Protein AF-0000000070114089 (afdb_homodimer)

pLDDT: mean 89.14, std 12.37, range [40.5, 98.94]

Foldseek 3Di:
DFDDPDDPLDPDDDHDPLQDDDQDPPFDPQLRVCLRPLLLVLVVLCVVQVDDAAFEEEEEPLQEANNLQNQLVCVVRHYHAYEYEDAPLCQVVSVVSPHPYYFHLVDPCRLVVVCVVPVQFGQEYEDADDAPSVQSNLLRHHQLHEYEYEHHNNVHDDDHDPVSCVSNYYYHYDDPVVVCVVPSPVSNVSSVVSSVCSVVVSGDFDEQEEEESVVVVVQVVVVVVVNTGHHYYYDD/DFDDPDDPLDPDDDHDPLQDDDQDPPFDPQLRVCLRPLLLVLVVQCVVQVDDAAFEEEEEPLQEQNNLQNQLVCVVRHYHAYEYEDAPLCQVVSVVSPHPYYFHLVDPCRLVVVCVVPVQFGQEYEDADDAPSVQSNLLRHHQLHEYEYEHHNNVHDDDHDPVSCVSNYYYHYDDPVVVCVVPSPVSNVSSVVSSVCSVVVSGDFDEQEEEESVVVVVQVVVVVVVNTGHDYYYDD

Secondary structure (DSSP, 8-state):
-B--SS---SS-----GGGB----TT--HHHHTTTTTHHHHHHHHHHHTT--TT--EEETTTTSTTHHHHHHHHHHTT-S-EEEEE-GGGHHHHHHTT-SEEEETTSTTHHHHHHHH-TT-EEEEEESS-HHHHHHHHHTEEEEEEEEE---TT---PPBPGGGGTTT-EEEE--HHHHHHH-HHHHHHHHHHHHHHHHTTSS-PPEEEEEEGGGHHHHHHHHHHT---SEEEEE-/-B--SS---SS-----GGGB-PPPTT--HHHHTTTTTHHHHHHHHHHHTT--TT--EEETTTTSTTHHHHHHHHHHTT-S-EEEEE-GGGHHHHHHTT-SEEEETTSTTHHHHHHHH-TT-EEEEEESS-HHHHHHHHHTEEEEEEEEE---TT---PPBPGGGGTTT-EEEE--HHHHHHH-HHHHHHHHHHHHHHHHTTSS-PPEEEEEEGGGHHHHHHHHHHT---SEEEEE-

Sequence (472 aa):
MAALALDAYAECAVADAAWLAPVPAGLGAADAVMLPMAGVVALRVLRSAGLRGGESVLVHAAAGGIGHVIVQLARVLGAGPVIGAASAGKLGFVRSVGADLAVDYDSADWPERVRAAVPGGVDVVLDAVGGAVLRRGVELLAPSGRAVVYGAASGGTEDVPPALLFPLRSITGFNLTAWRRAAPEQARSEMAEVAELFATGRLRTTVHAEFPLEEAASAHRLIEERTHVGRVLLRPMAALALDAYAECAVADAAWLAPVPAGLGAADAVMLPMAGVVALRVLRSAGLRGGESVLVHAAAGGIGHVIVQLARVLGAGPVIGAASAGKLGFVRSVGADLAVDYDSADWPERVRAAVPGGVDVVLDAVGGAVLRRGVELLAPSGRAVVYGAASGGTEDVPPALLFPLRSITGFNLTAWRRAAPEQARSEMAEVAELFATGRLRTTVHAEFPLEEAASAHRLIEERTHVGRVLLRP

Organism: Actinoplanes teichomyceticus (NCBI:txid1867)

Solvent-accessible surface area (backbone atoms only — not comparable to full-atom values): 24533 Å² total; per-residue (Å²): 83,60,50,64,93,59,90,65,89,51,93,71,78,89,52,60,72,90,43,48,46,85,72,62,87,88,54,48,70,71,51,46,67,26,38,56,42,43,46,36,46,32,52,45,49,46,56,73,52,58,71,49,70,58,38,31,36,37,31,38,48,13,34,30,64,37,24,39,45,30,45,32,47,40,53,75,64,38,35,40,58,32,35,22,25,26,55,72,94,39,34,67,57,28,36,72,48,57,25,77,39,55,40,31,68,82,44,89,57,31,64,59,55,50,39,70,76,34,76,75,33,33,40,31,33,39,30,35,35,31,17,70,62,40,45,53,48,55,70,42,36,14,77,58,9,28,32,29,38,62,46,51,71,66,62,42,74,52,43,46,52,61,76,70,16,28,51,38,16,33,44,30,17,43,32,67,69,52,46,37,71,74,37,49,68,59,46,52,53,45,31,51,50,47,45,48,32,44,68,72,62,72,39,73,71,53,72,59,45,75,36,52,50,92,39,48,65,58,55,51,52,47,59,72,64,66,69,68,44,33,32,77,44,70,38,123,86,60,51,62,94,58,89,64,90,51,93,70,78,89,50,60,71,89,42,48,48,85,70,62,88,88,55,49,69,73,51,46,67,25,38,56,42,43,45,36,47,30,53,45,49,45,55,73,51,58,72,48,70,57,37,31,36,38,31,39,49,13,33,30,66,37,25,39,45,30,45,33,48,41,54,75,62,37,36,41,58,34,34,23,24,25,54,71,94,39,35,67,58,28,37,74,48,59,25,76,40,54,39,30,68,80,44,89,57,32,64,59,56,50,39,70,76,35,75,75,33,31,40,31,33,40,31,35,35,33,17,69,61,40,47,53,47,53,72,41,36,14,74,59,9,28,32,29,38,61,47,51,71,66,63,42,75,53,44,46,52,62,77,71,18,28,51,38,15,35,41,31,16,43,34,66,70,53,45,36,72,74,36,52,69,59,46,52,55,45,30,52,52,49,46,49,33,43,69,71,62,73,40,74,72,53,71,59,46,76,34,51,51,90,40,49,65,59,54,51,52,47,59,72,63,66,71,68,44,34,32,75,45,69,39,124

InterPro domains:
  IPR002364 Quinone oxidoreductase/zeta-crystallin, conserved site [PS01162] (54-75)
  IPR020843 Enoylreductase domain [SM00829] (1-234)
  IPR036291 NAD(P)-binding domain superfamily [SSF51735] (28-202)
  IPR051397 Zinc-containing alcohol dehydrogenase-like protein [PTHR43677] (4-234)

Structure (mmCIF, N/CA/C/O backbone):
data_AF-0000000070114089-model_v1
#
loop_
_entity.id
_entity.type
_entity.pdbx_description
1 polymer 'NADPH:quinone reductase-like Zn-dependent oxidoreductase'
#
loop_
_atom_site.group_PDB
_atom_site.id
_atom_site.type_symbol
_atom_site.label_atom_id
_atom_site.label_alt_id
_atom_site.label_comp_id
_atom_site.label_asym_id
_atom_site.label_entity_id
_atom_site.label_seq_id
_atom_site.pdbx_PDB_ins_code
_atom_site.Cartn_x
_atom_site.Cartn_y
_atom_site.Cartn_z
_atom_site.occupancy
_atom_site.B_iso_or_equiv
_atom_site.auth_seq_id
_atom_site.auth_comp_id
_atom_site.auth_asym_id
_atom_site.auth_atom_id
_atom_site.pdbx_PDB_model_num
ATOM 1 N N . MET A 1 1 ? 11.625 -30.828 3.598 1 46.72 1 MET A N 1
ATOM 2 C CA . MET A 1 1 ? 11.766 -29.859 2.514 1 46.72 1 MET A CA 1
ATOM 3 C C . MET A 1 1 ? 12.188 -28.5 3.053 1 46.72 1 MET A C 1
ATOM 5 O O . MET A 1 1 ? 11.867 -28.156 4.195 1 46.72 1 MET A O 1
ATOM 9 N N . ALA A 1 2 ? 13.242 -28.078 2.422 1 42.16 2 ALA A N 1
ATOM 10 C CA . ALA A 1 2 ? 13.82 -26.844 2.951 1 42.16 2 ALA A CA 1
ATOM 11 C C . ALA A 1 2 ? 13.727 -25.719 1.938 1 42.16 2 ALA A C 1
ATOM 13 O O . ALA A 1 2 ? 13.82 -25.938 0.729 1 42.16 2 ALA A O 1
ATOM 14 N N . ALA A 1 3 ? 13.195 -24.578 2.32 1 44.56 3 ALA A N 1
ATOM 15 C CA . ALA A 1 3 ? 13.367 -23.375 1.521 1 44.56 3 ALA A CA 1
ATOM 16 C C . ALA A 1 3 ? 14.805 -22.859 1.608 1 44.56 3 ALA A C 1
ATOM 18 O O . ALA A 1 3 ? 15.344 -22.703 2.703 1 44.56 3 ALA A O 1
ATOM 19 N N . LEU A 1 4 ? 15.609 -23 0.45 1 46.88 4 LEU A N 1
ATOM 20 C CA . LEU A 1 4 ? 16.984 -22.516 0.474 1 46.88 4 LEU A CA 1
ATOM 21 C C . LEU A 1 4 ? 17.109 -21.203 -0.282 1 46.88 4 LEU A C 1
ATOM 23 O O . LEU A 1 4 ? 16.453 -21 -1.3 1 46.88 4 LEU A O 1
ATOM 27 N N . ALA A 1 5 ? 17.578 -20.141 0.334 1 48.09 5 ALA A N 1
ATOM 28 C CA . ALA A 1 5 ? 17.844 -18.859 -0.319 1 48.09 5 ALA A CA 1
ATOM 29 C C . ALA A 1 5 ? 19.031 -18.984 -1.282 1 48.09 5 ALA A C 1
ATOM 31 O O . ALA A 1 5 ? 19.203 -18.141 -2.17 1 48.09 5 ALA A O 1
ATOM 32 N N . LEU A 1 6 ? 19.859 -19.844 -1.064 1 48.56 6 LEU A N 1
ATOM 33 C CA . LEU A 1 6 ? 21.078 -20 -1.847 1 48.56 6 LEU A CA 1
ATOM 34 C C . LEU A 1 6 ? 20.969 -21.156 -2.826 1 48.56 6 LEU A C 1
ATOM 36 O O . LEU A 1 6 ? 19.984 -21.922 -2.783 1 48.56 6 LEU A O 1
ATOM 40 N N . ASP A 1 7 ? 21.969 -21.312 -3.729 1 50.91 7 ASP A N 1
ATOM 41 C CA . ASP A 1 7 ? 22.094 -22.266 -4.828 1 50.91 7 ASP A CA 1
ATOM 42 C C . ASP A 1 7 ? 21.875 -23.688 -4.348 1 50.91 7 ASP A C 1
ATOM 44 O O . ASP A 1 7 ? 22.484 -24.125 -3.369 1 50.91 7 ASP A O 1
ATOM 48 N N . ALA A 1 8 ? 20.688 -24.172 -4.586 1 57.34 8 ALA A N 1
ATOM 49 C CA . ALA A 1 8 ? 20.297 -25.516 -4.176 1 57.34 8 ALA A CA 1
ATOM 50 C C . ALA A 1 8 ? 20.688 -26.547 -5.23 1 57.34 8 ALA A C 1
ATOM 52 O O . ALA A 1 8 ? 20.078 -27.625 -5.312 1 57.34 8 ALA A O 1
ATOM 53 N N . TYR A 1 9 ? 21.609 -26.062 -6.051 1 55.78 9 TYR A N 1
ATOM 54 C CA . TYR A 1 9 ? 22.016 -27.047 -7.043 1 55.78 9 TYR A CA 1
ATOM 55 C C . TYR A 1 9 ? 22.969 -28.062 -6.43 1 55.78 9 TYR A C 1
ATOM 57 O O . TYR A 1 9 ? 24.125 -28.188 -6.848 1 55.78 9 TYR A O 1
ATOM 65 N N . ALA A 1 10 ? 22.531 -28.609 -5.344 1 58.97 10 ALA A N 1
ATOM 66 C CA . ALA A 1 10 ? 23.359 -29.578 -4.625 1 58.97 10 ALA A CA 1
ATOM 67 C C . ALA A 1 10 ? 22.531 -30.781 -4.168 1 58.97 10 ALA A C 1
ATOM 69 O O . ALA A 1 10 ? 21.312 -30.703 -4.113 1 58.97 10 ALA A O 1
ATOM 70 N N . GLU A 1 11 ? 23.188 -31.922 -3.928 1 63.56 11 GLU A N 1
ATOM 71 C CA . GLU A 1 11 ? 22.547 -33.125 -3.428 1 63.56 11 GLU A CA 1
ATOM 72 C C . GLU A 1 11 ? 22.016 -32.938 -2.012 1 63.56 11 GLU A C 1
ATOM 74 O O . GLU A 1 11 ? 21.031 -33.562 -1.608 1 63.56 11 GLU A O 1
ATOM 79 N N . CYS A 1 12 ? 22.781 -32.125 -1.266 1 60.53 12 CYS A N 1
ATOM 80 C CA . CYS A 1 12 ? 22.375 -31.797 0.099 1 60.53 12 CYS A CA 1
ATOM 81 C C . CYS A 1 12 ? 22.469 -30.312 0.37 1 60.53 12 CYS A C 1
ATOM 83 O O . CYS A 1 12 ? 23.281 -29.609 -0.233 1 60.53 12 CYS A O 1
ATOM 85 N N . ALA A 1 13 ? 21.438 -29.75 0.969 1 63.53 13 ALA A N 1
ATOM 86 C CA . ALA A 1 13 ? 21.516 -28.344 1.366 1 63.53 13 ALA A CA 1
ATOM 87 C C . ALA A 1 13 ? 21.25 -28.188 2.859 1 63.53 13 ALA A C 1
ATOM 89 O O . ALA A 1 13 ? 20.516 -28.984 3.457 1 63.53 13 ALA A O 1
ATOM 90 N N . VAL A 1 14 ? 22 -27.297 3.531 1 63.28 14 VAL A N 1
ATOM 91 C CA . VAL A 1 14 ? 21.766 -26.938 4.922 1 63.28 14 VAL A CA 1
ATOM 92 C C . VAL A 1 14 ? 20.688 -25.859 4.996 1 63.28 14 VAL A C 1
ATOM 94 O O . VAL A 1 14 ? 20.703 -24.891 4.234 1 63.28 14 VAL A O 1
ATOM 97 N N . ALA A 1 15 ? 19.641 -26.266 5.758 1 66 15 ALA A N 1
ATOM 98 C CA . ALA A 1 15 ? 18.578 -25.297 5.918 1 66 15 ALA A CA 1
ATOM 99 C C . ALA A 1 15 ? 18.266 -25.047 7.391 1 66 15 ALA A C 1
ATOM 101 O O . ALA A 1 15 ? 18.531 -25.906 8.242 1 66 15 ALA A O 1
ATOM 102 N N . ASP A 1 16 ? 17.969 -23.812 7.715 1 67.19 16 ASP A N 1
ATOM 103 C CA . ASP A 1 16 ? 17.453 -23.516 9.047 1 67.19 16 ASP A CA 1
ATOM 104 C C . ASP A 1 16 ? 16.25 -24.391 9.391 1 67.19 16 ASP A C 1
ATOM 106 O O . ASP A 1 16 ? 15.344 -24.562 8.578 1 67.19 16 ASP A O 1
ATOM 110 N N . ALA A 1 17 ? 16.406 -25.125 10.539 1 68.19 17 ALA A N 1
ATOM 111 C CA . ALA A 1 17 ? 15.367 -26.062 10.977 1 68.19 17 ALA A CA 1
ATOM 112 C C . ALA A 1 17 ? 13.992 -25.406 10.969 1 68.19 17 ALA A C 1
ATOM 114 O O . ALA A 1 17 ? 12.984 -26.062 10.727 1 68.19 17 ALA A O 1
ATOM 115 N N . ALA A 1 18 ? 14.062 -24.125 11.234 1 64.94 18 ALA A N 1
ATOM 116 C CA . ALA A 1 18 ? 12.805 -23.375 11.297 1 64.94 18 ALA A CA 1
ATOM 117 C C . ALA A 1 18 ? 12.141 -23.312 9.922 1 64.94 18 ALA A C 1
ATOM 119 O O . ALA A 1 18 ? 10.953 -23.016 9.812 1 64.94 18 ALA A O 1
ATOM 120 N N . TRP A 1 19 ? 13 -23.734 8.922 1 67.38 19 TRP A N 1
ATOM 121 C CA . TRP A 1 19 ? 12.5 -23.641 7.555 1 67.38 19 TRP A CA 1
ATOM 122 C C . TRP A 1 19 ? 12.133 -25.031 7.016 1 67.38 19 TRP A C 1
ATOM 124 O O . TRP A 1 19 ? 11.867 -25.188 5.82 1 67.38 19 TRP A O 1
ATOM 134 N N . LEU A 1 20 ? 12.242 -25.969 7.863 1 67.81 20 LEU A N 1
ATOM 135 C CA . LEU A 1 20 ? 11.953 -27.328 7.434 1 67.81 20 LEU A CA 1
ATOM 136 C C . LEU A 1 20 ? 10.516 -27.703 7.766 1 67.81 20 LEU A C 1
ATOM 138 O O . LEU A 1 20 ? 9.969 -27.266 8.781 1 67.81 20 LEU A O 1
ATOM 142 N N . ALA A 1 21 ? 9.773 -28.203 6.82 1 68.62 21 ALA A N 1
ATOM 143 C CA . ALA A 1 21 ? 8.453 -28.766 7.078 1 68.62 21 ALA A CA 1
ATOM 144 C C . ALA A 1 21 ? 8.383 -30.234 6.641 1 68.62 21 ALA A C 1
ATOM 146 O O . ALA A 1 21 ? 8.977 -30.609 5.629 1 68.62 21 ALA A O 1
ATOM 147 N N . PRO A 1 22 ? 7.77 -30.969 7.523 1 72.31 22 PRO A N 1
ATOM 148 C CA . PRO A 1 22 ? 7.562 -32.344 7.074 1 72.31 22 PRO A CA 1
ATOM 149 C C . PRO A 1 22 ? 6.676 -32.438 5.836 1 72.31 22 PRO A C 1
ATOM 151 O O . PRO A 1 22 ? 5.73 -31.672 5.688 1 72.31 22 PRO A O 1
ATOM 154 N N . VAL A 1 23 ? 7.066 -33.25 4.891 1 76.56 23 VAL A N 1
ATOM 155 C CA . VAL A 1 23 ? 6.215 -33.531 3.74 1 76.56 23 VAL A CA 1
ATOM 156 C C . VAL A 1 23 ? 5.125 -34.5 4.137 1 76.56 23 VAL A C 1
ATOM 158 O O . VAL A 1 23 ? 5.422 -35.625 4.602 1 76.56 23 VAL A O 1
ATOM 161 N N . PRO A 1 24 ? 3.896 -34.062 4.078 1 79.44 24 PRO A N 1
ATOM 162 C CA . PRO A 1 24 ? 2.826 -35 4.383 1 79.44 24 PRO A CA 1
ATOM 163 C C . PRO A 1 24 ? 2.939 -36.312 3.578 1 79.44 24 PRO A C 1
ATOM 165 O O . PRO A 1 24 ? 3.412 -36.281 2.439 1 79.44 24 PRO A O 1
ATOM 168 N N . ALA A 1 25 ? 2.459 -37.344 4.203 1 81.38 25 ALA A N 1
ATOM 169 C CA . ALA A 1 25 ? 2.482 -38.656 3.533 1 81.38 25 ALA A CA 1
ATOM 170 C C . ALA A 1 25 ? 1.634 -38.625 2.264 1 81.38 25 ALA A C 1
ATOM 172 O O . ALA A 1 25 ? 0.544 -38.031 2.25 1 81.38 25 ALA A O 1
ATOM 173 N N . GLY A 1 26 ? 2.234 -39.094 1.178 1 82.5 26 GLY A N 1
ATOM 174 C CA . GLY A 1 26 ? 1.472 -39.219 -0.052 1 82.5 26 GLY A CA 1
ATOM 175 C C . GLY A 1 26 ? 1.611 -38.031 -0.985 1 82.5 26 GLY A C 1
ATOM 176 O O . GLY A 1 26 ? 1.121 -38.062 -2.115 1 82.5 26 GLY A O 1
ATOM 177 N N . LEU A 1 27 ? 2.236 -37.062 -0.5 1 83.69 27 LEU A N 1
ATOM 178 C CA . LEU A 1 27 ? 2.416 -35.906 -1.362 1 83.69 27 LEU A CA 1
ATOM 179 C C . LEU A 1 27 ? 3.537 -36.125 -2.369 1 83.69 27 LEU A C 1
ATOM 181 O O . LEU A 1 27 ? 4.645 -36.531 -1.99 1 83.69 27 LEU A O 1
ATOM 185 N N . GLY A 1 28 ? 3.275 -36.031 -3.598 1 83.44 28 GLY A N 1
ATOM 186 C CA . GLY A 1 28 ? 4.293 -36.156 -4.629 1 83.44 28 GLY A CA 1
ATOM 187 C C . GLY A 1 28 ? 5.34 -35.062 -4.582 1 83.44 28 GLY A C 1
ATOM 188 O O . GLY A 1 28 ? 5.133 -34.031 -3.951 1 83.44 28 GLY A O 1
ATOM 189 N N . ALA A 1 29 ? 6.465 -35.344 -5.203 1 81 29 ALA A N 1
ATOM 190 C CA . ALA A 1 29 ? 7.594 -34.406 -5.191 1 81 29 ALA A CA 1
ATOM 191 C C . ALA A 1 29 ? 7.188 -33.062 -5.746 1 81 29 ALA A C 1
ATOM 193 O O . ALA A 1 29 ? 7.629 -32 -5.246 1 81 29 ALA A O 1
ATOM 194 N N . ALA A 1 30 ? 6.363 -33.094 -6.75 1 82.44 30 ALA A N 1
ATOM 195 C CA . ALA A 1 30 ? 5.941 -31.844 -7.402 1 82.44 30 ALA A CA 1
ATOM 196 C C . ALA A 1 30 ? 5.211 -30.922 -6.426 1 82.44 30 ALA A C 1
ATOM 198 O O . ALA A 1 30 ? 5.543 -29.75 -6.309 1 82.44 30 ALA A O 1
ATOM 199 N N . ASP A 1 31 ? 4.312 -31.5 -5.719 1 84.94 31 ASP A N 1
ATOM 200 C CA . ASP A 1 31 ? 3.547 -30.734 -4.746 1 84.94 31 ASP A CA 1
ATOM 201 C C . ASP A 1 31 ? 4.398 -30.391 -3.523 1 84.94 31 ASP A C 1
ATOM 203 O O . ASP A 1 31 ? 4.297 -29.281 -2.979 1 84.94 31 ASP A O 1
ATOM 207 N N . ALA A 1 32 ? 5.242 -31.25 -3.154 1 81 32 ALA A N 1
ATOM 208 C CA . ALA A 1 32 ? 6.055 -31.078 -1.952 1 81 32 ALA A CA 1
ATOM 209 C C . ALA A 1 32 ? 6.996 -29.891 -2.092 1 81 32 ALA A C 1
ATOM 211 O O . ALA A 1 32 ? 7.207 -29.141 -1.132 1 81 32 ALA A O 1
ATOM 212 N N . VAL A 1 33 ? 7.547 -29.688 -3.215 1 79.25 33 VAL A N 1
ATOM 213 C CA . VAL A 1 33 ? 8.539 -28.641 -3.426 1 79.25 33 VAL A CA 1
ATOM 214 C C . VAL A 1 33 ? 7.871 -27.266 -3.299 1 79.25 33 VAL A C 1
ATOM 216 O O . VAL A 1 33 ? 8.547 -26.25 -3.107 1 79.25 33 VAL A O 1
ATOM 219 N N . MET A 1 34 ? 6.582 -27.234 -3.422 1 79.25 34 MET A N 1
ATOM 220 C CA . MET A 1 34 ? 5.836 -25.984 -3.361 1 79.25 34 MET A CA 1
ATOM 221 C C . MET A 1 34 ? 5.703 -25.5 -1.923 1 79.25 34 MET A C 1
ATOM 223 O O . MET A 1 34 ? 5.484 -24.312 -1.683 1 79.25 34 MET A O 1
ATOM 227 N N . LEU A 1 35 ? 5.801 -26.359 -0.994 1 75.94 35 LEU A N 1
ATOM 228 C CA . LEU A 1 35 ? 5.406 -26.109 0.389 1 75.94 35 LEU A CA 1
ATOM 229 C C . LEU A 1 35 ? 6.305 -25.062 1.034 1 75.94 35 LEU A C 1
ATOM 231 O O . LEU A 1 35 ? 5.812 -24.125 1.667 1 75.94 35 LEU A O 1
ATOM 235 N N . PRO A 1 36 ? 7.566 -25.109 0.721 1 75.06 36 PRO A N 1
ATOM 236 C CA . PRO A 1 36 ? 8.414 -24.188 1.483 1 75.06 36 PRO A CA 1
ATOM 237 C C . PRO A 1 36 ? 8.453 -22.781 0.876 1 75.06 36 PRO A C 1
ATOM 239 O O . PRO A 1 36 ? 8.906 -21.844 1.527 1 75.06 36 PRO A O 1
ATOM 242 N N . MET A 1 37 ? 8.031 -22.625 -0.297 1 83.12 37 MET A N 1
ATOM 243 C CA . MET A 1 37 ? 8.219 -21.328 -0.934 1 83.12 37 MET A CA 1
ATOM 244 C C . MET A 1 37 ? 6.977 -20.922 -1.717 1 83.12 37 MET A C 1
ATOM 246 O O . MET A 1 37 ? 6.105 -20.234 -1.189 1 83.12 37 MET A O 1
ATOM 250 N N . ALA A 1 38 ? 6.762 -21.547 -2.92 1 86.12 38 ALA A N 1
ATOM 251 C CA . ALA A 1 38 ? 5.785 -21.047 -3.881 1 86.12 38 ALA A CA 1
ATOM 252 C C . ALA A 1 38 ? 4.367 -21.156 -3.332 1 86.12 38 ALA A C 1
ATOM 254 O O . ALA A 1 38 ? 3.559 -20.234 -3.486 1 86.12 38 ALA A O 1
ATOM 255 N N . GLY A 1 39 ? 4.105 -22.328 -2.709 1 91 39 GLY A N 1
ATOM 256 C CA . GLY A 1 39 ? 2.777 -22.5 -2.146 1 91 39 GLY A CA 1
ATOM 257 C C . GLY A 1 39 ? 2.449 -21.516 -1.053 1 91 39 GLY A C 1
ATOM 258 O O . GLY A 1 39 ? 1.346 -20.953 -1.018 1 91 39 GLY A O 1
ATOM 259 N N . VAL A 1 40 ? 3.387 -21.25 -0.194 1 91.81 40 VAL A N 1
ATOM 260 C CA . VAL A 1 40 ? 3.174 -20.328 0.915 1 91.81 40 VAL A CA 1
ATOM 261 C C . VAL A 1 40 ? 3.146 -18.891 0.395 1 91.81 40 VAL A C 1
ATOM 263 O O . VAL A 1 40 ? 2.379 -18.062 0.887 1 91.81 40 VAL A O 1
ATOM 266 N N . VAL A 1 41 ? 3.953 -18.562 -0.578 1 94.19 41 VAL A N 1
ATOM 267 C CA . VAL A 1 41 ? 3.908 -17.25 -1.204 1 94.19 41 VAL A CA 1
ATOM 268 C C . VAL A 1 41 ? 2.514 -17 -1.775 1 94.19 41 VAL A C 1
ATOM 270 O O . VAL A 1 41 ? 1.921 -15.945 -1.536 1 94.19 41 VAL A O 1
ATOM 273 N N . ALA A 1 42 ? 2.016 -17.984 -2.463 1 97.12 42 ALA A N 1
ATOM 274 C CA . ALA A 1 42 ? 0.7 -17.859 -3.082 1 97.12 42 ALA A CA 1
ATOM 275 C C . ALA A 1 42 ? -0.369 -17.547 -2.041 1 97.12 42 ALA A C 1
ATOM 277 O O . ALA A 1 42 ? -1.193 -16.641 -2.244 1 97.12 42 ALA A O 1
ATOM 278 N N . LEU A 1 43 ? -0.315 -18.281 -0.947 1 97.19 43 LEU A N 1
ATOM 279 C CA . LEU A 1 43 ? -1.281 -18.062 0.123 1 97.19 43 LEU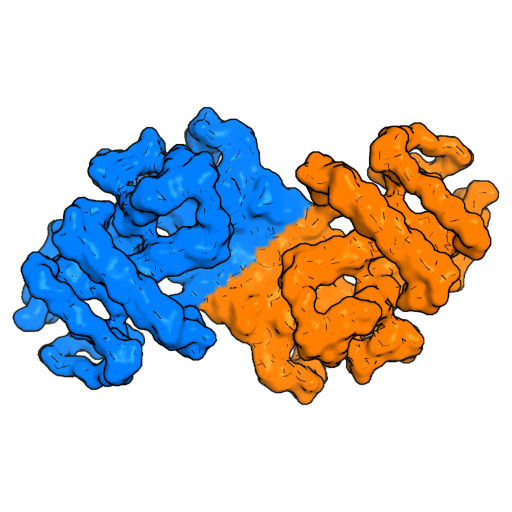 A CA 1
ATOM 280 C C . LEU A 1 43 ? -1.091 -16.672 0.75 1 97.19 43 LEU A C 1
ATOM 282 O O . LEU A 1 43 ? -2.061 -15.945 0.95 1 97.19 43 LEU A O 1
ATOM 286 N N . ARG A 1 44 ? 0.118 -16.312 0.978 1 96 44 ARG A N 1
ATOM 287 C CA . ARG A 1 44 ? 0.424 -15.125 1.759 1 96 44 ARG A CA 1
ATOM 288 C C . ARG A 1 44 ? 0.101 -13.859 0.971 1 96 44 ARG A C 1
ATOM 290 O O . ARG A 1 44 ? -0.322 -12.852 1.547 1 96 44 ARG A O 1
ATOM 297 N N . VAL A 1 45 ? 0.287 -13.883 -0.311 1 97.81 45 VAL A N 1
ATOM 298 C CA . VAL A 1 45 ? 0.011 -12.672 -1.084 1 97.81 45 VAL A CA 1
ATOM 299 C C . VAL A 1 45 ? -1.493 -12.406 -1.109 1 97.81 45 VAL A C 1
ATOM 301 O O . VAL A 1 45 ? -1.927 -11.258 -1.095 1 97.81 45 VAL A O 1
ATOM 304 N N . LEU A 1 46 ? -2.309 -13.438 -1.146 1 98.56 46 LEU A N 1
ATOM 305 C CA . LEU A 1 46 ? -3.754 -13.273 -1.061 1 98.56 46 LEU A CA 1
ATOM 306 C C . LEU A 1 46 ? -4.16 -12.734 0.307 1 98.56 46 LEU A C 1
ATOM 308 O O . LEU A 1 46 ? -4.988 -11.82 0.399 1 98.56 46 LEU A O 1
ATOM 312 N N . ARG A 1 47 ? -3.52 -13.219 1.314 1 97.62 47 ARG A N 1
ATOM 313 C CA . ARG A 1 47 ? -3.838 -12.789 2.672 1 97.62 47 ARG A CA 1
ATOM 314 C C . ARG A 1 47 ? -3.293 -11.391 2.941 1 97.62 47 ARG A C 1
ATOM 316 O O . ARG A 1 47 ? -3.92 -10.602 3.65 1 97.62 47 ARG A O 1
ATOM 323 N N . SER A 1 48 ? -2.111 -11.141 2.393 1 97 48 SER A N 1
ATOM 324 C CA . SER A 1 48 ? -1.535 -9.812 2.535 1 97 48 SER A CA 1
ATOM 325 C C . SER A 1 48 ? -2.42 -8.75 1.883 1 97 48 SER A C 1
ATOM 327 O O . SER A 1 48 ? -2.492 -7.617 2.359 1 97 48 SER A O 1
ATOM 329 N N . ALA A 1 49 ? -3.088 -9.117 0.832 1 98.12 49 ALA A N 1
ATOM 330 C CA . ALA A 1 49 ? -4.031 -8.219 0.165 1 98.12 49 ALA A CA 1
ATOM 331 C C . ALA A 1 49 ? -5.312 -8.07 0.978 1 98.12 49 ALA A C 1
ATOM 333 O O . ALA A 1 49 ? -6.125 -7.184 0.71 1 98.12 49 ALA A O 1
ATOM 334 N N . GLY A 1 50 ? -5.562 -8.961 1.99 1 97.88 50 GLY A N 1
ATOM 335 C CA . GLY A 1 50 ? -6.809 -8.961 2.736 1 97.88 50 GLY A CA 1
ATOM 336 C C . GLY A 1 50 ? -8 -9.414 1.913 1 97.88 50 GLY A C 1
ATOM 337 O O . GLY A 1 50 ? -9.078 -8.828 2.002 1 97.88 50 GLY A O 1
ATOM 338 N N . LEU A 1 51 ? -7.777 -10.367 1.073 1 98.38 51 LEU A N 1
ATOM 339 C CA . LEU A 1 51 ? -8.852 -10.859 0.218 1 98.38 51 LEU A CA 1
ATOM 340 C C . LEU A 1 51 ? -10.062 -11.281 1.05 1 98.38 51 LEU A C 1
ATOM 342 O O . LEU A 1 51 ? -9.922 -12.008 2.033 1 98.38 51 LEU A O 1
ATOM 346 N N . ARG A 1 52 ? -11.234 -10.789 0.67 1 97.81 52 ARG A N 1
ATOM 347 C CA . ARG A 1 52 ? -12.5 -11.172 1.281 1 97.81 52 ARG A CA 1
ATOM 348 C C . ARG A 1 52 ? -13.359 -11.969 0.307 1 97.81 52 ARG A C 1
ATOM 350 O O . ARG A 1 52 ? -13.18 -11.875 -0.909 1 97.81 52 ARG A O 1
ATOM 357 N N . GLY A 1 53 ? -14.164 -12.781 0.875 1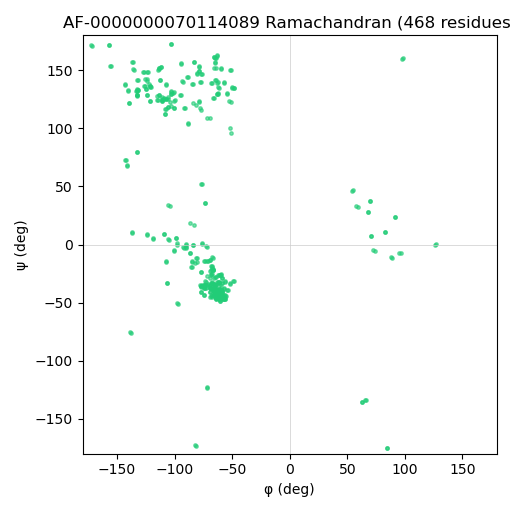 98.12 53 GLY A N 1
ATOM 358 C CA . GLY A 1 53 ? -15.07 -13.539 0.031 1 98.12 53 GLY A CA 1
ATOM 359 C C . GLY A 1 53 ? -15.828 -12.68 -0.963 1 98.12 53 GLY A C 1
ATOM 360 O O . GLY A 1 53 ? -16.297 -11.594 -0.621 1 98.12 53 GLY A O 1
ATOM 361 N N . GLY A 1 54 ? -15.883 -13.18 -2.238 1 98.44 54 GLY A N 1
ATOM 362 C CA . GLY A 1 54 ? -16.672 -12.5 -3.254 1 98.44 54 GLY A CA 1
ATOM 363 C C . GLY A 1 54 ? -15.883 -11.43 -3.996 1 98.44 54 GLY A C 1
ATOM 364 O O . GLY A 1 54 ? -16.328 -10.945 -5.039 1 98.44 54 GLY A O 1
ATOM 365 N N . GLU A 1 55 ? -14.68 -11.047 -3.537 1 98.69 55 GLU A N 1
ATOM 366 C CA . GLU A 1 55 ? -13.875 -10.008 -4.176 1 98.69 55 GLU A CA 1
ATOM 367 C C . GLU A 1 55 ? -13.195 -10.531 -5.441 1 98.69 55 GLU A C 1
ATOM 369 O O . GLU A 1 55 ? -12.836 -11.711 -5.516 1 98.69 55 GLU A O 1
ATOM 374 N N . SER A 1 56 ? -13.055 -9.664 -6.371 1 98.88 56 SER A N 1
ATOM 375 C CA . SER A 1 56 ? -12.375 -10.016 -7.617 1 98.88 56 SER A CA 1
ATOM 376 C C . SER A 1 56 ? -10.859 -9.969 -7.461 1 98.88 56 SER A C 1
ATOM 378 O O . SER A 1 56 ? -10.336 -9.172 -6.684 1 98.88 56 SER A O 1
ATOM 380 N N . VAL A 1 57 ? -10.18 -10.859 -8.195 1 98.88 57 VAL A N 1
ATOM 381 C CA . VAL A 1 57 ? -8.727 -10.961 -8.125 1 98.88 57 VAL A CA 1
ATOM 382 C C . VAL A 1 57 ? -8.141 -11 -9.539 1 98.88 57 VAL A C 1
ATOM 384 O O . VAL A 1 57 ? -8.609 -11.758 -10.391 1 98.88 57 VAL A O 1
ATOM 387 N N . LEU A 1 58 ? -7.211 -10.164 -9.812 1 98.94 58 LEU A N 1
ATOM 388 C CA . LEU A 1 58 ? -6.402 -10.203 -11.031 1 98.94 58 LEU A CA 1
ATOM 389 C C . LEU A 1 58 ? -4.996 -10.703 -10.727 1 98.94 58 LEU A C 1
ATOM 391 O O . LEU A 1 58 ? -4.266 -10.094 -9.945 1 98.94 58 LEU A O 1
ATOM 395 N N . VAL A 1 59 ? -4.652 -11.766 -11.297 1 98.88 59 VAL A N 1
ATOM 396 C CA . VAL A 1 59 ? -3.352 -12.391 -11.078 1 98.88 59 VAL A CA 1
ATOM 397 C C . VAL A 1 59 ? -2.48 -12.219 -12.32 1 98.88 59 VAL A C 1
ATOM 399 O O . VAL A 1 59 ? -2.779 -12.781 -13.383 1 98.88 59 VAL A O 1
ATOM 402 N N . HIS A 1 60 ? -1.44 -11.453 -12.211 1 97.81 60 HIS A N 1
ATOM 403 C CA . HIS A 1 60 ? -0.457 -11.359 -13.289 1 97.81 60 HIS A CA 1
ATOM 404 C C . HIS A 1 60 ? 0.485 -12.562 -13.273 1 97.81 60 HIS A C 1
ATOM 406 O O . HIS A 1 60 ? 0.756 -13.133 -12.211 1 97.81 60 HIS A O 1
ATOM 412 N N . ALA A 1 61 ? 0.972 -12.945 -14.484 1 96.44 61 ALA A N 1
ATOM 413 C CA . ALA A 1 61 ? 1.789 -14.141 -14.641 1 96.44 61 ALA A CA 1
ATOM 414 C C . ALA A 1 61 ? 1.07 -15.375 -14.086 1 96.44 61 ALA A C 1
ATOM 416 O O . ALA A 1 61 ? 1.669 -16.172 -13.375 1 96.44 61 ALA A O 1
ATOM 417 N N . ALA A 1 62 ? -0.177 -15.516 -14.445 1 98.06 62 ALA A N 1
ATOM 418 C CA . ALA A 1 62 ? -1.07 -16.5 -13.852 1 98.06 62 ALA A CA 1
ATOM 419 C C . ALA A 1 62 ? -0.665 -17.922 -14.25 1 98.06 62 ALA A C 1
ATOM 421 O O . ALA A 1 62 ? -1.037 -18.891 -13.586 1 98.06 62 ALA A O 1
ATOM 422 N N . ALA A 1 63 ? 0.03 -18.047 -15.32 1 97.31 63 ALA A N 1
ATOM 423 C CA . ALA A 1 63 ? 0.409 -19.375 -15.805 1 97.31 63 ALA A CA 1
ATOM 424 C C . ALA A 1 63 ? 1.743 -19.812 -15.211 1 97.31 63 ALA A C 1
ATOM 426 O O . ALA A 1 63 ? 2.193 -20.938 -15.445 1 97.31 63 ALA A O 1
ATOM 427 N N . GLY A 1 64 ? 2.332 -18.953 -14.438 1 94.69 64 GLY A N 1
ATOM 428 C CA . GLY A 1 64 ? 3.682 -19.203 -13.961 1 94.69 64 GLY A CA 1
ATOM 429 C C . GLY A 1 64 ? 3.727 -20.109 -12.75 1 94.69 64 GLY A C 1
ATOM 430 O O . GLY A 1 64 ? 2.727 -20.75 -12.406 1 94.69 64 GLY A O 1
ATOM 431 N N . GLY A 1 65 ? 4.969 -20.25 -12.156 1 92.5 65 GLY A N 1
ATOM 432 C CA . GLY A 1 65 ? 5.25 -21.188 -11.078 1 92.5 65 GLY A CA 1
ATOM 433 C C . GLY A 1 65 ? 4.438 -20.906 -9.82 1 92.5 65 GLY A C 1
ATOM 434 O O . GLY A 1 65 ? 4.094 -21.828 -9.078 1 92.5 65 GLY A O 1
ATOM 435 N N . ILE A 1 66 ? 4.16 -19.688 -9.57 1 95.62 66 ILE A N 1
ATOM 436 C CA . ILE A 1 66 ? 3.383 -19.328 -8.391 1 95.62 66 ILE A CA 1
ATOM 437 C C . ILE A 1 66 ? 1.969 -18.922 -8.805 1 95.62 66 ILE A C 1
ATOM 439 O O . ILE A 1 66 ? 0.998 -19.234 -8.109 1 95.62 66 ILE A O 1
ATOM 443 N N . GLY A 1 67 ? 1.825 -18.328 -9.945 1 97.56 67 GLY A N 1
ATOM 444 C CA . GLY A 1 67 ? 0.58 -17.75 -10.422 1 97.56 67 GLY A CA 1
ATOM 445 C C . GLY A 1 67 ? -0.55 -18.75 -10.523 1 97.56 67 GLY A C 1
ATOM 446 O O . GLY A 1 67 ? -1.683 -18.469 -10.125 1 97.56 67 GLY A O 1
ATOM 447 N N . HIS A 1 68 ? -0.222 -19.938 -11.062 1 97.69 68 HIS A N 1
ATOM 448 C CA . HIS A 1 68 ? -1.292 -20.906 -11.258 1 97.69 68 HIS A CA 1
ATOM 449 C C . HIS A 1 68 ? -1.812 -21.422 -9.914 1 97.69 68 HIS A C 1
ATOM 451 O O . HIS A 1 68 ? -2.973 -21.828 -9.805 1 97.69 68 HIS A O 1
ATOM 457 N N . VAL A 1 69 ? -0.964 -21.375 -8.906 1 97.56 69 VAL A N 1
ATOM 458 C CA . VAL A 1 69 ? -1.363 -21.766 -7.555 1 97.56 69 VAL A CA 1
ATOM 459 C C . VAL A 1 69 ? -2.195 -20.656 -6.922 1 97.56 69 VAL A C 1
ATOM 461 O O . VAL A 1 69 ? -3.168 -20.938 -6.211 1 97.56 69 VAL A O 1
ATOM 464 N N . ILE A 1 70 ? -1.882 -19.406 -7.184 1 98.62 70 ILE A N 1
ATOM 465 C CA . ILE A 1 70 ? -2.645 -18.266 -6.684 1 98.62 70 ILE A CA 1
ATOM 466 C C . ILE A 1 70 ? -4.074 -18.328 -7.219 1 98.62 70 ILE A C 1
ATOM 468 O O . ILE A 1 70 ? -5.031 -18.109 -6.473 1 98.62 70 ILE A O 1
ATOM 472 N N . VAL A 1 71 ? -4.238 -18.641 -8.492 1 98.75 71 VAL A N 1
ATOM 473 C CA . VAL A 1 71 ? -5.559 -18.734 -9.102 1 98.75 71 VAL A CA 1
ATOM 474 C C . VAL A 1 71 ? -6.402 -19.766 -8.359 1 98.75 71 VAL A C 1
ATOM 476 O O . VAL A 1 71 ? -7.543 -19.484 -7.984 1 98.75 71 VAL A O 1
ATOM 479 N N . GLN A 1 72 ? -5.828 -20.906 -8.109 1 98.5 72 GLN A N 1
ATOM 480 C CA . GLN A 1 72 ? -6.535 -21.984 -7.402 1 98.5 72 GLN A CA 1
ATOM 481 C C . GLN A 1 72 ? -6.875 -21.562 -5.977 1 98.5 72 GLN A C 1
ATOM 483 O O . GLN A 1 72 ? -8 -21.766 -5.516 1 98.5 72 GLN A O 1
ATOM 488 N N . LEU A 1 73 ? -5.895 -20.984 -5.312 1 98.38 73 LEU A N 1
ATOM 489 C CA . LEU A 1 73 ? -6.07 -20.609 -3.918 1 98.38 73 LEU A CA 1
ATOM 490 C C . LEU A 1 73 ? -7.129 -19.516 -3.783 1 98.38 73 LEU A C 1
ATOM 492 O O . LEU A 1 73 ? -7.867 -19.484 -2.797 1 98.38 73 LEU A O 1
ATOM 496 N N . ALA A 1 74 ? -7.137 -18.547 -4.734 1 98.69 74 ALA A N 1
ATOM 497 C CA . ALA A 1 74 ? -8.172 -17.516 -4.719 1 98.69 74 ALA A CA 1
ATOM 498 C C . ALA A 1 74 ? -9.562 -18.141 -4.695 1 98.69 74 ALA A C 1
ATOM 500 O O . ALA A 1 74 ? -10.438 -17.703 -3.939 1 98.69 74 ALA A O 1
ATOM 501 N N . ARG A 1 75 ? -9.742 -19.219 -5.438 1 97.69 75 ARG A N 1
ATOM 502 C CA . ARG A 1 75 ? -11.016 -19.922 -5.469 1 97.69 75 ARG A CA 1
ATOM 503 C C . ARG A 1 75 ? -11.289 -20.609 -4.137 1 97.69 75 ARG A C 1
ATOM 505 O O . ARG A 1 75 ? -12.406 -20.531 -3.613 1 97.69 75 ARG A O 1
ATOM 512 N N . VAL A 1 76 ? -10.289 -21.234 -3.654 1 97.12 76 VAL A N 1
ATOM 513 C CA . VAL A 1 76 ? -10.398 -21.953 -2.385 1 97.12 76 VAL A CA 1
ATOM 514 C C . VAL A 1 76 ? -10.805 -20.969 -1.28 1 97.12 76 VAL A C 1
ATOM 516 O O . VAL A 1 76 ? -11.57 -21.328 -0.383 1 97.12 76 VAL A O 1
ATOM 519 N N . LEU A 1 77 ? -10.367 -19.734 -1.375 1 97.31 77 LEU A N 1
ATOM 520 C CA . LEU A 1 77 ? -10.602 -18.75 -0.333 1 97.31 77 LEU A CA 1
ATOM 521 C C . LEU A 1 77 ? -11.906 -17.984 -0.584 1 97.31 77 LEU A C 1
ATOM 523 O O . LEU A 1 77 ? -12.242 -17.062 0.152 1 97.31 77 LEU A O 1
ATOM 527 N N . GLY A 1 78 ? -12.562 -18.359 -1.669 1 97.94 78 GLY A N 1
ATOM 528 C CA . GLY A 1 78 ? -13.906 -17.844 -1.871 1 97.94 78 GLY A CA 1
ATOM 529 C C . GLY A 1 78 ? -13.938 -16.562 -2.676 1 97.94 78 GLY A C 1
ATOM 530 O O . GLY A 1 78 ? -14.883 -15.773 -2.561 1 97.94 78 GLY A O 1
ATOM 531 N N . ALA A 1 79 ? -12.938 -16.328 -3.457 1 98.44 79 ALA A N 1
ATOM 532 C CA . ALA A 1 79 ? -12.922 -15.141 -4.316 1 98.44 79 ALA A CA 1
ATOM 533 C C . ALA A 1 79 ? -14.102 -15.148 -5.281 1 98.44 79 ALA A C 1
ATOM 535 O O . ALA A 1 79 ? -14.656 -16.219 -5.582 1 98.44 79 ALA A O 1
ATOM 536 N N . GLY A 1 80 ? -14.555 -13.977 -5.676 1 98.12 80 GLY A N 1
ATOM 537 C CA . GLY A 1 80 ? -15.461 -13.867 -6.812 1 98.12 80 GLY A CA 1
ATOM 538 C C . GLY A 1 80 ? -14.781 -14.125 -8.141 1 98.12 80 GLY A C 1
ATOM 539 O O . GLY A 1 80 ? -14.172 -15.18 -8.336 1 98.12 80 GLY A O 1
ATOM 540 N N . PRO A 1 81 ? -14.859 -13.172 -9.062 1 98.56 81 PRO A N 1
ATOM 541 C CA . PRO A 1 81 ? -14.18 -13.359 -10.344 1 98.56 81 PRO A CA 1
ATOM 542 C C . PRO A 1 81 ? -12.656 -13.398 -10.211 1 98.56 81 PRO A C 1
ATOM 544 O O . PRO A 1 81 ? -12.07 -12.508 -9.602 1 98.56 81 PRO A O 1
ATOM 547 N N . VAL A 1 82 ? -12.109 -14.445 -10.734 1 98.81 82 VAL A N 1
ATOM 548 C CA . VAL A 1 82 ? -10.656 -14.578 -10.797 1 98.81 82 VAL A CA 1
ATOM 549 C C . VAL A 1 82 ? -10.188 -14.406 -12.234 1 98.81 82 VAL A C 1
ATOM 551 O O . VAL A 1 82 ? -10.547 -15.195 -13.117 1 98.81 82 VAL A O 1
ATOM 554 N N . ILE A 1 83 ? -9.414 -13.391 -12.484 1 98.88 83 ILE A N 1
ATOM 555 C CA . ILE A 1 83 ? -8.867 -13.094 -13.805 1 98.88 83 ILE A CA 1
ATOM 556 C C . ILE A 1 83 ? -7.375 -13.414 -13.82 1 98.88 83 ILE A C 1
ATOM 558 O O . ILE A 1 83 ? -6.621 -12.938 -12.969 1 98.88 83 ILE A O 1
ATOM 562 N N . GLY A 1 84 ? -7 -14.234 -14.75 1 98.75 84 GLY A N 1
ATOM 563 C CA . GLY A 1 84 ? -5.59 -14.547 -14.922 1 98.75 84 GLY A CA 1
ATOM 564 C C . GLY A 1 84 ? -5 -13.945 -16.188 1 98.75 84 GLY A C 1
ATOM 565 O O . GLY A 1 84 ? -5.559 -14.102 -17.266 1 98.75 84 GLY A O 1
ATOM 566 N N . ALA A 1 85 ? -3.943 -13.211 -16 1 98.25 85 ALA A N 1
ATOM 567 C CA . ALA A 1 85 ? -3.225 -12.641 -17.141 1 98.25 85 ALA A CA 1
ATOM 568 C C . ALA A 1 85 ? -1.979 -13.461 -17.469 1 98.25 85 ALA A C 1
ATOM 570 O O . ALA A 1 85 ? -1.205 -13.805 -16.578 1 98.25 85 ALA A O 1
ATOM 571 N N . ALA A 1 86 ? -1.782 -13.797 -18.688 1 97.25 86 ALA A N 1
ATOM 572 C CA . ALA A 1 86 ? -0.641 -14.555 -19.203 1 97.25 86 ALA A CA 1
ATOM 573 C C . ALA A 1 86 ? -0.427 -14.305 -20.688 1 97.25 86 ALA A C 1
ATOM 575 O O . ALA A 1 86 ? -1.177 -13.547 -21.312 1 97.25 86 ALA A O 1
ATOM 576 N N . SER A 1 87 ? 0.705 -14.836 -21.172 1 95.19 87 SER A N 1
ATOM 577 C CA . SER A 1 87 ? 0.927 -14.742 -22.625 1 95.19 87 SER A CA 1
ATOM 578 C C . SER A 1 87 ? -0.106 -15.555 -23.391 1 95.19 87 SER A C 1
ATOM 580 O O . SER A 1 87 ? -0.714 -16.469 -22.844 1 95.19 87 SER A O 1
ATOM 582 N N . ALA A 1 88 ? -0.254 -15.273 -24.625 1 94.88 88 ALA A N 1
ATOM 583 C CA . ALA A 1 88 ? -1.329 -15.789 -25.469 1 94.88 88 ALA A CA 1
ATOM 584 C C . ALA A 1 88 ? -1.346 -17.312 -25.453 1 94.88 88 ALA A C 1
ATOM 586 O O . ALA A 1 88 ? -2.406 -17.938 -25.312 1 94.88 88 ALA A O 1
ATOM 587 N N . GLY A 1 89 ? -0.294 -17.953 -25.578 1 95.12 89 GLY A N 1
ATOM 588 C CA . GLY A 1 89 ? -0.201 -19.406 -25.703 1 95.12 89 GLY A CA 1
ATOM 589 C C . GLY A 1 89 ? -0.51 -20.125 -24.422 1 95.12 89 GLY A C 1
ATOM 590 O O . GLY A 1 89 ? -0.667 -21.359 -24.406 1 95.12 89 GLY A O 1
ATOM 591 N N . LYS A 1 90 ? -0.771 -19.375 -23.344 1 97.31 90 LYS A N 1
ATOM 592 C CA . LYS A 1 90 ? -0.907 -20.016 -22.047 1 97.31 90 LYS A CA 1
ATOM 593 C C . LYS A 1 90 ? -2.305 -19.797 -21.469 1 97.31 90 LYS A C 1
ATOM 595 O O . LYS A 1 90 ? -2.58 -20.188 -20.328 1 97.31 90 LYS A O 1
ATOM 600 N N . LEU A 1 91 ? -3.193 -19.203 -22.188 1 97.94 91 LEU A N 1
ATOM 601 C CA . LEU A 1 91 ? -4.5 -18.812 -21.688 1 97.94 91 LEU A CA 1
ATOM 602 C C . LEU A 1 91 ? -5.371 -20.031 -21.391 1 97.94 91 LEU A C 1
ATOM 604 O O . LEU A 1 91 ? -6.164 -20.016 -20.453 1 97.94 91 LEU A O 1
ATOM 608 N N . GLY A 1 92 ? -5.266 -21.031 -22.219 1 97.88 92 GLY A N 1
ATOM 609 C CA . GLY A 1 92 ? -5.988 -22.266 -21.953 1 97.88 92 GLY A CA 1
ATOM 610 C C . GLY A 1 92 ? -5.621 -22.891 -20.625 1 97.88 92 GLY A C 1
ATOM 611 O O . GLY A 1 92 ? -6.5 -23.328 -19.875 1 97.88 92 GLY A O 1
ATOM 612 N N . PHE A 1 93 ? -4.344 -22.859 -20.344 1 97.75 93 PHE A N 1
ATOM 613 C CA . PHE A 1 93 ? -3.861 -23.375 -19.078 1 97.75 93 PHE A CA 1
ATOM 614 C C . PHE A 1 93 ? -4.422 -22.562 -17.906 1 97.75 93 PHE A C 1
ATOM 616 O O . PHE A 1 93 ? -4.902 -23.141 -16.938 1 97.75 93 PHE A O 1
ATOM 623 N N . VAL A 1 94 ? -4.438 -21.266 -18.016 1 98.44 94 VAL A N 1
ATOM 624 C CA . VAL A 1 94 ? -4.926 -20.375 -16.969 1 98.44 94 VAL A CA 1
ATOM 625 C C . VAL A 1 94 ? -6.391 -20.688 -16.672 1 98.44 94 VAL A C 1
ATOM 627 O O . VAL A 1 94 ? -6.781 -20.781 -15.5 1 98.44 94 VAL A O 1
ATOM 630 N N . ARG A 1 95 ? -7.168 -20.969 -17.688 1 98.19 95 ARG A N 1
ATOM 631 C CA . ARG A 1 95 ? -8.57 -21.328 -17.5 1 98.19 95 ARG A CA 1
ATOM 632 C C . ARG A 1 95 ? -8.695 -22.688 -16.844 1 98.19 95 ARG A C 1
ATOM 634 O O . ARG A 1 95 ? -9.547 -22.891 -15.969 1 98.19 95 ARG A O 1
ATOM 641 N N . SER A 1 96 ? -7.836 -23.562 -17.219 1 97.81 96 SER A N 1
ATOM 642 C CA . SER A 1 96 ? -7.914 -24.938 -16.734 1 97.81 96 SER A CA 1
ATOM 643 C C . SER A 1 96 ? -7.645 -25.016 -15.242 1 97.81 96 SER A C 1
ATOM 645 O O . SER A 1 96 ? -8.094 -25.953 -14.57 1 97.81 96 SER A O 1
ATOM 647 N N . VAL A 1 97 ? -6.969 -24 -14.766 1 97.38 97 VAL A N 1
ATOM 648 C CA . VAL A 1 97 ? -6.637 -24.062 -13.344 1 97.38 97 VAL A CA 1
ATOM 649 C C . VAL A 1 97 ? -7.652 -23.25 -12.539 1 97.38 97 VAL A C 1
ATOM 651 O O . VAL A 1 97 ? -7.508 -23.094 -11.328 1 97.38 97 VAL A O 1
ATOM 654 N N . GLY A 1 98 ? -8.609 -22.656 -13.211 1 97.69 98 GLY A N 1
ATOM 655 C CA . GLY A 1 98 ? -9.742 -22.172 -12.43 1 97.69 98 GLY A CA 1
ATOM 656 C C . GLY A 1 98 ? -10.062 -20.703 -12.664 1 97.69 98 GLY A C 1
ATOM 657 O O . GLY A 1 98 ? -10.977 -20.156 -12.055 1 97.69 98 GLY A O 1
ATOM 658 N N . ALA A 1 99 ? -9.359 -20.016 -13.508 1 98.69 99 ALA A N 1
ATOM 659 C CA . ALA A 1 99 ? -9.664 -18.609 -13.781 1 98.69 99 ALA A CA 1
ATOM 660 C C . ALA A 1 99 ? -11 -18.469 -14.516 1 98.69 99 ALA A C 1
ATOM 662 O O . ALA A 1 99 ? -11.312 -19.266 -15.398 1 98.69 99 ALA A O 1
ATOM 663 N N . ASP A 1 100 ? -11.773 -17.516 -14.148 1 98.56 100 ASP A N 1
ATOM 664 C CA . ASP A 1 100 ? -13.016 -17.219 -14.844 1 98.56 100 ASP A CA 1
ATOM 665 C C . ASP A 1 100 ? -12.75 -16.547 -16.188 1 98.56 100 ASP A C 1
ATOM 667 O O . ASP A 1 100 ? -13.531 -16.703 -17.141 1 98.56 100 ASP A O 1
ATOM 671 N N . LEU A 1 101 ? -11.727 -15.82 -16.234 1 98.5 101 LEU A N 1
ATOM 672 C CA . LEU A 1 101 ? -11.281 -15.109 -17.422 1 98.5 101 LEU A CA 1
ATOM 673 C C . LEU A 1 101 ? -9.766 -15.148 -17.547 1 98.5 101 LEU A C 1
ATOM 675 O O . LEU A 1 101 ? -9.047 -14.984 -16.562 1 98.5 101 LEU A O 1
ATOM 679 N N . ALA A 1 102 ? -9.289 -15.461 -18.688 1 98.75 102 ALA A N 1
ATOM 680 C CA . ALA A 1 102 ? -7.867 -15.383 -19.016 1 98.75 102 ALA A CA 1
ATOM 681 C C . ALA A 1 102 ? -7.602 -14.312 -20.062 1 98.75 102 ALA A C 1
ATOM 683 O O . ALA A 1 102 ? -8.281 -14.273 -21.094 1 98.75 102 ALA A O 1
ATOM 684 N N . VAL A 1 103 ? -6.688 -13.453 -19.797 1 98.62 103 VAL A N 1
ATOM 685 C CA . VAL A 1 103 ? -6.387 -12.375 -20.734 1 98.62 103 VAL A CA 1
ATOM 686 C C . VAL A 1 103 ? -4.906 -12.414 -21.109 1 98.62 103 VAL A C 1
ATOM 688 O O . VAL A 1 103 ? -4.066 -12.805 -20.297 1 98.62 103 VAL A O 1
ATOM 691 N N . ASP A 1 104 ? -4.605 -12 -22.344 1 98.06 104 ASP A N 1
ATOM 692 C CA . ASP A 1 104 ? -3.238 -11.859 -22.828 1 98.06 104 ASP A CA 1
ATOM 693 C C . ASP A 1 104 ? -2.68 -10.469 -22.516 1 98.06 104 ASP A C 1
ATOM 695 O O . ASP A 1 104 ? -3.025 -9.492 -23.188 1 98.06 104 ASP A O 1
ATOM 699 N N . TYR A 1 105 ? -1.78 -10.43 -21.484 1 93.44 105 TYR A N 1
ATOM 700 C CA . TYR A 1 105 ? -1.347 -9.102 -21.078 1 93.44 105 TYR A CA 1
ATOM 701 C C . TYR A 1 105 ? -0.341 -8.523 -22.062 1 93.44 105 TYR A C 1
ATOM 703 O O . TYR A 1 105 ? 0.122 -7.395 -21.891 1 93.44 105 TYR A O 1
ATOM 711 N N . ASP A 1 106 ? -0.021 -9.273 -23.125 1 93.25 106 ASP A N 1
ATOM 712 C CA . ASP A 1 106 ? 0.771 -8.734 -24.234 1 93.25 106 ASP A CA 1
ATOM 713 C C . ASP A 1 106 ? -0.115 -8.008 -25.234 1 93.25 106 ASP A C 1
ATOM 715 O O . ASP A 1 106 ? 0.384 -7.27 -26.094 1 93.25 106 ASP A O 1
ATOM 719 N N . SER A 1 107 ? -1.337 -8.305 -25.172 1 94.81 107 SER A N 1
ATOM 720 C CA . SER A 1 107 ? -2.29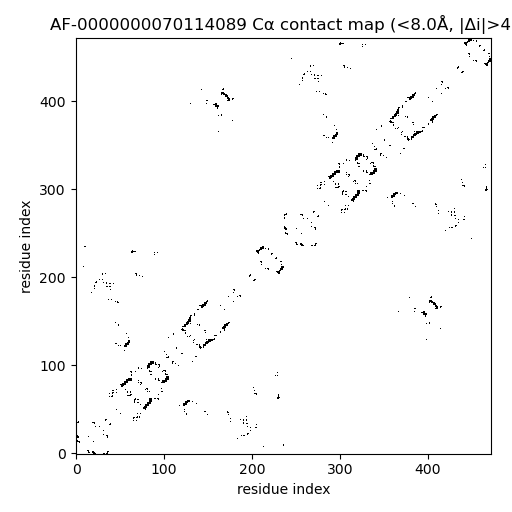3 -7.602 -26.016 1 94.81 107 SER A CA 1
ATOM 721 C C . SER A 1 107 ? -2.611 -6.219 -25.469 1 94.81 107 SER A C 1
ATOM 723 O O . SER A 1 107 ? -2.795 -6.055 -24.25 1 94.81 107 SER A O 1
ATOM 725 N N . ALA A 1 108 ? -2.727 -5.25 -26.312 1 93.75 108 ALA A N 1
ATOM 726 C CA . ALA A 1 108 ? -2.943 -3.867 -25.891 1 93.75 108 ALA A CA 1
ATOM 727 C C . ALA A 1 108 ? -4.312 -3.695 -25.25 1 93.75 108 ALA A C 1
ATOM 729 O O . ALA A 1 108 ? -4.516 -2.793 -24.438 1 93.75 108 ALA A O 1
ATOM 730 N N . ASP A 1 109 ? -5.184 -4.562 -25.531 1 95.69 109 ASP A N 1
ATOM 731 C CA . ASP A 1 109 ? -6.562 -4.352 -25.094 1 95.69 109 ASP A CA 1
ATOM 732 C C . ASP A 1 109 ? -6.859 -5.137 -23.812 1 95.69 109 ASP A C 1
ATOM 734 O O . ASP A 1 109 ? -8 -5.18 -23.359 1 95.69 109 ASP A O 1
ATOM 738 N N . TRP A 1 110 ? -5.902 -5.77 -23.219 1 97 110 TRP A N 1
ATOM 739 C CA . TRP A 1 110 ? -6.191 -6.656 -22.094 1 97 110 TRP A CA 1
ATOM 740 C C . TRP A 1 110 ? -6.797 -5.883 -20.922 1 97 110 TRP A C 1
ATOM 742 O O . TRP A 1 110 ? -7.691 -6.383 -20.234 1 97 110 TRP A O 1
ATOM 752 N N . PRO A 1 111 ? -6.422 -4.566 -20.688 1 97.5 111 PRO A N 1
ATOM 753 C CA . PRO A 1 111 ? -7.094 -3.836 -19.609 1 97.5 111 PRO A CA 1
ATOM 754 C C . PRO A 1 111 ? -8.586 -3.645 -19.859 1 97.5 111 PRO A C 1
ATOM 756 O O . PRO A 1 111 ? -9.391 -3.721 -18.922 1 97.5 111 PRO A O 1
ATOM 759 N N . GLU A 1 112 ? -8.906 -3.379 -21.047 1 97.69 112 GLU A N 1
ATOM 760 C CA . GLU A 1 112 ? -10.312 -3.197 -21.406 1 97.69 112 GLU A CA 1
ATOM 761 C C . GLU A 1 112 ? -11.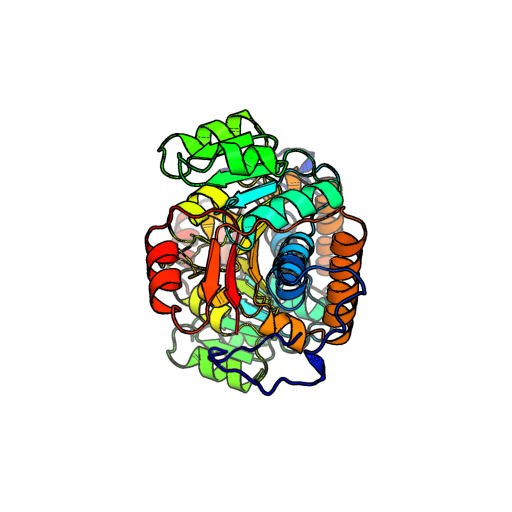109 -4.477 -21.172 1 97.69 112 GLU A C 1
ATOM 763 O O . GLU A 1 112 ? -12.266 -4.426 -20.75 1 97.69 112 GLU A O 1
ATOM 768 N N . ARG A 1 113 ? -10.539 -5.582 -21.484 1 97.88 113 ARG A N 1
ATOM 769 C CA . ARG A 1 113 ? -11.195 -6.863 -21.25 1 97.88 113 ARG A CA 1
ATOM 770 C C . ARG A 1 113 ? -11.43 -7.098 -19.766 1 97.88 113 ARG A C 1
ATOM 772 O O . ARG A 1 113 ? -12.477 -7.609 -19.359 1 97.88 113 ARG A O 1
ATOM 779 N N . VAL A 1 114 ? -10.461 -6.746 -18.969 1 98.5 114 VAL A N 1
ATOM 780 C CA . VAL A 1 114 ? -10.602 -6.871 -17.516 1 98.5 114 VAL A CA 1
ATOM 781 C C . VAL A 1 114 ? -11.719 -5.945 -17.031 1 98.5 114 VAL A C 1
ATOM 783 O O . VAL A 1 114 ? -12.57 -6.355 -16.234 1 98.5 114 VAL A O 1
ATOM 786 N N . ARG A 1 115 ? -11.773 -4.691 -17.531 1 97.94 115 ARG A N 1
ATOM 787 C CA . ARG A 1 115 ? -12.797 -3.73 -17.141 1 97.94 115 ARG A CA 1
ATOM 788 C C . ARG A 1 115 ? -14.188 -4.246 -17.484 1 97.94 115 ARG A C 1
ATOM 790 O O . ARG A 1 115 ? -15.141 -4.023 -16.734 1 97.94 115 ARG A O 1
ATOM 797 N N . ALA A 1 116 ? -14.273 -4.879 -18.594 1 97.88 116 ALA A N 1
ATOM 798 C CA . ALA A 1 116 ? -15.555 -5.434 -19.031 1 97.88 116 ALA A CA 1
ATOM 799 C C . ALA A 1 116 ? -16.016 -6.527 -18.078 1 97.88 116 ALA A C 1
ATOM 801 O O . ALA A 1 116 ? -17.219 -6.672 -17.828 1 97.88 116 ALA A O 1
ATOM 802 N N . ALA A 1 117 ? -15.117 -7.297 -17.547 1 97.5 117 ALA A N 1
ATOM 803 C CA . ALA A 1 117 ? -15.438 -8.406 -16.656 1 97.5 117 ALA A CA 1
ATOM 804 C C . ALA A 1 117 ? -15.781 -7.898 -15.258 1 97.5 117 ALA A C 1
ATOM 806 O O . ALA A 1 117 ? -16.594 -8.508 -14.555 1 97.5 117 ALA A O 1
ATOM 807 N N . VAL A 1 118 ? -15.086 -6.828 -14.844 1 97.81 118 VAL A N 1
ATOM 808 C CA . VAL A 1 118 ? -15.312 -6.234 -13.523 1 97.81 118 VAL A CA 1
ATOM 809 C C . VAL A 1 118 ? -15.445 -4.719 -13.656 1 97.81 118 VAL A C 1
ATOM 811 O O . VAL A 1 118 ? -14.539 -3.973 -13.273 1 97.81 118 VAL A O 1
ATOM 814 N N . PRO A 1 119 ? -16.578 -4.215 -14.047 1 96.44 119 PRO A N 1
ATOM 815 C CA . PRO A 1 119 ? -16.75 -2.799 -14.375 1 96.44 119 PRO A CA 1
ATOM 816 C C . PRO A 1 119 ? -16.453 -1.879 -13.195 1 96.44 119 PRO A C 1
ATOM 818 O O . PRO A 1 119 ? -16.047 -0.731 -13.391 1 96.44 119 PRO A O 1
ATOM 821 N N . GLY A 1 120 ? -16.578 -2.277 -12 1 96.06 120 GLY A N 1
ATOM 822 C CA . GLY A 1 120 ? -16.312 -1.446 -10.836 1 96.06 120 GLY A CA 1
ATOM 823 C C . GLY A 1 120 ? -14.844 -1.422 -10.445 1 96.06 120 GLY A C 1
ATOM 824 O O . GLY A 1 120 ? -14.453 -0.719 -9.508 1 96.06 120 GLY A O 1
ATOM 825 N N . GLY A 1 121 ? -13.984 -2.164 -11.203 1 98.25 121 GLY A N 1
ATOM 826 C CA . GLY A 1 121 ? -12.57 -2.309 -10.875 1 98.25 121 GLY A CA 1
ATOM 827 C C . GLY A 1 121 ? -12.266 -3.596 -10.133 1 98.25 121 GLY A C 1
ATOM 828 O O . GLY A 1 121 ? -13.156 -4.203 -9.539 1 98.25 121 GLY A O 1
ATOM 829 N N . VAL A 1 122 ? -11.039 -3.936 -10.195 1 98.75 122 VAL A N 1
ATOM 830 C CA . VAL A 1 122 ? -10.578 -5.148 -9.523 1 98.75 122 VAL A CA 1
ATOM 831 C C . VAL A 1 122 ? -10.289 -4.855 -8.055 1 98.75 122 VAL A C 1
ATOM 833 O O . VAL A 1 122 ? -9.688 -3.83 -7.73 1 98.75 122 VAL A O 1
ATOM 836 N N . ASP A 1 123 ? -10.672 -5.738 -7.16 1 98.81 123 ASP A N 1
ATOM 837 C CA . ASP A 1 123 ? -10.453 -5.52 -5.734 1 98.81 123 ASP A CA 1
ATOM 838 C C . ASP A 1 123 ? -9 -5.789 -5.359 1 98.81 123 ASP A C 1
ATOM 840 O O . ASP A 1 123 ? -8.414 -5.062 -4.551 1 98.81 123 ASP A O 1
ATOM 844 N N . VAL A 1 124 ? -8.445 -6.859 -5.945 1 98.88 124 VAL A N 1
ATOM 845 C CA . VAL A 1 124 ? -7.098 -7.285 -5.586 1 98.88 124 VAL A CA 1
ATOM 846 C C . VAL A 1 124 ? -6.285 -7.551 -6.852 1 98.88 124 VAL A C 1
ATOM 848 O O . VAL A 1 124 ? -6.75 -8.234 -7.766 1 98.88 124 VAL A O 1
ATOM 851 N N . VAL A 1 125 ? -5.133 -6.973 -6.941 1 98.81 125 VAL A N 1
ATOM 852 C CA . VAL A 1 125 ? -4.176 -7.27 -8 1 98.81 125 VAL A CA 1
ATOM 853 C C . VAL A 1 125 ? -2.928 -7.914 -7.402 1 98.81 125 VAL A C 1
ATOM 855 O O . VAL A 1 125 ? -2.332 -7.375 -6.469 1 98.81 125 VAL A O 1
ATOM 858 N N . LEU A 1 126 ? -2.561 -9.055 -7.852 1 98.75 126 LEU A N 1
ATOM 859 C CA . LEU A 1 126 ? -1.337 -9.734 -7.449 1 98.75 126 LEU A CA 1
ATOM 860 C C . LEU A 1 126 ? -0.335 -9.773 -8.602 1 98.75 126 LEU A C 1
ATOM 862 O O . LEU A 1 126 ? -0.643 -10.281 -9.68 1 98.75 126 LEU A O 1
ATOM 866 N N . ASP A 1 127 ? 0.875 -9.266 -8.344 1 97.56 127 ASP A N 1
ATOM 867 C CA . ASP A 1 127 ? 1.774 -9.047 -9.469 1 97.56 127 ASP A CA 1
ATOM 868 C C . ASP A 1 127 ? 3.17 -9.594 -9.172 1 97.56 127 ASP A C 1
ATOM 870 O O . ASP A 1 127 ? 3.742 -9.305 -8.117 1 97.56 127 ASP A O 1
ATOM 874 N N . ALA A 1 128 ? 3.668 -10.336 -10.148 1 94.56 128 ALA A N 1
ATOM 875 C CA . ALA A 1 128 ? 5.059 -10.781 -10.117 1 94.56 128 ALA A CA 1
ATOM 876 C C . ALA A 1 128 ? 5.805 -10.359 -11.375 1 94.56 128 ALA A C 1
ATOM 878 O O . ALA A 1 128 ? 6.898 -10.852 -11.656 1 94.56 128 ALA A O 1
ATOM 879 N N . VAL A 1 129 ? 5.168 -9.531 -12.188 1 93.44 129 VAL A N 1
ATOM 880 C CA . VAL A 1 129 ? 5.723 -9.172 -13.484 1 93.44 129 VAL A CA 1
ATOM 881 C C . VAL A 1 129 ? 6.441 -7.828 -13.383 1 93.44 129 VAL A C 1
ATOM 883 O O . VAL A 1 129 ? 7.609 -7.711 -13.766 1 93.44 129 VAL A O 1
ATOM 886 N N . GLY A 1 130 ? 5.797 -6.848 -12.844 1 92.81 130 GLY A N 1
ATOM 887 C CA . GLY A 1 130 ? 6.352 -5.512 -12.742 1 92.81 130 GLY A CA 1
ATOM 888 C C . GLY A 1 130 ? 6.156 -4.684 -14 1 92.81 130 GLY A C 1
ATOM 889 O O . GLY A 1 130 ? 5.336 -5.031 -14.852 1 92.81 130 GLY A O 1
ATOM 890 N N . GLY A 1 131 ? 6.77 -3.48 -13.914 1 91.5 131 GLY A N 1
ATOM 891 C CA . GLY A 1 131 ? 6.797 -2.609 -15.078 1 91.5 131 GLY A CA 1
ATOM 892 C C . GLY A 1 131 ? 5.414 -2.164 -15.523 1 91.5 131 GLY A C 1
ATOM 893 O O . GLY A 1 131 ? 4.582 -1.79 -14.695 1 91.5 131 GLY A O 1
ATOM 894 N N . ALA A 1 132 ? 5.191 -2.219 -16.844 1 91.56 132 ALA A N 1
ATOM 895 C CA . ALA A 1 132 ? 3.955 -1.706 -17.422 1 91.56 132 ALA A CA 1
ATOM 896 C C . ALA A 1 132 ? 2.758 -2.555 -17.016 1 91.56 132 ALA A C 1
ATOM 898 O O . ALA A 1 132 ? 1.652 -2.035 -16.844 1 91.56 132 ALA A O 1
ATOM 899 N N . VAL A 1 133 ? 2.961 -3.812 -16.859 1 94.44 133 VAL A N 1
ATOM 900 C CA . VAL A 1 133 ? 1.875 -4.711 -16.469 1 94.44 133 VAL A CA 1
ATOM 901 C C . VAL A 1 133 ? 1.373 -4.355 -15.078 1 94.44 133 VAL A C 1
ATOM 903 O O . VAL A 1 133 ? 0.165 -4.246 -14.852 1 94.44 133 VAL A O 1
ATOM 906 N N . LEU A 1 134 ? 2.303 -4.141 -14.195 1 95.25 134 LEU A N 1
ATOM 907 C CA . LEU A 1 134 ? 1.929 -3.721 -12.844 1 95.25 134 LEU A CA 1
ATOM 908 C C . LEU A 1 134 ? 1.177 -2.395 -12.883 1 95.25 134 LEU A C 1
ATOM 910 O O . LEU A 1 134 ? 0.13 -2.254 -12.25 1 95.25 134 LEU A O 1
ATOM 914 N N . ARG A 1 135 ? 1.75 -1.45 -13.609 1 93.81 135 ARG A N 1
ATOM 915 C CA . ARG A 1 135 ? 1.133 -0.13 -13.68 1 93.81 135 ARG A CA 1
ATOM 916 C C . ARG A 1 135 ? -0.307 -0.222 -14.172 1 93.81 135 ARG A C 1
ATOM 918 O O . ARG A 1 135 ? -1.21 0.373 -13.578 1 93.81 135 ARG A O 1
ATOM 925 N N . ARG A 1 136 ? -0.52 -0.965 -15.234 1 95.38 136 ARG A N 1
ATOM 926 C CA . ARG A 1 136 ? -1.868 -1.142 -15.766 1 95.38 136 ARG A CA 1
ATOM 927 C C . ARG A 1 136 ? -2.762 -1.854 -14.758 1 95.38 136 ARG A C 1
ATOM 929 O O . ARG A 1 136 ? -3.939 -1.519 -14.617 1 95.38 136 ARG A O 1
ATOM 936 N N . GLY A 1 137 ? -2.229 -2.861 -14.07 1 97.31 137 GLY A N 1
ATOM 937 C CA . GLY A 1 137 ? -2.979 -3.527 -13.016 1 97.31 137 GLY A CA 1
ATOM 938 C C . GLY A 1 137 ? -3.463 -2.576 -11.938 1 97.31 137 GLY A C 1
ATOM 939 O O . GLY A 1 137 ? -4.609 -2.662 -11.5 1 97.31 137 GLY A O 1
ATOM 940 N N . VAL A 1 138 ? -2.605 -1.681 -11.523 1 97.12 138 VAL A N 1
ATOM 941 C CA . VAL A 1 138 ? -2.953 -0.711 -10.484 1 97.12 138 VAL A CA 1
ATOM 942 C C . VAL A 1 138 ? -4.031 0.236 -11.008 1 97.12 138 VAL A C 1
ATOM 944 O O . VAL A 1 138 ? -4.949 0.607 -10.273 1 97.12 138 VAL A O 1
ATOM 947 N N . GLU A 1 139 ? -3.949 0.621 -12.227 1 96.88 139 GLU A N 1
ATOM 948 C CA . GLU A 1 139 ? -4.953 1.48 -12.844 1 96.88 139 GLU A CA 1
ATOM 949 C C . GLU A 1 139 ? -6.32 0.803 -12.867 1 96.88 139 GLU A C 1
ATOM 951 O O . GLU A 1 139 ? -7.355 1.477 -12.906 1 96.88 139 GLU A O 1
ATOM 956 N N . LEU A 1 140 ? -6.352 -0.511 -12.867 1 98.25 140 LEU A N 1
ATOM 957 C CA . LEU A 1 140 ? -7.578 -1.287 -12.977 1 98.25 140 LEU A CA 1
ATOM 958 C C . LEU A 1 140 ? -8.211 -1.506 -11.609 1 98.25 140 LEU A C 1
ATOM 960 O O . LEU A 1 140 ? -9.328 -2.021 -11.508 1 98.25 140 LEU A O 1
ATOM 964 N N . LEU A 1 141 ? -7.5 -1.119 -10.562 1 98.56 141 LEU A N 1
ATOM 965 C CA . LEU A 1 141 ? -8.008 -1.33 -9.211 1 98.56 141 LEU A CA 1
ATOM 966 C C . LEU A 1 141 ? -9.281 -0.52 -8.977 1 98.56 141 LEU A C 1
ATOM 968 O O . LEU A 1 141 ? -9.383 0.623 -9.43 1 98.56 141 LEU A O 1
ATOM 972 N N . ALA A 1 142 ? -10.211 -1.114 -8.273 1 98.12 142 ALA A N 1
ATOM 973 C CA . ALA A 1 142 ? -11.352 -0.385 -7.715 1 98.12 142 ALA A CA 1
ATOM 974 C C . ALA A 1 142 ? -10.891 0.623 -6.664 1 98.12 142 ALA A C 1
ATOM 976 O O . ALA A 1 142 ? -9.781 0.524 -6.141 1 98.12 142 ALA A O 1
ATOM 977 N N . PRO A 1 143 ? -11.734 1.646 -6.438 1 96.81 143 PRO A N 1
ATOM 978 C CA . PRO A 1 143 ? -11.43 2.416 -5.23 1 96.81 143 PRO A CA 1
ATOM 979 C C . PRO A 1 143 ? -11.211 1.531 -4.004 1 96.81 143 PRO A C 1
ATOM 981 O O . PRO A 1 143 ? -11.922 0.539 -3.822 1 96.81 143 PRO A O 1
ATOM 984 N N . SER A 1 144 ? -10.156 1.826 -3.236 1 97.31 144 SER A N 1
ATOM 985 C CA . SER A 1 144 ? -9.773 1.081 -2.041 1 97.31 144 SER A CA 1
ATOM 986 C C . SER A 1 144 ? -9.234 -0.299 -2.398 1 97.31 144 SER A C 1
ATOM 988 O O . SER A 1 144 ? -9.07 -1.153 -1.524 1 97.31 144 SER A O 1
ATOM 990 N N . GLY A 1 145 ? -9.047 -0.539 -3.766 1 98.44 145 GLY A N 1
ATOM 991 C CA . GLY A 1 145 ? -8.414 -1.78 -4.18 1 98.44 145 GLY A CA 1
ATOM 992 C C . GLY A 1 145 ? -6.988 -1.916 -3.688 1 98.44 145 GLY A C 1
ATOM 993 O O . GLY A 1 145 ? -6.359 -0.924 -3.316 1 98.44 145 GLY A O 1
ATOM 994 N N . ARG A 1 146 ? -6.465 -3.104 -3.707 1 98.62 146 ARG A N 1
ATOM 995 C CA . ARG A 1 146 ? -5.152 -3.406 -3.146 1 98.62 146 ARG A CA 1
ATOM 996 C C . ARG A 1 146 ? -4.312 -4.215 -4.129 1 98.62 146 ARG A C 1
ATOM 998 O O . ARG A 1 146 ? -4.793 -5.184 -4.719 1 98.62 146 ARG A O 1
ATOM 1005 N N . ALA A 1 147 ? -3.154 -3.783 -4.262 1 98.5 147 ALA A N 1
ATOM 1006 C CA . ALA A 1 147 ? -2.193 -4.551 -5.051 1 98.5 147 ALA A CA 1
ATOM 1007 C C . ALA A 1 147 ? -1.084 -5.117 -4.168 1 98.5 147 ALA A C 1
ATOM 1009 O O . ALA A 1 147 ? -0.647 -4.465 -3.215 1 98.5 147 ALA A O 1
ATOM 1010 N N . VAL A 1 148 ? -0.655 -6.27 -4.422 1 98.5 148 VAL A N 1
ATOM 1011 C CA . VAL A 1 148 ? 0.504 -6.875 -3.775 1 98.5 148 VAL A CA 1
ATOM 1012 C C . VAL A 1 148 ? 1.545 -7.254 -4.828 1 98.5 148 VAL A C 1
ATOM 1014 O O . VAL A 1 148 ? 1.234 -7.953 -5.793 1 98.5 148 VAL A O 1
ATOM 1017 N N . VAL A 1 149 ? 2.707 -6.762 -4.688 1 97.19 149 VAL A N 1
ATOM 1018 C CA . VAL A 1 149 ? 3.818 -7.086 -5.574 1 97.19 149 VAL A CA 1
ATOM 1019 C C . VAL A 1 149 ? 4.758 -8.07 -4.883 1 97.19 149 VAL A C 1
ATOM 1021 O O . VAL A 1 149 ? 5.203 -7.832 -3.758 1 97.19 149 VAL A O 1
ATOM 1024 N N . TYR A 1 150 ? 5.105 -9.148 -5.539 1 95.38 150 TYR A N 1
ATOM 1025 C CA . TYR A 1 150 ? 5.875 -10.195 -4.875 1 95.38 150 TYR A CA 1
ATOM 1026 C C . TYR A 1 150 ? 6.988 -10.711 -5.781 1 95.38 150 TYR A C 1
ATOM 1028 O O . TYR A 1 150 ? 7.59 -11.75 -5.5 1 95.38 150 TYR A O 1
ATOM 1036 N N . GLY A 1 151 ? 7.164 -10 -6.859 1 88.94 151 GLY A N 1
ATOM 1037 C CA . GLY A 1 151 ? 8.234 -10.336 -7.785 1 88.94 151 GLY A CA 1
ATOM 1038 C C . GLY A 1 151 ? 8.422 -9.305 -8.883 1 88.94 151 GLY A C 1
ATOM 1039 O O . GLY A 1 151 ? 7.672 -8.328 -8.953 1 88.94 151 GLY A O 1
ATOM 1040 N N . ALA A 1 152 ? 9.477 -9.453 -9.633 1 81.5 152 ALA A N 1
ATOM 1041 C CA . ALA A 1 152 ? 9.781 -8.602 -10.781 1 81.5 152 ALA A CA 1
ATOM 1042 C C . ALA A 1 152 ? 10.367 -9.422 -11.93 1 81.5 152 ALA A C 1
ATOM 1044 O O . ALA A 1 152 ? 11.5 -9.18 -12.359 1 81.5 152 ALA A O 1
ATOM 1045 N N . ALA A 1 153 ? 9.5 -10.203 -12.422 1 72 153 ALA A N 1
ATOM 1046 C CA . ALA A 1 153 ? 9.945 -11.18 -13.414 1 72 153 ALA A CA 1
ATOM 1047 C C . ALA A 1 153 ? 10.391 -10.492 -14.703 1 72 153 ALA A C 1
ATOM 1049 O O . ALA A 1 153 ? 11.266 -10.992 -15.414 1 72 153 ALA A O 1
ATOM 1050 N N . SER A 1 154 ? 9.758 -9.406 -15.008 1 70 154 SER A N 1
ATOM 1051 C CA . SER A 1 154 ? 10.07 -8.742 -16.266 1 70 154 SER A CA 1
ATOM 1052 C C . SER A 1 154 ? 11.336 -7.895 -16.156 1 70 154 SER A C 1
ATOM 1054 O O . SER A 1 154 ? 11.906 -7.477 -17.156 1 70 154 SER A O 1
ATOM 1056 N N . GLY A 1 155 ? 11.703 -7.762 -14.938 1 69.12 155 GLY A N 1
ATOM 1057 C CA . GLY A 1 155 ? 12.82 -6.855 -14.734 1 69.12 155 GLY A CA 1
ATOM 1058 C C . GLY A 1 155 ? 12.445 -5.395 -14.922 1 69.12 155 GLY A C 1
ATOM 1059 O O . GLY A 1 155 ? 13.305 -4.516 -14.875 1 69.12 155 GLY A O 1
ATOM 1060 N N . GLY A 1 156 ? 11.242 -5.18 -15.328 1 66.88 156 GLY A N 1
ATOM 1061 C CA . GLY A 1 156 ? 10.797 -3.811 -15.539 1 66.88 156 GLY A CA 1
ATOM 1062 C C . GLY A 1 156 ? 10.93 -2.939 -14.305 1 66.88 156 GLY A C 1
ATOM 1063 O O . GLY A 1 156 ? 10.773 -3.418 -13.18 1 66.88 156 GLY A O 1
ATOM 1064 N N . THR A 1 157 ? 11.359 -1.773 -14.633 1 65.81 157 THR A N 1
ATOM 1065 C CA . THR A 1 157 ? 11.734 -0.875 -13.547 1 65.81 157 THR A CA 1
ATOM 1066 C C . THR A 1 157 ? 10.727 0.26 -13.406 1 65.81 157 THR A C 1
ATOM 1068 O O . THR A 1 157 ? 10.953 1.218 -12.664 1 65.81 157 THR A O 1
ATOM 1071 N N . GLU A 1 158 ? 9.617 0.017 -14.219 1 75.12 158 GLU A N 1
ATOM 1072 C CA . GLU A 1 158 ? 8.688 1.133 -14.109 1 75.12 158 GLU A CA 1
ATOM 1073 C C . GLU A 1 158 ? 8.164 1.272 -12.68 1 75.12 158 GLU A C 1
ATOM 1075 O O . GLU A 1 158 ? 7.852 0.274 -12.031 1 75.12 158 GLU A O 1
ATOM 1080 N N . ASP A 1 159 ? 8.078 2.512 -12.305 1 83.38 159 ASP A N 1
ATOM 1081 C CA . ASP A 1 159 ? 7.613 2.883 -10.977 1 83.38 159 ASP A CA 1
ATOM 1082 C C . ASP A 1 159 ? 6.113 3.18 -10.977 1 83.38 159 ASP A C 1
ATOM 1084 O O . ASP A 1 159 ? 5.512 3.352 -12.039 1 83.38 159 ASP A O 1
ATOM 1088 N N . VAL A 1 160 ? 5.531 3.055 -9.93 1 88.12 160 VAL A N 1
ATOM 1089 C CA . VAL A 1 160 ? 4.109 3.35 -9.766 1 88.12 160 VAL A CA 1
ATOM 1090 C C . VAL A 1 160 ? 3.93 4.801 -9.336 1 88.12 160 VAL A C 1
ATOM 1092 O O . VAL A 1 160 ? 4.398 5.199 -8.266 1 88.12 160 VAL A O 1
ATOM 1095 N N . PRO A 1 161 ? 3.256 5.57 -10.188 1 90.62 161 PRO A N 1
ATOM 1096 C CA . PRO A 1 161 ? 2.953 6.938 -9.766 1 90.62 161 PRO A CA 1
ATOM 1097 C C . PRO A 1 161 ? 2.033 6.988 -8.547 1 90.62 161 PRO A C 1
ATOM 1099 O O . PRO A 1 161 ? 0.966 6.371 -8.547 1 90.62 161 PRO A O 1
ATOM 1102 N N . PRO A 1 162 ? 2.391 7.727 -7.562 1 91.06 162 PRO A N 1
ATOM 1103 C CA . PRO A 1 162 ? 1.56 7.805 -6.359 1 91.06 162 PRO A CA 1
ATOM 1104 C C . PRO A 1 162 ? 0.146 8.305 -6.648 1 91.06 162 PRO A C 1
ATOM 1106 O O . PRO A 1 162 ? -0.8 7.926 -5.953 1 91.06 162 PRO A O 1
ATOM 1109 N N . ALA A 1 163 ? -0.015 9.109 -7.664 1 90.31 163 ALA A N 1
ATOM 1110 C CA . ALA A 1 163 ? -1.314 9.672 -8.016 1 90.31 163 ALA A CA 1
ATOM 1111 C C . ALA A 1 163 ? -2.33 8.578 -8.32 1 90.31 163 ALA A C 1
ATOM 1113 O O . ALA A 1 163 ? -3.533 8.766 -8.125 1 90.31 163 ALA A O 1
ATOM 1114 N N . LEU A 1 164 ? -1.861 7.41 -8.734 1 93.06 164 LEU A N 1
ATOM 1115 C CA . LEU A 1 164 ? -2.742 6.289 -9.047 1 93.06 164 LEU A CA 1
ATOM 1116 C C . LEU A 1 164 ? -3.391 5.738 -7.785 1 93.06 164 LEU A C 1
ATOM 1118 O O . LEU A 1 164 ? -4.371 4.992 -7.859 1 93.06 164 LEU A O 1
ATOM 1122 N N . LEU A 1 165 ? -2.891 6.125 -6.617 1 96.06 165 LEU A N 1
ATOM 1123 C CA . LEU A 1 165 ? -3.334 5.512 -5.371 1 96.06 165 LEU A CA 1
ATOM 1124 C C . LEU A 1 165 ? -4.352 6.395 -4.66 1 96.06 165 LEU A C 1
ATOM 1126 O O . LEU A 1 165 ? -4.977 5.973 -3.684 1 96.06 165 LEU A O 1
ATOM 1130 N N . PHE A 1 166 ? -4.641 7.562 -5.125 1 93.88 166 PHE A N 1
ATOM 1131 C CA . PHE A 1 166 ? -5.438 8.562 -4.422 1 93.88 166 PHE A CA 1
ATOM 1132 C C . PHE A 1 166 ? -6.871 8.078 -4.242 1 93.88 166 PHE A C 1
ATOM 1134 O O . PHE A 1 166 ? -7.535 8.438 -3.27 1 93.88 166 PHE A O 1
ATOM 1141 N N . PRO A 1 167 ? -7.367 7.227 -5.156 1 95.5 167 PRO A N 1
ATOM 1142 C CA . PRO A 1 167 ? -8.688 6.656 -4.887 1 95.5 167 PRO A CA 1
ATOM 1143 C C . PRO A 1 167 ? -8.664 5.594 -3.791 1 95.5 167 PRO A C 1
ATOM 1145 O O . PRO A 1 167 ? -9.336 4.566 -3.904 1 95.5 167 PRO A O 1
ATOM 1148 N N . LEU A 1 168 ? -7.848 5.82 -2.844 1 97.06 168 LEU A N 1
ATOM 1149 C CA . LEU A 1 168 ? -7.727 5.008 -1.638 1 97.06 168 LEU A CA 1
ATOM 1150 C C . LEU A 1 168 ? -7.172 3.627 -1.965 1 97.06 168 LEU A C 1
ATOM 1152 O O . LEU A 1 168 ? -7.48 2.65 -1.276 1 97.06 168 LEU A O 1
ATOM 1156 N N . ARG A 1 169 ? -6.375 3.51 -3.043 1 97.94 169 ARG A N 1
ATOM 1157 C CA . ARG A 1 169 ? -5.723 2.264 -3.426 1 97.94 169 ARG A CA 1
ATOM 1158 C C . ARG A 1 169 ? -4.43 2.061 -2.645 1 97.94 169 ARG A C 1
ATOM 1160 O O . ARG A 1 169 ? -3.84 3.023 -2.146 1 97.94 169 ARG A O 1
ATOM 1167 N N . SER A 1 170 ? -3.992 0.845 -2.527 1 98.12 170 SER A N 1
ATOM 1168 C CA . SER A 1 170 ? -2.738 0.552 -1.84 1 98.12 170 SER A CA 1
ATOM 1169 C C . SER A 1 170 ? -1.896 -0.443 -2.629 1 98.12 170 SER A C 1
ATOM 1171 O O . SER A 1 170 ? -2.428 -1.23 -3.414 1 98.12 170 SER A O 1
ATOM 1173 N N . ILE A 1 171 ? -0.63 -0.304 -2.465 1 97.62 171 ILE A N 1
ATOM 1174 C CA . ILE A 1 171 ? 0.333 -1.285 -2.951 1 97.62 171 ILE A CA 1
ATOM 1175 C C . ILE A 1 171 ? 1.199 -1.777 -1.794 1 97.62 171 ILE A C 1
ATOM 1177 O O . ILE A 1 171 ? 1.713 -0.975 -1.011 1 97.62 171 ILE A O 1
ATOM 1181 N N . THR A 1 172 ? 1.279 -3.051 -1.656 1 98 172 THR A N 1
ATOM 1182 C CA . THR A 1 172 ? 2.113 -3.684 -0.64 1 98 172 THR A CA 1
ATOM 1183 C C . THR A 1 172 ? 3.139 -4.609 -1.283 1 98 172 THR A C 1
ATOM 1185 O O . THR A 1 172 ? 2.822 -5.336 -2.227 1 98 172 THR A O 1
ATOM 1188 N N . GLY A 1 173 ? 4.363 -4.523 -0.796 1 97.44 173 GLY A N 1
ATOM 1189 C CA . GLY A 1 173 ? 5.363 -5.496 -1.205 1 97.44 173 GLY A CA 1
ATOM 1190 C C . GLY A 1 173 ? 5.395 -6.727 -0.318 1 97.44 173 GLY A C 1
ATOM 1191 O O . GLY A 1 173 ? 5.211 -6.629 0.897 1 97.44 173 GLY A O 1
ATOM 1192 N N . PHE A 1 174 ? 5.656 -7.852 -0.956 1 96.69 174 PHE A N 1
ATOM 1193 C CA . PHE A 1 174 ? 5.754 -9.086 -0.193 1 96.69 174 PHE A CA 1
ATOM 1194 C C . PHE A 1 174 ? 7.078 -9.797 -0.475 1 96.69 174 PHE A C 1
ATOM 1196 O O . PHE A 1 174 ? 7.512 -9.867 -1.625 1 96.69 174 PHE A O 1
ATOM 1203 N N . ASN A 1 175 ? 7.621 -10.227 0.503 1 93.44 175 ASN A N 1
ATOM 1204 C CA . ASN A 1 175 ? 8.828 -11.047 0.518 1 93.44 175 ASN A CA 1
ATOM 1205 C C . ASN A 1 175 ? 8.734 -12.164 1.555 1 93.44 175 ASN A C 1
ATOM 1207 O O . ASN A 1 175 ? 8.547 -11.898 2.742 1 93.44 175 ASN A O 1
ATOM 1211 N N . LEU A 1 176 ? 8.867 -13.32 1.057 1 90.88 176 LEU A N 1
ATOM 1212 C CA . LEU A 1 176 ? 8.633 -14.469 1.931 1 90.88 176 LEU A CA 1
ATOM 1213 C C . LEU A 1 176 ? 9.633 -14.492 3.078 1 90.88 176 LEU A C 1
ATOM 1215 O O . LEU A 1 176 ? 9.273 -14.766 4.223 1 90.88 176 LEU A O 1
ATOM 1219 N N . THR A 1 177 ? 10.898 -14.227 2.744 1 87.94 177 THR A N 1
ATOM 1220 C CA . THR A 1 177 ? 11.93 -14.242 3.779 1 87.94 177 THR A CA 1
ATOM 1221 C C . THR A 1 177 ? 11.633 -13.195 4.852 1 87.94 177 THR A C 1
ATOM 1223 O O . THR A 1 177 ? 11.742 -13.477 6.047 1 87.94 177 THR A O 1
ATOM 1226 N N . ALA A 1 178 ? 11.289 -12.07 4.406 1 90.56 178 ALA A N 1
ATOM 1227 C CA . ALA A 1 178 ? 10.922 -11.016 5.352 1 90.56 178 ALA A CA 1
ATOM 1228 C C . ALA A 1 178 ? 9.719 -11.43 6.195 1 90.56 178 ALA A C 1
ATOM 1230 O O . ALA A 1 178 ? 9.688 -11.188 7.402 1 90.56 178 ALA A O 1
ATOM 1231 N N . TRP A 1 179 ? 8.781 -12.023 5.586 1 92.12 179 TRP A N 1
ATOM 1232 C CA . TRP A 1 179 ? 7.57 -12.461 6.277 1 92.12 179 TRP A CA 1
ATOM 1233 C C . TRP A 1 179 ? 7.891 -13.516 7.324 1 92.12 179 TRP A C 1
ATOM 1235 O O . TRP A 1 179 ? 7.426 -13.438 8.461 1 92.12 179 TRP A O 1
ATOM 1245 N N . ARG A 1 180 ? 8.625 -14.438 6.973 1 88.56 180 ARG A N 1
ATOM 1246 C CA . ARG A 1 180 ? 8.977 -15.523 7.887 1 88.56 180 ARG A CA 1
ATOM 1247 C C . ARG A 1 180 ? 9.742 -14.992 9.094 1 88.56 180 ARG A C 1
ATOM 1249 O O . ARG A 1 180 ? 9.594 -15.5 10.203 1 88.56 180 ARG A O 1
ATOM 1256 N N . ARG A 1 181 ? 10.586 -14.062 8.844 1 87.81 181 ARG A N 1
ATOM 1257 C CA . ARG A 1 181 ? 11.32 -13.445 9.945 1 87.81 181 ARG A CA 1
ATOM 1258 C C . ARG A 1 181 ? 10.383 -12.68 10.867 1 87.81 181 ARG A C 1
ATOM 1260 O O . ARG A 1 181 ? 10.539 -12.727 12.094 1 87.81 181 ARG A O 1
ATOM 1267 N N . ALA A 1 182 ? 9.438 -12.055 10.273 1 89.69 182 ALA A N 1
ATOM 1268 C CA . ALA A 1 182 ? 8.523 -11.203 11.023 1 89.69 182 ALA A CA 1
ATOM 1269 C C . ALA A 1 182 ? 7.523 -12.039 11.82 1 89.69 182 ALA A C 1
ATOM 1271 O O . ALA A 1 182 ? 7.113 -11.648 12.914 1 89.69 182 ALA A O 1
ATOM 1272 N N . ALA A 1 183 ? 7.117 -13.156 11.242 1 91.88 183 ALA A N 1
ATOM 1273 C CA . ALA A 1 183 ? 6.086 -13.977 11.875 1 91.88 183 ALA A CA 1
ATOM 1274 C C . ALA A 1 183 ? 6.371 -15.461 11.672 1 91.88 183 ALA A C 1
ATOM 1276 O O . ALA A 1 183 ? 5.594 -16.156 11.023 1 91.88 183 ALA A O 1
ATOM 1277 N N . PRO A 1 184 ? 7.367 -16 12.367 1 87.88 184 PRO A N 1
ATOM 1278 C CA . PRO A 1 184 ? 7.816 -17.375 12.125 1 87.88 184 PRO A CA 1
ATOM 1279 C C . PRO A 1 184 ? 6.746 -18.422 12.469 1 87.88 184 PRO A C 1
ATOM 1281 O O . PRO A 1 184 ? 6.586 -19.406 11.742 1 87.88 184 PRO A O 1
ATOM 1284 N N . GLU A 1 185 ? 5.996 -18.219 13.539 1 89 185 GLU A N 1
ATOM 1285 C CA . GLU A 1 185 ? 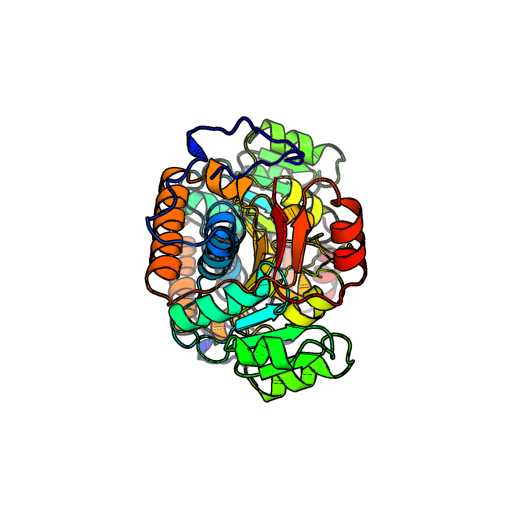4.973 -19.188 13.922 1 89 185 GLU A CA 1
ATOM 1286 C C . GLU A 1 185 ? 3.818 -19.188 12.93 1 89 185 GLU A C 1
ATOM 1288 O O . GLU A 1 185 ? 3.326 -20.266 12.555 1 89 185 GLU A O 1
ATOM 1293 N N . GLN A 1 186 ? 3.449 -18.016 12.516 1 91.56 186 GLN A N 1
ATOM 1294 C CA . GLN A 1 186 ? 2.391 -17.938 11.516 1 91.56 186 GLN A CA 1
ATOM 1295 C C . GLN A 1 186 ? 2.836 -18.547 10.195 1 91.56 186 GLN A C 1
ATOM 1297 O O . GLN A 1 186 ? 2.049 -19.219 9.516 1 91.56 186 GLN A O 1
ATOM 1302 N N . ALA A 1 187 ? 4.047 -18.297 9.828 1 88.38 187 ALA A N 1
ATOM 1303 C CA . ALA A 1 187 ? 4.594 -18.859 8.602 1 88.38 187 ALA A CA 1
ATOM 1304 C C . ALA A 1 187 ? 4.539 -20.391 8.625 1 88.38 187 ALA A C 1
ATOM 1306 O O . ALA A 1 187 ? 4.184 -21.016 7.629 1 88.38 187 ALA A O 1
ATOM 1307 N N . ARG A 1 188 ? 4.832 -20.969 9.758 1 86.06 188 ARG A N 1
ATOM 1308 C CA . ARG A 1 188 ? 4.789 -22.422 9.898 1 86.06 188 ARG A CA 1
ATOM 1309 C C . ARG A 1 188 ? 3.357 -22.938 9.797 1 86.06 188 ARG A C 1
ATOM 1311 O O . ARG A 1 188 ? 3.104 -23.938 9.133 1 86.06 188 ARG A O 1
ATOM 1318 N N . SER A 1 189 ? 2.488 -22.219 10.477 1 90.69 189 SER A N 1
ATOM 1319 C CA . SER A 1 189 ? 1.081 -22.609 10.43 1 90.69 189 SER A CA 1
ATOM 1320 C C . SER A 1 189 ? 0.54 -22.547 9.008 1 90.69 189 SER A C 1
ATOM 1322 O O . SER A 1 189 ? -0.233 -23.422 8.602 1 90.69 189 SER A O 1
ATOM 1324 N N . GLU A 1 190 ? 0.98 -21.609 8.258 1 91.38 190 GLU A N 1
ATOM 1325 C CA . GLU A 1 190 ? 0.503 -21.453 6.887 1 91.38 190 GLU A CA 1
ATOM 1326 C C . GLU A 1 190 ? 1.1 -22.516 5.969 1 91.38 190 GLU A C 1
ATOM 1328 O O . GLU A 1 190 ? 0.446 -22.953 5.023 1 91.38 190 GLU A O 1
ATOM 1333 N N . MET A 1 191 ? 2.312 -22.875 6.238 1 88.75 191 MET A N 1
ATOM 1334 C CA . MET A 1 191 ? 2.904 -23.984 5.496 1 88.75 191 MET A CA 1
ATOM 1335 C C . MET A 1 191 ? 2.105 -25.266 5.703 1 88.75 191 MET A C 1
ATOM 1337 O O . MET A 1 191 ? 1.866 -26.016 4.754 1 88.75 191 MET A O 1
ATOM 1341 N N . ALA A 1 192 ? 1.696 -25.484 6.922 1 88.88 192 ALA A N 1
ATOM 1342 C CA . ALA A 1 192 ? 0.879 -26.656 7.234 1 88.88 192 ALA A CA 1
ATOM 1343 C C . ALA A 1 192 ? -0.471 -26.578 6.527 1 88.88 192 ALA A C 1
ATOM 1345 O O . ALA A 1 192 ? -0.98 -27.594 6.047 1 88.88 192 ALA A O 1
ATOM 1346 N N . GLU A 1 193 ? -0.999 -25.438 6.508 1 92.56 193 GLU A N 1
ATOM 1347 C CA . GLU A 1 193 ? -2.27 -25.234 5.816 1 92.56 193 GLU A CA 1
ATOM 1348 C C . GLU A 1 193 ? -2.146 -25.562 4.332 1 92.56 193 GLU A C 1
ATOM 1350 O O . GLU A 1 193 ? -2.986 -26.266 3.771 1 92.56 193 GLU A O 1
ATOM 1355 N N . VAL A 1 194 ? -1.122 -25.062 3.709 1 92.75 194 VAL A N 1
ATOM 1356 C CA . VAL A 1 194 ? -0.893 -25.312 2.289 1 92.75 194 VAL A CA 1
ATOM 1357 C C . VAL A 1 194 ? -0.658 -26.797 2.057 1 92.75 194 VAL A C 1
ATOM 1359 O O . VAL A 1 194 ? -1.168 -27.375 1.091 1 92.75 194 VAL A O 1
ATOM 1362 N N . ALA A 1 195 ? 0.038 -27.391 2.951 1 90.25 195 ALA A N 1
ATOM 1363 C CA . ALA A 1 195 ? 0.288 -28.828 2.861 1 90.25 195 ALA A CA 1
ATOM 1364 C C . ALA A 1 195 ? -1.021 -29.625 2.865 1 90.25 195 ALA A C 1
ATOM 1366 O O . ALA A 1 195 ? -1.186 -30.562 2.092 1 90.25 195 ALA A O 1
ATOM 1367 N N . GLU A 1 196 ? -1.864 -29.234 3.703 1 91.94 196 GLU A N 1
ATOM 1368 C CA . GLU A 1 196 ? -3.156 -29.891 3.803 1 91.94 196 GLU A CA 1
ATOM 1369 C C . GLU A 1 196 ? -3.967 -29.734 2.52 1 91.94 196 GLU A C 1
ATOM 1371 O O . GLU A 1 196 ? -4.633 -30.656 2.072 1 91.94 196 GLU A O 1
ATOM 1376 N N . LEU A 1 197 ? -3.916 -28.594 1.97 1 94.25 197 LEU A N 1
ATOM 1377 C CA . LEU A 1 197 ? -4.637 -28.344 0.727 1 94.25 197 LEU A CA 1
ATOM 1378 C C . LEU A 1 197 ? -4.105 -29.219 -0.399 1 94.25 197 LEU A C 1
ATOM 1380 O O . LEU A 1 197 ? -4.879 -29.75 -1.2 1 94.25 197 LEU A O 1
ATOM 1384 N N . PHE A 1 198 ? -2.834 -29.328 -0.466 1 92.44 198 PHE A N 1
ATOM 1385 C CA . PHE A 1 198 ? -2.254 -30.219 -1.464 1 92.44 198 PHE A CA 1
ATOM 1386 C C . PHE A 1 198 ? -2.627 -31.672 -1.18 1 92.44 198 PHE A C 1
ATOM 1388 O O . PHE A 1 198 ? -2.988 -32.406 -2.094 1 92.44 198 PHE A O 1
ATOM 1395 N N . ALA A 1 199 ? -2.6 -32.062 0.055 1 90.38 199 ALA A N 1
ATOM 1396 C CA . ALA A 1 199 ? -2.859 -33.438 0.46 1 90.38 199 ALA A CA 1
ATOM 1397 C C . ALA A 1 199 ? -4.301 -33.844 0.149 1 90.38 199 ALA A C 1
ATOM 1399 O O . ALA A 1 199 ? -4.57 -35 -0.186 1 90.38 199 ALA A O 1
ATOM 1400 N N . THR A 1 200 ? -5.215 -32.938 0.26 1 92.94 200 THR A N 1
ATOM 1401 C CA . THR A 1 200 ? -6.629 -33.219 0.062 1 92.94 200 THR A CA 1
ATOM 1402 C C . THR A 1 200 ? -7.039 -32.969 -1.387 1 92.94 200 THR A C 1
ATOM 1404 O O . THR A 1 200 ? -8.211 -33.094 -1.737 1 92.94 200 THR A O 1
ATOM 1407 N N . GLY A 1 201 ? -6.141 -32.5 -2.221 1 92.69 201 GLY A N 1
ATOM 1408 C CA . GLY A 1 201 ? -6.387 -32.312 -3.643 1 92.69 201 GLY A CA 1
ATOM 1409 C C . GLY A 1 201 ? -7.09 -31 -3.959 1 92.69 201 GLY A C 1
ATOM 1410 O O . GLY A 1 201 ? -7.488 -30.766 -5.102 1 92.69 201 GLY A O 1
ATOM 1411 N N . ARG A 1 202 ? -7.172 -30.156 -2.98 1 94.62 202 ARG A N 1
ATOM 1412 C CA . ARG A 1 202 ? -7.809 -28.859 -3.188 1 94.62 202 ARG A CA 1
ATOM 1413 C C . ARG A 1 202 ? -6.852 -27.875 -3.848 1 94.62 202 ARG A C 1
ATOM 1415 O O . ARG A 1 202 ? -7.266 -26.812 -4.309 1 94.62 202 ARG A O 1
ATOM 1422 N N . LEU A 1 203 ? -5.609 -28.219 -3.836 1 94.81 203 LEU A N 1
ATOM 1423 C CA . LEU A 1 203 ? -4.543 -27.516 -4.535 1 94.81 203 LEU A CA 1
ATOM 1424 C C . LEU A 1 203 ? -3.66 -28.484 -5.309 1 94.81 203 LEU A C 1
ATOM 1426 O O . LEU A 1 203 ? -3.391 -29.594 -4.836 1 94.81 203 LEU A O 1
ATOM 1430 N N . ARG A 1 204 ? -3.26 -28.062 -6.438 1 93.62 204 ARG A N 1
ATOM 1431 C CA . ARG A 1 204 ? -2.393 -28.906 -7.25 1 93.62 204 ARG A CA 1
ATOM 1432 C C . ARG A 1 204 ? -1.352 -28.078 -7.992 1 93.62 204 ARG A C 1
ATOM 1434 O O . ARG A 1 204 ? -1.66 -27 -8.5 1 93.62 204 ARG A O 1
ATOM 1441 N N . THR A 1 205 ? -0.186 -28.562 -8.016 1 93.25 205 THR A N 1
ATOM 1442 C CA . THR A 1 205 ? 0.86 -27.953 -8.82 1 93.25 205 THR A CA 1
ATOM 1443 C C . THR A 1 205 ? 0.943 -28.609 -10.195 1 93.25 205 THR A C 1
ATOM 1445 O O . THR A 1 205 ? 0.74 -29.828 -10.32 1 93.25 205 THR A O 1
ATOM 1448 N N . THR A 1 206 ? 1.163 -27.844 -11.195 1 93.69 206 THR A N 1
ATOM 1449 C CA . THR A 1 206 ? 1.418 -28.359 -12.531 1 93.69 206 THR A CA 1
ATOM 1450 C C . THR A 1 206 ? 2.912 -28.344 -12.844 1 93.69 206 THR A C 1
ATOM 1452 O O . THR A 1 206 ? 3.568 -27.312 -12.695 1 93.69 206 THR A O 1
ATOM 1455 N N . VAL A 1 207 ? 3.445 -29.453 -13.18 1 92.62 207 VAL A N 1
ATOM 1456 C CA . VAL A 1 207 ? 4.84 -29.547 -13.594 1 92.62 207 VAL A CA 1
ATOM 1457 C C . VAL A 1 207 ? 4.922 -29.609 -15.117 1 92.62 207 VAL A C 1
ATOM 1459 O O . VAL A 1 207 ? 4.406 -30.547 -15.742 1 92.62 207 VAL A O 1
ATOM 1462 N N . HIS A 1 208 ? 5.559 -28.609 -15.609 1 92.69 208 HIS A N 1
ATOM 1463 C CA . HIS A 1 208 ? 5.711 -28.547 -17.062 1 92.69 208 HIS A CA 1
ATOM 1464 C C . HIS A 1 208 ? 6.746 -29.547 -17.547 1 92.69 208 HIS A C 1
ATOM 1466 O O . HIS A 1 208 ? 6.539 -30.219 -18.562 1 92.69 208 HIS A O 1
ATOM 1472 N N . ALA A 1 209 ? 7.828 -29.625 -16.844 1 91.56 209 ALA A N 1
ATOM 1473 C CA . ALA A 1 209 ? 8.914 -30.516 -17.219 1 91.56 209 ALA A CA 1
ATOM 1474 C C . ALA A 1 209 ? 9.773 -30.875 -16 1 91.56 209 ALA A C 1
ATOM 1476 O O . ALA A 1 209 ? 9.812 -30.125 -15.023 1 91.56 209 ALA A O 1
ATOM 1477 N N . GLU A 1 210 ? 10.359 -32 -16.109 1 91.25 210 GLU A N 1
ATOM 1478 C CA . GLU A 1 210 ? 11.32 -32.469 -15.117 1 91.25 210 GLU A CA 1
ATOM 1479 C C . GLU A 1 210 ? 12.656 -32.812 -15.766 1 91.25 210 GLU A C 1
ATOM 1481 O O . GLU A 1 210 ? 12.68 -33.438 -16.828 1 91.25 210 GLU A O 1
ATOM 1486 N N . PHE A 1 211 ? 13.719 -32.344 -15.133 1 89.25 211 PHE A N 1
ATOM 1487 C CA . PHE A 1 211 ? 15.062 -32.656 -15.609 1 89.25 211 PHE A CA 1
ATOM 1488 C C . PHE A 1 211 ? 15.922 -33.219 -14.492 1 89.25 211 PHE A C 1
ATOM 1490 O O . PHE A 1 211 ? 15.734 -32.875 -13.32 1 89.25 211 PHE A O 1
ATOM 1497 N N . PRO A 1 212 ? 16.859 -34.125 -14.898 1 88.25 212 PRO A N 1
ATOM 1498 C CA . PRO A 1 212 ? 17.891 -34.438 -13.898 1 88.25 212 PRO A CA 1
ATOM 1499 C C . PRO A 1 212 ? 18.75 -33.219 -13.547 1 88.25 212 PRO A C 1
ATOM 1501 O O . PRO A 1 212 ? 18.906 -32.312 -14.359 1 88.25 212 PRO A O 1
ATOM 1504 N N . LEU A 1 213 ? 19.266 -33.188 -12.352 1 85 213 LEU A N 1
ATOM 1505 C CA . LEU A 1 213 ? 20.062 -32.094 -11.844 1 85 213 LEU A CA 1
ATOM 1506 C C . LEU A 1 213 ? 21.203 -31.75 -12.805 1 85 213 LEU A C 1
ATOM 1508 O O . LEU A 1 213 ? 21.562 -30.578 -12.961 1 85 213 LEU A O 1
ATOM 1512 N N . GLU A 1 214 ? 21.719 -32.781 -13.469 1 86.56 214 GLU A N 1
ATOM 1513 C CA . GLU A 1 214 ? 22.844 -32.594 -14.391 1 86.56 214 GLU A CA 1
ATOM 1514 C C . GLU A 1 214 ? 22.438 -31.781 -15.609 1 86.56 214 GLU A C 1
ATOM 1516 O O . GLU A 1 214 ? 23.297 -31.234 -16.312 1 86.56 214 GLU A O 1
ATOM 1521 N N . GLU A 1 215 ? 21.203 -31.719 -15.812 1 89.19 215 GLU A N 1
ATOM 1522 C CA . GLU A 1 215 ? 20.703 -30.969 -16.969 1 89.19 215 GLU A CA 1
ATOM 1523 C C . GLU A 1 215 ? 20.078 -29.641 -16.562 1 89.19 215 GLU A C 1
ATOM 1525 O O . GLU A 1 215 ? 19.109 -29.203 -17.156 1 89.19 215 GLU A O 1
ATOM 1530 N N . ALA A 1 216 ? 20.609 -29.078 -15.578 1 85.81 216 ALA A N 1
ATOM 1531 C CA . ALA A 1 216 ? 20.109 -27.797 -15.07 1 85.81 216 ALA A CA 1
ATOM 1532 C C . ALA A 1 216 ? 20.109 -26.734 -16.172 1 85.81 216 ALA A C 1
ATOM 1534 O O . ALA A 1 216 ? 19.234 -25.875 -16.203 1 85.81 216 ALA A O 1
ATOM 1535 N N . ALA A 1 217 ? 21.031 -26.859 -17.031 1 88.12 217 ALA A N 1
ATOM 1536 C CA . ALA A 1 217 ? 21.125 -25.875 -18.109 1 88.12 217 ALA A CA 1
ATOM 1537 C C . ALA A 1 217 ? 19.906 -25.969 -19.031 1 88.12 217 ALA A C 1
ATOM 1539 O O . ALA A 1 217 ? 19.406 -24.938 -19.5 1 88.12 217 ALA A O 1
ATOM 1540 N N . SER A 1 218 ? 19.516 -27.188 -19.281 1 88.06 218 SER A N 1
ATOM 1541 C CA . SER A 1 218 ? 18.312 -27.375 -20.109 1 88.06 218 SER A CA 1
ATOM 1542 C C . SER A 1 218 ? 17.078 -26.766 -19.438 1 88.06 218 SER A C 1
ATOM 1544 O O . SER A 1 218 ? 16.25 -26.172 -20.125 1 88.06 218 SER A O 1
ATOM 1546 N N . ALA A 1 219 ? 16.953 -26.938 -18.203 1 85.88 219 ALA A N 1
ATOM 1547 C CA . ALA A 1 219 ? 15.852 -26.359 -17.438 1 85.88 219 ALA A CA 1
ATOM 1548 C C . ALA A 1 219 ? 15.859 -24.828 -17.531 1 85.88 219 ALA A C 1
ATOM 1550 O O . ALA A 1 219 ? 14.812 -24.219 -17.75 1 85.88 219 ALA A O 1
ATOM 1551 N N . HIS A 1 220 ? 17 -24.266 -17.438 1 87.5 220 HIS A N 1
ATOM 1552 C CA . HIS A 1 220 ? 17.141 -22.812 -17.531 1 87.5 220 HIS A CA 1
ATOM 1553 C C . HIS A 1 220 ? 16.734 -22.312 -18.906 1 87.5 220 HIS A C 1
ATOM 1555 O O . HIS A 1 220 ? 16.062 -21.281 -19.031 1 87.5 220 HIS A O 1
ATOM 1561 N N . ARG A 1 221 ? 17.141 -23.016 -19.906 1 87.94 221 ARG A N 1
ATOM 1562 C CA . ARG A 1 221 ? 16.781 -22.641 -21.266 1 87.94 221 ARG A CA 1
ATOM 1563 C C . ARG A 1 221 ? 15.258 -22.656 -21.453 1 87.94 221 ARG A C 1
ATOM 1565 O O . ARG A 1 221 ? 14.688 -21.75 -22.047 1 87.94 221 ARG A O 1
ATOM 1572 N N . LEU A 1 222 ? 14.695 -23.703 -20.922 1 86.25 222 LEU A N 1
ATOM 1573 C CA . LEU A 1 222 ? 13.25 -23.828 -21.031 1 86.25 222 LEU A CA 1
ATOM 1574 C C . LEU A 1 222 ? 12.547 -22.656 -20.344 1 86.25 222 LEU A C 1
ATOM 1576 O O . LEU A 1 222 ? 11.609 -22.078 -20.906 1 86.25 222 LEU A O 1
ATOM 1580 N N . ILE A 1 223 ? 12.977 -22.25 -19.203 1 83.56 223 ILE A N 1
ATOM 1581 C CA . ILE A 1 223 ? 12.383 -21.156 -18.438 1 83.56 223 ILE A CA 1
ATOM 1582 C C . ILE A 1 223 ? 12.57 -19.844 -19.188 1 83.56 223 ILE A C 1
ATOM 1584 O O . ILE A 1 223 ? 11.656 -19.016 -19.25 1 83.56 223 ILE A O 1
ATOM 1588 N N . GLU A 1 224 ? 13.672 -19.688 -19.781 1 82.81 224 GLU A N 1
ATOM 1589 C CA . GLU A 1 224 ? 14 -18.453 -20.5 1 82.81 224 GLU A CA 1
ATOM 1590 C C . GLU A 1 224 ? 13.156 -18.297 -21.75 1 82.81 224 GLU A C 1
ATOM 1592 O O . GLU A 1 224 ? 12.922 -17.188 -22.219 1 82.81 224 GLU A O 1
ATOM 1597 N N . GLU A 1 225 ? 12.789 -19.516 -22.266 1 82.12 225 GLU A N 1
ATOM 1598 C CA . GLU A 1 225 ? 11.945 -19.484 -23.453 1 82.12 225 GLU A CA 1
ATOM 1599 C C . GLU A 1 225 ? 10.531 -19.016 -23.125 1 82.12 225 GLU A C 1
ATOM 1601 O O . GLU A 1 225 ? 9.758 -18.672 -24.016 1 82.12 225 GLU A O 1
ATOM 1606 N N . ARG A 1 226 ? 10.188 -18.984 -21.984 1 79.31 226 ARG A N 1
ATOM 1607 C CA . ARG A 1 226 ? 8.938 -18.438 -21.469 1 79.31 226 ARG A CA 1
ATOM 1608 C C . ARG A 1 226 ? 7.738 -19.156 -22.094 1 79.31 226 ARG A C 1
ATOM 1610 O O . ARG A 1 226 ? 6.715 -18.531 -22.375 1 79.31 226 ARG A O 1
ATOM 1617 N N . THR A 1 227 ? 7.961 -20.344 -22.344 1 82.44 227 THR A N 1
ATOM 1618 C CA . THR A 1 227 ? 6.887 -21.109 -22.953 1 82.44 227 THR A CA 1
ATOM 1619 C C . THR A 1 227 ? 6.285 -22.094 -21.953 1 82.44 227 THR A C 1
ATOM 1621 O O . THR A 1 227 ? 5.199 -22.625 -22.188 1 82.44 227 THR A O 1
ATOM 1624 N N . HIS A 1 228 ? 6.887 -22.297 -20.969 1 88.44 228 HIS A N 1
ATOM 1625 C CA . HIS A 1 228 ? 6.438 -23.312 -20.016 1 88.44 228 HIS A CA 1
ATOM 1626 C C . HIS A 1 228 ? 5.289 -22.781 -19.156 1 88.44 228 HIS A C 1
ATOM 1628 O O . HIS A 1 228 ? 5.133 -21.578 -19 1 88.44 228 HIS A O 1
ATOM 1634 N N . VAL A 1 229 ? 4.484 -23.656 -18.703 1 92.19 229 VAL A N 1
ATOM 1635 C CA . VAL A 1 229 ? 3.463 -23.359 -17.703 1 92.19 229 VAL A CA 1
ATOM 1636 C C . VAL A 1 229 ? 3.777 -24.094 -16.406 1 92.19 229 VAL A C 1
ATOM 1638 O O . VAL A 1 229 ? 4.371 -25.188 -16.422 1 92.19 229 VAL A O 1
ATOM 1641 N N . GLY A 1 230 ? 3.336 -23.5 -15.281 1 93.31 230 GLY A N 1
ATOM 1642 C CA . GLY A 1 230 ? 3.592 -24.141 -14 1 93.31 230 GLY A CA 1
ATOM 1643 C C . GLY A 1 230 ? 5.066 -24.188 -13.641 1 93.31 230 GLY A C 1
ATOM 1644 O O . GLY A 1 230 ? 5.773 -23.188 -13.758 1 93.31 230 GLY A O 1
ATOM 1645 N N . ARG A 1 231 ? 5.508 -25.375 -13.18 1 89.94 231 ARG A N 1
ATOM 1646 C CA . ARG A 1 231 ? 6.855 -25.484 -12.625 1 89.94 231 ARG A CA 1
ATOM 1647 C C . ARG A 1 231 ? 7.738 -26.359 -13.508 1 89.94 231 ARG A C 1
ATOM 1649 O O . ARG A 1 231 ? 7.242 -27.234 -14.219 1 89.94 231 ARG A O 1
ATOM 1656 N N . VAL A 1 232 ? 9.039 -26.047 -13.445 1 87.44 232 VAL A N 1
ATOM 1657 C CA . VAL A 1 232 ? 10.078 -26.922 -13.969 1 87.44 232 VAL A CA 1
ATOM 1658 C C . VAL A 1 232 ? 10.898 -27.5 -12.82 1 87.44 232 VAL A C 1
ATOM 1660 O O . VAL A 1 232 ? 11.406 -26.75 -11.977 1 87.44 232 VAL A O 1
ATOM 1663 N N . LEU A 1 233 ? 10.969 -28.812 -12.742 1 86.06 233 LEU A N 1
ATOM 1664 C CA . LEU A 1 233 ? 11.586 -29.469 -11.594 1 86.06 233 LEU A CA 1
ATOM 1665 C C . LEU A 1 233 ? 12.938 -30.062 -11.969 1 86.06 233 LEU A C 1
ATOM 1667 O O . LEU A 1 233 ? 13.109 -30.562 -13.078 1 86.06 233 LEU A O 1
ATOM 1671 N N . LEU A 1 234 ? 13.859 -29.875 -11.055 1 81.56 234 LEU A N 1
ATOM 1672 C CA . LEU A 1 234 ? 15.117 -30.609 -11.148 1 81.56 234 LEU A CA 1
ATOM 1673 C C . LEU A 1 234 ? 15.148 -31.766 -10.148 1 81.56 234 LEU A C 1
ATOM 1675 O O . LEU A 1 234 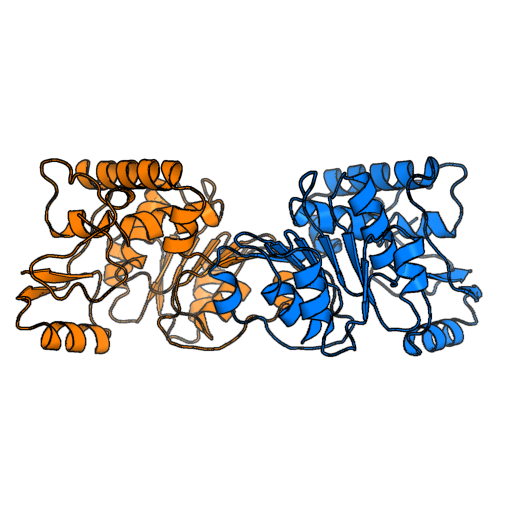? 14.836 -31.578 -8.969 1 81.56 234 LEU A O 1
ATOM 1679 N N . ARG A 1 235 ? 15.508 -32.906 -10.609 1 82.19 235 ARG A N 1
ATOM 1680 C CA . ARG A 1 235 ? 15.625 -34.094 -9.758 1 82.19 235 ARG A CA 1
ATOM 1681 C C . ARG A 1 235 ? 17.094 -34.438 -9.484 1 82.19 235 ARG A C 1
ATOM 1683 O O . ARG A 1 235 ? 17.906 -34.469 -10.406 1 82.19 235 ARG A O 1
ATOM 1690 N N . PRO A 1 236 ? 17.391 -34.531 -8.18 1 76.88 236 PRO A N 1
ATOM 1691 C CA . PRO A 1 236 ? 18.766 -34.906 -7.883 1 76.88 236 PRO A CA 1
ATOM 1692 C C . PRO A 1 236 ? 19.141 -36.281 -8.438 1 76.88 236 PRO A C 1
ATOM 1694 O O . PRO A 1 236 ? 18.266 -37.156 -8.609 1 76.88 236 PRO A O 1
ATOM 1697 N N . MET B 1 1 ? -20.219 24.953 8.102 1 43.34 1 MET B N 1
ATOM 1698 C CA . MET B 1 1 ? -18.969 24.938 7.34 1 43.34 1 MET B CA 1
ATOM 1699 C C . MET B 1 1 ? -18.969 23.828 6.297 1 43.34 1 MET B C 1
ATOM 1701 O O . MET B 1 1 ? -19.625 22.797 6.484 1 43.34 1 MET B O 1
ATOM 1705 N N . ALA B 1 2 ? -18.75 24.344 5.109 1 40.5 2 ALA B N 1
ATOM 1706 C CA . ALA B 1 2 ? -18.891 23.391 4.004 1 40.5 2 ALA B CA 1
ATOM 1707 C C . ALA B 1 2 ? -17.531 23.109 3.363 1 40.5 2 ALA B C 1
ATOM 1709 O O . ALA B 1 2 ? -16.672 23.984 3.299 1 40.5 2 ALA B O 1
ATOM 1710 N N . ALA B 1 3 ? -17.141 21.859 3.232 1 44.38 3 ALA B N 1
ATOM 1711 C CA . ALA B 1 3 ? -16.031 21.516 2.342 1 44.38 3 ALA B CA 1
ATOM 1712 C C . ALA B 1 3 ? -16.422 21.719 0.88 1 44.38 3 ALA B C 1
ATOM 1714 O O . ALA B 1 3 ? -17.453 21.219 0.428 1 44.38 3 ALA B O 1
ATOM 1715 N N . LEU B 1 4 ? -15.828 22.828 0.177 1 45.88 4 LEU B N 1
ATOM 1716 C CA . LEU B 1 4 ? -16.156 23.047 -1.228 1 45.88 4 LEU B CA 1
ATOM 1717 C C . LEU B 1 4 ? -15.023 22.578 -2.131 1 45.88 4 LEU B C 1
ATOM 1719 O O . LEU B 1 4 ? -13.844 22.734 -1.793 1 45.88 4 LEU B O 1
ATOM 1723 N N . ALA B 1 5 ? -15.211 21.625 -3.012 1 46.72 5 ALA B N 1
ATOM 1724 C CA . ALA B 1 5 ? -14.234 21.172 -3.998 1 46.72 5 ALA B CA 1
ATOM 1725 C C . ALA B 1 5 ? -13.914 22.281 -4.996 1 46.72 5 ALA B C 1
ATOM 1727 O O . ALA B 1 5 ? -12.875 22.25 -5.656 1 46.72 5 ALA B O 1
ATOM 1728 N N . LEU B 1 6 ? -14.781 23.125 -5.215 1 47.31 6 LEU B N 1
ATOM 1729 C CA . LEU B 1 6 ? -14.641 24.172 -6.219 1 47.31 6 LEU B CA 1
ATOM 1730 C C . LEU B 1 6 ? -14.305 25.516 -5.57 1 47.31 6 LEU B C 1
ATOM 1732 O O . LEU B 1 6 ? -14.336 25.641 -4.344 1 47.31 6 LEU B O 1
ATOM 1736 N N . ASP B 1 7 ? -14 26.547 -6.391 1 49.03 7 ASP B N 1
ATOM 1737 C CA . ASP B 1 7 ? -13.555 27.906 -6.09 1 49.03 7 ASP B CA 1
ATOM 1738 C C . ASP B 1 7 ? -14.469 28.578 -5.062 1 49.03 7 ASP B C 1
ATOM 1740 O O . ASP B 1 7 ? -15.688 28.594 -5.238 1 49.03 7 ASP B O 1
ATOM 1744 N N . ALA B 1 8 ? -14.086 28.531 -3.85 1 55.97 8 ALA B N 1
ATOM 1745 C CA . ALA B 1 8 ? -14.844 29.094 -2.738 1 55.97 8 ALA B CA 1
ATOM 1746 C C . ALA B 1 8 ? -14.562 30.594 -2.596 1 55.97 8 ALA B C 1
ATOM 1748 O O . ALA B 1 8 ? -14.758 31.172 -1.521 1 55.97 8 ALA B O 1
ATOM 1749 N N . TYR B 1 9 ? -14.016 31.078 -3.688 1 53.12 9 TYR B N 1
ATOM 1750 C CA . TYR B 1 9 ? -13.789 32.5 -3.572 1 53.12 9 TYR B CA 1
ATOM 1751 C C . TYR B 1 9 ? -15.086 33.281 -3.73 1 53.12 9 TYR B C 1
ATOM 1753 O O . TYR B 1 9 ? -15.234 34.062 -4.664 1 53.12 9 TYR B O 1
ATOM 1761 N N . ALA B 1 10 ? -16.031 32.875 -2.965 1 57.19 10 ALA B N 1
ATOM 1762 C CA . ALA B 1 10 ? -17.344 33.5 -3.051 1 57.19 10 ALA B CA 1
ATOM 1763 C C . ALA B 1 10 ? -17.922 33.75 -1.66 1 57.19 10 ALA B C 1
ATOM 1765 O O . ALA B 1 10 ? -17.469 33.156 -0.674 1 57.19 10 ALA B O 1
ATOM 1766 N N . GLU B 1 11 ? -18.859 34.719 -1.551 1 61.06 11 GLU B N 1
ATOM 1767 C CA . GLU B 1 11 ? -19.531 35.062 -0.3 1 61.06 11 GLU B CA 1
ATOM 1768 C C . GLU B 1 11 ? -20.406 33.875 0.166 1 61.06 11 GLU B C 1
ATOM 1770 O O . GLU B 1 11 ? -20.641 33.719 1.365 1 61.06 11 GLU B O 1
ATOM 1775 N N . CYS B 1 12 ? -20.953 33.188 -0.86 1 57.88 12 CYS B N 1
ATOM 1776 C CA . CYS B 1 12 ? -21.797 32.031 -0.557 1 57.88 12 CYS B CA 1
ATOM 1777 C C . CYS B 1 12 ? -21.406 30.844 -1.425 1 57.88 12 CYS B C 1
ATOM 1779 O O . CYS B 1 12 ? -20.906 31.016 -2.537 1 57.88 12 CYS B O 1
ATOM 1781 N N . ALA B 1 13 ? -21.266 29.688 -0.805 1 61.91 13 ALA B N 1
ATOM 1782 C CA . ALA B 1 13 ? -21.031 28.484 -1.602 1 61.91 13 ALA B CA 1
ATOM 1783 C C . ALA B 1 13 ? -22.094 27.438 -1.337 1 61.91 13 ALA B C 1
ATOM 1785 O O . ALA B 1 13 ? -22.672 27.375 -0.245 1 61.91 13 ALA B O 1
ATOM 1786 N N . VAL B 1 14 ? -22.578 26.766 -2.41 1 60.34 14 VAL B N 1
ATOM 1787 C CA . VAL B 1 14 ? -23.484 25.625 -2.285 1 60.34 14 VAL B CA 1
ATOM 1788 C C . VAL B 1 14 ? -22.688 24.359 -1.979 1 60.34 14 VAL B C 1
ATOM 1790 O O . VAL B 1 14 ? -21.656 24.094 -2.607 1 60.34 14 VAL B O 1
ATOM 1793 N N . ALA B 1 15 ? -23.062 23.812 -0.822 1 64.62 15 ALA B N 1
ATOM 1794 C CA . ALA B 1 15 ? -22.375 22.562 -0.471 1 64.62 15 ALA B CA 1
ATOM 1795 C C . ALA B 1 15 ? -23.375 21.438 -0.227 1 64.62 15 ALA B C 1
ATOM 1797 O O . ALA B 1 15 ? -24.547 21.688 0.111 1 64.62 15 ALA B O 1
ATOM 1798 N N . ASP B 1 16 ? -23.031 20.25 -0.645 1 66.12 16 ASP B N 1
ATOM 1799 C CA . ASP B 1 16 ? -23.812 19.078 -0.27 1 66.12 16 ASP B CA 1
ATOM 1800 C C . ASP B 1 16 ? -24.031 19.031 1.241 1 66.12 16 ASP B C 1
ATOM 1802 O O . ASP B 1 16 ? -23.094 19.219 2.014 1 66.12 16 ASP B O 1
ATOM 1806 N N . ALA B 1 17 ? -25.359 19 1.616 1 66.19 17 ALA B N 1
ATOM 1807 C CA . ALA B 1 17 ? -25.719 18.984 3.027 1 66.19 17 ALA B CA 1
ATOM 1808 C C . ALA B 1 17 ? -24.938 17.938 3.795 1 66.19 17 ALA B C 1
ATOM 1810 O O . ALA B 1 17 ? -24.641 18.109 4.98 1 66.19 17 ALA B O 1
ATOM 1811 N N . ALA B 1 18 ? -24.641 16.891 3.045 1 63.84 18 ALA B N 1
ATOM 1812 C CA . ALA B 1 18 ? -23.922 15.797 3.684 1 63.84 18 ALA B CA 1
ATOM 1813 C C . ALA B 1 18 ? -22.5 16.219 4.066 1 63.84 18 ALA B C 1
ATOM 1815 O O . ALA B 1 18 ? -21.859 15.57 4.883 1 63.84 18 ALA B O 1
ATOM 1816 N N . TRP B 1 19 ? -22.188 17.438 3.496 1 66.31 19 TRP B N 1
ATOM 1817 C CA . TRP B 1 19 ? -20.828 17.922 3.74 1 66.31 19 TRP B CA 1
ATOM 1818 C C . TRP B 1 19 ? -20.812 19.047 4.766 1 66.31 19 TRP B C 1
ATOM 1820 O O . TRP B 1 19 ? -19.797 19.703 4.977 1 66.31 19 TRP B O 1
ATOM 1830 N N . LEU B 1 20 ? -21.953 19.312 5.277 1 67.06 20 LEU B N 1
ATOM 1831 C CA . LEU B 1 20 ? -22.062 20.406 6.242 1 67.06 20 LEU B CA 1
ATOM 1832 C C . LEU B 1 20 ? -21.953 19.875 7.672 1 67.06 20 LEU B C 1
ATOM 1834 O O . LEU B 1 20 ? -22.422 18.766 7.969 1 67.06 20 LEU B O 1
ATOM 1838 N N . ALA B 1 21 ? -21.109 20.422 8.469 1 67.81 21 ALA B N 1
ATOM 1839 C CA . ALA B 1 21 ? -21.062 20.125 9.898 1 67.81 21 ALA B CA 1
ATOM 1840 C C . ALA B 1 21 ? -21.266 21.375 10.734 1 67.81 21 ALA B C 1
ATOM 1842 O O . ALA B 1 21 ? -20.797 22.469 10.367 1 67.81 21 ALA B O 1
ATOM 1843 N N . PRO B 1 22 ? -22.078 21.188 11.742 1 71.5 22 PRO B N 1
ATOM 1844 C CA . PRO B 1 22 ? -22.203 22.328 12.641 1 71.5 22 PRO B CA 1
ATOM 1845 C C . PRO B 1 22 ? -20.875 22.703 13.312 1 71.5 22 PRO B C 1
ATOM 1847 O O . PRO B 1 22 ? -20.078 21.812 13.633 1 71.5 22 PRO B O 1
ATOM 1850 N N . VAL B 1 23 ? -20.578 23.953 13.344 1 75.75 23 VAL B N 1
ATOM 1851 C CA . VAL B 1 23 ? -19.422 24.422 14.102 1 75.75 23 VAL B CA 1
ATOM 1852 C C . VAL B 1 23 ? -19.766 24.469 15.586 1 75.75 23 VAL B C 1
ATOM 1854 O O . VAL B 1 23 ? -20.719 25.141 15.992 1 75.75 23 VAL B O 1
ATOM 1857 N N . PRO B 1 24 ? -19.062 23.672 16.359 1 78.5 24 PRO B N 1
ATOM 1858 C CA . PRO B 1 24 ? -19.312 23.734 17.797 1 78.5 24 PRO B CA 1
ATOM 1859 C C . PRO B 1 24 ? -19.234 25.172 18.344 1 78.5 24 PRO B C 1
ATOM 1861 O O . PRO B 1 24 ? -18.453 25.984 17.844 1 78.5 24 PRO B O 1
ATOM 1864 N N . ALA B 1 25 ? -20 25.359 19.359 1 80.62 25 ALA B N 1
ATOM 1865 C CA . ALA B 1 25 ? -20 26.688 20 1 80.62 25 ALA B CA 1
ATOM 1866 C C . ALA B 1 25 ? -18.625 27.016 20.562 1 80.62 25 ALA B C 1
ATOM 1868 O O . ALA B 1 25 ? -17.969 26.156 21.156 1 80.62 25 ALA B O 1
ATOM 1869 N N . GLY B 1 26 ? -18.141 28.203 20.219 1 81.75 26 GLY B N 1
ATOM 1870 C CA . GLY B 1 26 ? -16.891 28.672 20.828 1 81.75 26 GLY B CA 1
ATOM 1871 C C . GLY B 1 26 ? -15.68 28.406 19.969 1 81.75 26 GLY B C 1
ATOM 1872 O O . GLY B 1 26 ? -14.578 28.859 20.281 1 81.75 26 GLY B O 1
ATOM 1873 N N . LEU B 1 27 ? -15.914 27.703 18.938 1 82.56 27 LEU B N 1
ATOM 1874 C CA . LEU B 1 27 ? -14.773 27.438 18.062 1 82.56 27 LEU B CA 1
ATOM 1875 C C . LEU B 1 27 ? -14.469 28.641 17.188 1 82.56 27 LEU B C 1
ATOM 1877 O O . LEU B 1 27 ? -15.359 29.172 16.516 1 82.56 27 LEU B O 1
ATOM 1881 N N . GLY B 1 28 ? -13.312 29.141 17.234 1 82.31 28 GLY B N 1
ATOM 1882 C CA . GLY B 1 28 ? -12.898 30.25 16.391 1 82.31 28 GLY B CA 1
ATOM 1883 C C . GLY B 1 28 ? -12.883 29.875 14.914 1 82.31 28 GLY B C 1
ATOM 1884 O O . GLY B 1 28 ? -12.891 28.703 14.555 1 82.31 28 GLY B O 1
ATOM 1885 N N . ALA B 1 29 ? -12.914 30.891 14.078 1 79.94 29 ALA B N 1
ATOM 1886 C CA . ALA B 1 29 ? -12.961 30.703 12.633 1 79.94 29 ALA B CA 1
ATOM 1887 C C . ALA B 1 29 ? -11.781 29.875 12.148 1 79.94 29 ALA B C 1
ATOM 1889 O O . ALA B 1 29 ? -11.922 29.047 11.25 1 79.94 29 ALA B O 1
ATOM 1890 N N . ALA B 1 30 ? -10.641 30.109 12.742 1 80.94 30 ALA B N 1
ATOM 1891 C CA . ALA B 1 30 ? -9.43 29.422 12.328 1 80.94 30 ALA B CA 1
ATOM 1892 C C . ALA B 1 30 ? -9.57 27.906 12.508 1 80.94 30 ALA B C 1
ATOM 1894 O O . ALA B 1 30 ? -9.297 27.141 11.586 1 80.94 30 ALA B O 1
ATOM 1895 N N . ASP B 1 31 ? -10.055 27.547 13.633 1 83.69 31 ASP B N 1
ATOM 1896 C CA . ASP B 1 31 ? -10.234 26.125 13.922 1 83.69 31 ASP B CA 1
ATOM 1897 C C . ASP B 1 31 ? -11.422 25.547 13.148 1 83.69 31 ASP B C 1
ATOM 1899 O O . ASP B 1 31 ? -11.367 24.422 12.664 1 83.69 31 ASP B O 1
ATOM 1903 N N . ALA B 1 32 ? -12.414 26.312 12.977 1 80 32 ALA B N 1
ATOM 1904 C CA . ALA B 1 32 ? -13.641 25.859 12.328 1 80 32 ALA B CA 1
ATOM 1905 C C . ALA B 1 32 ? -13.383 25.484 10.875 1 80 32 ALA B C 1
ATOM 1907 O O . ALA B 1 32 ? -13.945 24.5 10.367 1 80 32 ALA B O 1
ATOM 1908 N N . VAL B 1 33 ? -12.578 26.203 10.203 1 78.44 33 VAL B N 1
ATOM 1909 C CA . VAL B 1 33 ? -12.344 25.984 8.781 1 78.44 33 VAL B CA 1
ATOM 1910 C C . VAL B 1 33 ? -11.609 24.656 8.578 1 78.44 33 VAL B C 1
ATOM 1912 O O . VAL B 1 33 ? -11.602 24.125 7.469 1 78.44 33 VAL B O 1
ATOM 1915 N N . MET B 1 34 ? -11.016 24.172 9.609 1 77.69 34 MET B N 1
ATOM 1916 C CA . MET B 1 34 ? -10.25 22.922 9.523 1 77.69 34 MET B CA 1
ATOM 1917 C C . MET B 1 34 ? -11.18 21.719 9.508 1 77.69 34 MET B C 1
ATOM 1919 O O . MET B 1 34 ? -10.789 20.641 9.047 1 77.69 34 MET B O 1
ATOM 1923 N N . LEU B 1 35 ? -12.336 21.844 10 1 75.12 35 LEU B N 1
ATOM 1924 C CA . LEU B 1 35 ? -13.219 20.734 10.32 1 75.12 35 LEU B CA 1
ATOM 1925 C C . LEU B 1 35 ? -13.648 20 9.062 1 75.12 35 LEU B C 1
ATOM 1927 O O . LEU B 1 35 ? -13.586 18.766 9 1 75.12 35 LEU B O 1
ATOM 1931 N N . PRO B 1 36 ? -13.898 20.734 8.023 1 73.5 36 PRO B N 1
ATOM 1932 C CA . PRO B 1 36 ? -14.461 20 6.887 1 73.5 36 PRO B CA 1
ATOM 1933 C C . PRO B 1 36 ? -13.383 19.359 6.004 1 73.5 36 PRO B C 1
ATOM 1935 O O . PRO B 1 36 ? -13.695 18.516 5.168 1 73.5 36 PRO B O 1
ATOM 1938 N N . MET B 1 37 ? -12.203 19.734 6.156 1 82.75 37 MET B N 1
ATOM 1939 C CA . MET B 1 37 ? -11.203 19.234 5.215 1 82.75 37 MET B CA 1
ATOM 1940 C C . MET B 1 37 ? -9.914 18.859 5.934 1 82.75 37 MET B C 1
ATOM 1942 O O . MET B 1 37 ? -9.719 17.703 6.309 1 82.75 37 MET B O 1
ATOM 1946 N N . ALA B 1 38 ? -9.086 19.891 6.34 1 85.31 38 ALA B N 1
ATOM 1947 C CA . ALA B 1 38 ? -7.711 19.656 6.766 1 85.31 38 ALA B CA 1
ATOM 1948 C C . ALA B 1 38 ? -7.668 18.844 8.047 1 85.31 38 ALA B C 1
ATOM 1950 O O . ALA B 1 38 ? -6.844 17.922 8.188 1 85.31 38 ALA B O 1
ATOM 1951 N N . GLY B 1 39 ? -8.57 19.203 8.977 1 90.75 39 GLY B N 1
ATOM 1952 C CA . GLY B 1 39 ? -8.602 18.469 10.227 1 90.75 39 GLY B CA 1
ATOM 1953 C C . GLY B 1 39 ? -8.961 17 10.047 1 90.75 39 GLY B C 1
ATOM 1954 O O . GLY B 1 39 ? -8.336 16.125 10.648 1 90.75 39 GLY B O 1
ATOM 1955 N N . VAL B 1 40 ? -9.922 16.734 9.219 1 91.62 40 VAL B N 1
ATOM 1956 C CA . VAL B 1 40 ? -10.367 15.375 8.984 1 91.62 40 VAL B CA 1
ATOM 1957 C C . VAL B 1 40 ? -9.328 14.625 8.156 1 91.62 40 VAL B C 1
ATOM 1959 O O . VAL B 1 40 ? -9.086 13.438 8.375 1 91.62 40 VAL B O 1
ATOM 1962 N N . VAL B 1 41 ? -8.703 15.273 7.203 1 94 41 VAL B N 1
ATOM 1963 C CA . VAL B 1 41 ? -7.617 14.664 6.441 1 94 41 VAL B CA 1
ATOM 1964 C C . VAL B 1 41 ? -6.508 14.211 7.391 1 94 41 VAL B C 1
ATOM 1966 O O . VAL B 1 41 ? -6.039 13.078 7.312 1 94 41 VAL B O 1
ATOM 1969 N N . ALA B 1 42 ? -6.164 15.102 8.289 1 97 42 ALA B N 1
ATOM 1970 C CA . ALA B 1 42 ? -5.098 14.805 9.242 1 97 42 ALA B CA 1
ATOM 1971 C C . ALA B 1 42 ? -5.414 13.547 10.047 1 97 42 ALA B C 1
ATOM 1973 O O . ALA B 1 42 ? -4.559 12.672 10.203 1 97 42 ALA B O 1
ATOM 1974 N N . LEU B 1 43 ? -6.641 13.484 10.516 1 97.12 43 LEU B N 1
ATOM 1975 C CA . LEU B 1 43 ? -7.059 12.32 11.297 1 97.12 43 LEU B CA 1
ATOM 1976 C C . LEU B 1 43 ? -7.074 11.07 10.43 1 97.12 43 LEU B C 1
ATOM 1978 O O . LEU B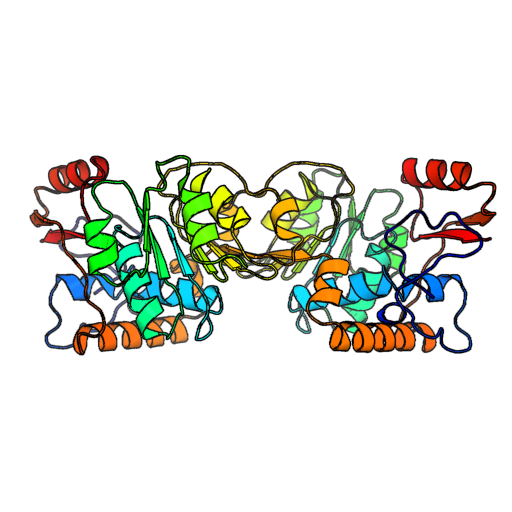 1 43 ? -6.559 10.023 10.836 1 97.12 43 LEU B O 1
ATOM 1982 N N . ARG B 1 44 ? -7.582 11.188 9.258 1 95.88 44 ARG B N 1
ATOM 1983 C CA . ARG B 1 44 ? -7.844 10.031 8.414 1 95.88 44 ARG B CA 1
ATOM 1984 C C . ARG B 1 44 ? -6.543 9.422 7.891 1 95.88 44 ARG B C 1
ATOM 1986 O O . ARG B 1 44 ? -6.438 8.211 7.727 1 95.88 44 ARG B O 1
ATOM 1993 N N . VAL B 1 45 ? -5.562 10.234 7.629 1 97.75 45 VAL B N 1
ATOM 1994 C CA . VAL B 1 45 ? -4.316 9.688 7.102 1 97.75 45 VAL B CA 1
ATOM 1995 C C . VAL B 1 45 ? -3.609 8.875 8.188 1 97.75 45 VAL B C 1
ATOM 1997 O O . VAL B 1 45 ? -2.975 7.859 7.898 1 97.75 45 VAL B O 1
ATOM 2000 N N . LEU B 1 46 ? -3.697 9.297 9.43 1 98.5 46 LEU B N 1
ATOM 2001 C CA . LEU B 1 46 ? -3.141 8.516 10.539 1 98.5 46 LEU B CA 1
ATOM 2002 C C . LEU B 1 46 ? -3.887 7.199 10.703 1 98.5 46 LEU B C 1
ATOM 2004 O O . LEU B 1 46 ? -3.266 6.148 10.875 1 98.5 46 LEU B O 1
ATOM 2008 N N . ARG B 1 47 ? -5.168 7.25 10.547 1 97.56 47 ARG B N 1
ATOM 2009 C CA . ARG B 1 47 ? -5.98 6.051 10.695 1 97.56 47 ARG B CA 1
ATOM 2010 C C . ARG B 1 47 ? -5.828 5.133 9.492 1 97.56 47 ARG B C 1
ATOM 2012 O O . ARG B 1 47 ? -5.84 3.906 9.633 1 97.56 47 ARG B O 1
ATOM 2019 N N . SER B 1 48 ? -5.727 5.754 8.328 1 96.94 48 SER B N 1
ATOM 2020 C CA . SER B 1 48 ? -5.508 4.961 7.117 1 96.94 48 SER B CA 1
ATOM 2021 C C . SER B 1 48 ? -4.188 4.199 7.188 1 96.94 48 SER B C 1
ATOM 2023 O O . SER B 1 48 ? -4.074 3.094 6.656 1 96.94 48 SER B O 1
ATOM 2025 N N . ALA B 1 49 ? -3.211 4.773 7.844 1 98.06 49 ALA B N 1
ATOM 2026 C CA . ALA B 1 49 ? -1.926 4.109 8.047 1 98.06 49 ALA B CA 1
ATOM 2027 C C . ALA B 1 49 ? -2.039 3.004 9.094 1 98.06 49 ALA B C 1
ATOM 2029 O O . ALA B 1 49 ? -1.137 2.176 9.227 1 98.06 49 ALA B O 1
ATOM 2030 N N . GLY B 1 50 ? -3.154 2.971 9.898 1 97.88 50 GLY B N 1
ATOM 2031 C CA . GLY B 1 50 ? -3.287 2.02 10.992 1 97.88 50 GLY B CA 1
ATOM 2032 C C . GLY B 1 50 ? -2.342 2.301 12.141 1 97.88 50 GLY B C 1
ATOM 2033 O O . GLY B 1 50 ? -1.755 1.379 12.711 1 97.88 50 GLY B O 1
ATOM 2034 N N . LEU B 1 51 ? -2.135 3.545 12.414 1 98.38 51 LEU B N 1
ATOM 2035 C CA . LEU B 1 51 ? -1.225 3.92 13.492 1 98.38 51 LEU B CA 1
ATOM 2036 C C . LEU B 1 51 ? -1.624 3.246 14.805 1 98.38 51 LEU B C 1
ATOM 2038 O O . LEU B 1 51 ? -2.795 3.277 15.188 1 98.38 51 LEU B O 1
ATOM 2042 N N . ARG B 1 52 ? -0.655 2.623 15.461 1 97.81 52 ARG B N 1
ATOM 2043 C CA . ARG B 1 52 ? -0.833 2.016 16.781 1 97.81 52 ARG B CA 1
ATOM 2044 C C . ARG B 1 52 ? -0.038 2.77 17.844 1 97.81 52 ARG B C 1
ATOM 2046 O O . ARG B 1 52 ? 0.931 3.463 17.516 1 97.81 52 ARG B O 1
ATOM 2053 N N . GLY B 1 53 ? -0.542 2.682 19 1 98.12 53 GLY B N 1
ATOM 2054 C CA . GLY B 1 53 ? 0.178 3.318 20.094 1 98.12 53 GLY B CA 1
ATOM 2055 C C . GLY B 1 53 ? 1.646 2.943 20.141 1 98.12 53 GLY B C 1
ATOM 2056 O O . GLY B 1 53 ? 2.002 1.779 19.953 1 98.12 53 GLY B O 1
ATOM 2057 N N . GLY B 1 54 ? 2.512 3.998 20.359 1 98.44 54 GLY B N 1
ATOM 2058 C CA . GLY B 1 54 ? 3.936 3.75 20.516 1 98.44 54 GLY B CA 1
ATOM 2059 C C . GLY B 1 54 ? 4.695 3.734 19.203 1 98.44 54 GLY B C 1
ATOM 2060 O O . GLY B 1 54 ? 5.926 3.781 19.188 1 98.44 54 GLY B O 1
ATOM 2061 N N . GLU B 1 55 ? 4.02 3.719 18.031 1 98.69 55 GLU B N 1
ATOM 2062 C CA . GLU B 1 55 ? 4.668 3.672 16.734 1 98.69 55 GLU B CA 1
ATOM 2063 C C . GLU B 1 55 ? 5.234 5.039 16.344 1 98.69 55 GLU B C 1
ATOM 2065 O O . GLU B 1 55 ? 4.664 6.074 16.703 1 98.69 55 GLU B O 1
ATOM 2070 N N . SER B 1 56 ? 6.312 5.004 15.648 1 98.81 56 SER B N 1
ATOM 2071 C CA . SER B 1 56 ? 6.934 6.234 15.172 1 98.81 56 SER B CA 1
ATOM 2072 C C . SER B 1 56 ? 6.242 6.75 13.914 1 98.81 56 SER B C 1
ATOM 2074 O O . SER B 1 56 ? 5.734 5.965 13.117 1 98.81 56 SER B O 1
ATOM 2076 N N . VAL B 1 57 ? 6.215 8.086 13.781 1 98.88 57 VAL B N 1
ATOM 2077 C CA . VAL B 1 57 ? 5.559 8.727 12.648 1 98.88 57 VAL B CA 1
ATOM 2078 C C . VAL B 1 57 ? 6.48 9.789 12.055 1 98.88 57 VAL B C 1
ATOM 2080 O O . VAL B 1 57 ? 7.047 10.602 12.781 1 98.88 57 VAL B O 1
ATOM 2083 N N . LEU B 1 58 ? 6.699 9.742 10.789 1 98.94 58 LEU B N 1
ATOM 2084 C CA . LEU B 1 58 ? 7.375 10.781 10.031 1 98.94 58 LEU B CA 1
ATOM 2085 C C . LEU B 1 58 ? 6.375 11.57 9.188 1 98.94 58 LEU B C 1
ATOM 2087 O O . LEU B 1 58 ? 5.707 11 8.32 1 98.94 58 LEU B O 1
ATOM 2091 N N . VAL B 1 59 ? 6.266 12.789 9.438 1 98.88 59 VAL B N 1
ATOM 2092 C CA . VAL B 1 59 ? 5.324 13.664 8.742 1 98.88 59 VAL B CA 1
ATOM 2093 C C . VAL B 1 59 ? 6.086 14.602 7.805 1 98.88 59 VAL B C 1
ATOM 2095 O O . VAL B 1 59 ? 6.84 15.461 8.266 1 98.88 59 VAL B O 1
ATOM 2098 N N . HIS B 1 60 ? 5.918 14.43 6.531 1 97.75 60 HIS B N 1
ATOM 2099 C CA . HIS B 1 60 ? 6.461 15.383 5.566 1 97.75 60 HIS B CA 1
ATOM 2100 C C . HIS B 1 60 ? 5.59 16.625 5.469 1 97.75 60 HIS B C 1
ATOM 2102 O O . HIS B 1 60 ? 4.379 16.562 5.684 1 97.75 60 HIS B O 1
ATOM 2108 N N . ALA B 1 61 ? 6.246 17.781 5.156 1 96.31 61 ALA B N 1
ATOM 2109 C CA . ALA B 1 61 ? 5.562 19.078 5.145 1 96.31 61 ALA B CA 1
ATOM 2110 C C . ALA B 1 61 ? 4.863 19.344 6.473 1 96.31 61 ALA B C 1
ATOM 2112 O O . ALA B 1 61 ? 3.709 19.766 6.504 1 96.31 61 ALA B O 1
ATOM 2113 N N . ALA B 1 62 ? 5.578 19.094 7.547 1 97.94 62 ALA B N 1
ATOM 2114 C CA . ALA B 1 62 ? 5.012 19.094 8.891 1 97.94 62 ALA B CA 1
ATOM 2115 C C . ALA B 1 62 ? 4.598 20.516 9.312 1 97.94 62 ALA B C 1
ATOM 2117 O O . ALA B 1 62 ? 3.785 20.672 10.227 1 97.94 62 ALA B O 1
ATOM 2118 N N . ALA B 1 63 ? 5.152 21.484 8.703 1 97.19 63 ALA B N 1
ATOM 2119 C CA . ALA B 1 63 ? 4.852 22.875 9.086 1 97.19 63 ALA B CA 1
ATOM 2120 C C . ALA B 1 63 ? 3.666 23.406 8.289 1 97.19 63 ALA B C 1
ATOM 2122 O O . ALA B 1 63 ? 3.213 24.531 8.523 1 97.19 63 ALA B O 1
ATOM 2123 N N . GLY B 1 64 ? 3.174 22.609 7.398 1 94.44 64 GLY B N 1
ATOM 2124 C CA . GLY B 1 64 ? 2.156 23.078 6.473 1 94.44 64 GLY B CA 1
ATOM 2125 C C . GLY B 1 64 ? 0.76 23.078 7.07 1 94.44 64 GLY B C 1
ATOM 2126 O O . GLY B 1 64 ? 0.597 22.906 8.281 1 94.44 64 GLY B O 1
ATOM 2127 N N . GLY B 1 65 ? -0.26 23.375 6.184 1 92.19 65 GLY B N 1
ATOM 2128 C CA . GLY B 1 65 ? -1.646 23.547 6.586 1 92.19 65 GLY B CA 1
ATOM 2129 C C . GLY B 1 65 ? -2.248 22.312 7.215 1 92.19 65 GLY B C 1
ATOM 2130 O O . GLY B 1 65 ? -3.107 22.406 8.094 1 92.19 65 GLY B O 1
ATOM 2131 N N . ILE B 1 66 ? -1.848 21.188 6.797 1 95.44 66 ILE B N 1
ATOM 2132 C CA . ILE B 1 66 ? -2.367 19.938 7.344 1 95.44 66 ILE B CA 1
ATOM 2133 C C . ILE B 1 66 ? -1.312 19.281 8.242 1 95.44 66 ILE B C 1
ATOM 2135 O O . ILE B 1 66 ? -1.643 18.703 9.273 1 95.44 66 ILE B O 1
ATOM 2139 N N . GLY B 1 67 ? -0.065 19.438 7.914 1 97.44 67 GLY B N 1
ATOM 2140 C CA . GLY B 1 67 ? 1.045 18.766 8.57 1 97.44 67 GLY B CA 1
ATOM 2141 C C . GLY B 1 67 ? 1.133 19.062 10.055 1 97.44 67 GLY B C 1
ATOM 2142 O O . GLY B 1 67 ? 1.357 18.156 10.859 1 97.44 67 GLY B O 1
ATOM 2143 N N . HIS B 1 68 ? 0.971 20.359 10.391 1 97.56 68 HIS B N 1
ATOM 2144 C CA . HIS B 1 68 ? 1.124 20.703 11.797 1 97.56 68 HIS B CA 1
ATOM 2145 C C . HIS B 1 68 ? 0.003 20.109 12.641 1 97.56 68 HIS B C 1
ATOM 2147 O O . HIS B 1 68 ? 0.19 19.844 13.828 1 97.56 68 HIS B O 1
ATOM 2153 N N . VAL B 1 69 ? -1.152 19.859 12.008 1 97.44 69 VAL B N 1
ATOM 2154 C CA . VAL B 1 69 ? -2.275 19.219 12.688 1 97.44 69 VAL B CA 1
ATOM 2155 C C . VAL B 1 69 ? -2.012 17.719 12.82 1 97.44 69 VAL B C 1
ATOM 2157 O O . VAL B 1 69 ? -2.34 17.125 13.844 1 97.44 69 VAL B O 1
ATOM 2160 N N . ILE B 1 70 ? -1.38 17.109 11.844 1 98.56 70 ILE B N 1
ATOM 2161 C CA . ILE B 1 70 ? -1.023 15.695 11.883 1 98.56 70 ILE B CA 1
ATOM 2162 C C . ILE B 1 70 ? -0.066 15.438 13.039 1 98.56 70 ILE B C 1
ATOM 2164 O O . ILE B 1 70 ? -0.22 14.461 13.773 1 98.56 70 ILE B O 1
ATOM 2168 N N . VAL B 1 71 ? 0.917 16.312 13.227 1 98.75 71 VAL B N 1
ATOM 2169 C CA . VAL B 1 71 ? 1.889 16.156 14.305 1 98.75 71 VAL B CA 1
ATOM 2170 C C . VAL B 1 71 ? 1.165 16.125 15.648 1 98.75 71 VAL B C 1
ATOM 2172 O O . VAL B 1 71 ? 1.405 15.242 16.469 1 98.75 71 VAL B O 1
ATOM 2175 N N . GLN B 1 72 ? 0.245 17.047 15.836 1 98.44 72 GLN B N 1
ATOM 2176 C CA . GLN B 1 72 ? -0.514 17.109 17.078 1 98.44 72 GLN B CA 1
ATOM 2177 C C . GLN B 1 72 ? -1.381 15.867 17.266 1 98.44 72 GLN B C 1
ATOM 2179 O O . GLN B 1 72 ? -1.418 15.289 18.359 1 98.44 72 GLN B O 1
ATOM 2184 N N . LEU B 1 73 ? -2.057 15.5 16.219 1 98.38 73 LEU B N 1
ATOM 2185 C CA . LEU B 1 73 ? -2.977 14.367 16.281 1 98.38 73 LEU B CA 1
ATOM 2186 C C . LEU B 1 73 ? -2.223 13.07 16.547 1 98.38 73 LEU B C 1
ATOM 2188 O O . LEU B 1 73 ? -2.736 12.188 17.234 1 98.38 73 LEU B O 1
ATOM 2192 N N . ALA B 1 74 ? -1.033 12.914 15.922 1 98.69 74 ALA B N 1
ATOM 2193 C CA . ALA B 1 74 ? -0.217 11.734 16.203 1 98.69 74 ALA B CA 1
ATOM 2194 C C . ALA B 1 74 ? 0.033 11.586 17.703 1 98.69 74 ALA B C 1
ATOM 2196 O O . ALA B 1 74 ? -0.07 10.484 18.25 1 98.69 74 ALA B O 1
ATOM 2197 N N . ARG B 1 75 ? 0.262 12.688 18.375 1 97.69 75 ARG B N 1
ATOM 2198 C CA . ARG B 1 75 ? 0.481 12.68 19.812 1 97.69 75 ARG B CA 1
ATOM 2199 C C . ARG B 1 75 ? -0.798 12.305 20.562 1 97.69 75 ARG B C 1
ATOM 2201 O O . ARG B 1 75 ? -0.771 11.492 21.484 1 97.69 75 ARG B O 1
ATOM 2208 N N . VAL B 1 76 ? -1.854 12.898 20.125 1 97.06 76 VAL B N 1
ATOM 2209 C CA . VAL B 1 76 ? -3.15 12.648 20.734 1 97.06 76 VAL B CA 1
ATOM 2210 C C . VAL B 1 76 ? -3.496 11.164 20.641 1 97.06 76 VAL B C 1
ATOM 2212 O O . VAL B 1 76 ? -4.09 10.594 21.547 1 97.06 76 VAL B O 1
ATOM 2215 N N . LEU B 1 77 ? -3.059 10.523 19.578 1 97.31 77 LEU B N 1
ATOM 2216 C CA . LEU B 1 77 ? -3.406 9.133 19.312 1 97.31 77 LEU B CA 1
ATOM 2217 C C . LEU B 1 77 ? -2.385 8.188 19.938 1 97.31 77 LEU B C 1
ATOM 2219 O O . LEU B 1 77 ? -2.471 6.969 19.766 1 97.31 77 LEU B O 1
ATOM 2223 N N . GLY B 1 78 ? -1.399 8.773 20.578 1 97.94 78 GLY B N 1
ATOM 2224 C CA . GLY B 1 78 ? -0.499 7.961 21.375 1 97.94 78 GLY B CA 1
ATOM 2225 C C . GLY B 1 78 ? 0.712 7.477 20.594 1 97.94 78 GLY B C 1
ATOM 2226 O O . GLY B 1 78 ? 1.306 6.449 20.938 1 97.94 78 GLY B O 1
ATOM 2227 N N . ALA B 1 79 ? 1.072 8.164 19.562 1 98.44 79 ALA B N 1
ATOM 2228 C CA . ALA B 1 79 ? 2.268 7.809 18.812 1 98.44 79 ALA B CA 1
ATOM 2229 C C . ALA B 1 79 ? 3.512 7.859 19.688 1 98.44 79 ALA B C 1
ATOM 2231 O O . ALA B 1 79 ? 3.527 8.547 20.719 1 98.44 79 ALA B O 1
ATOM 2232 N N . GLY B 1 80 ? 4.508 7.051 19.359 1 98.12 80 GLY B N 1
ATOM 2233 C CA . GLY B 1 80 ? 5.832 7.227 19.938 1 98.12 80 GLY B CA 1
ATOM 2234 C C . GLY B 1 80 ? 6.559 8.445 19.406 1 98.12 80 GLY B C 1
ATOM 2235 O O . GLY B 1 80 ? 6.047 9.562 19.469 1 98.12 80 GLY B O 1
ATOM 2236 N N . PRO B 1 81 ? 7.742 8.234 18.828 1 98.56 81 PRO B N 1
ATOM 2237 C CA . PRO B 1 81 ? 8.461 9.375 18.25 1 98.56 81 PRO B CA 1
ATOM 2238 C C . PRO B 1 81 ? 7.754 9.977 17.047 1 98.56 81 PRO B C 1
ATOM 2240 O O . PRO B 1 81 ? 7.398 9.242 16.109 1 98.56 81 PRO B O 1
ATOM 2243 N N . VAL B 1 82 ? 7.535 11.242 17.125 1 98.81 82 VAL B N 1
ATOM 2244 C CA . VAL B 1 82 ? 6.973 11.984 16 1 98.81 82 VAL B CA 1
ATOM 2245 C C . VAL B 1 82 ? 8.047 12.867 15.375 1 98.81 82 VAL B C 1
ATOM 2247 O O . VAL B 1 82 ? 8.57 13.773 16.031 1 98.81 82 VAL B O 1
ATOM 2250 N N . ILE B 1 83 ? 8.383 12.609 14.156 1 98.88 83 ILE B N 1
ATOM 2251 C CA . ILE B 1 83 ? 9.383 13.375 13.414 1 98.88 83 ILE B CA 1
ATOM 2252 C C . ILE B 1 83 ? 8.688 14.234 12.359 1 98.88 83 ILE B C 1
ATOM 2254 O O . ILE B 1 83 ? 7.895 13.734 11.562 1 98.88 83 ILE B O 1
ATOM 2258 N N . GLY B 1 84 ? 8.961 15.5 12.422 1 98.75 84 GLY B N 1
ATOM 2259 C CA . GLY B 1 84 ? 8.438 16.406 11.422 1 98.75 84 GLY B CA 1
ATOM 2260 C C . GLY B 1 84 ? 9.5 16.938 10.477 1 98.75 84 GLY B C 1
ATOM 2261 O O . GLY B 1 84 ? 10.539 17.422 10.914 1 98.75 84 GLY B O 1
ATOM 2262 N N . ALA B 1 85 ? 9.258 16.766 9.211 1 98.25 85 ALA B N 1
ATOM 2263 C CA . ALA B 1 85 ? 10.164 17.281 8.188 1 98.25 85 ALA B CA 1
ATOM 2264 C C . ALA B 1 85 ? 9.617 18.578 7.59 1 98.25 85 ALA B C 1
ATOM 2266 O O . ALA B 1 85 ? 8.438 18.656 7.227 1 98.25 85 ALA B O 1
ATOM 2267 N N . ALA B 1 86 ? 10.414 19.578 7.512 1 97.19 86 ALA B N 1
ATOM 2268 C CA . ALA B 1 86 ? 10.07 20.891 6.949 1 97.19 86 ALA B CA 1
ATOM 2269 C C . ALA B 1 86 ? 11.328 21.625 6.492 1 97.19 86 ALA B C 1
ATOM 2271 O O . ALA B 1 86 ? 12.438 21.125 6.645 1 97.19 86 ALA B O 1
ATOM 2272 N N . SER B 1 87 ? 11.078 22.766 5.809 1 95.12 87 SER B N 1
ATOM 2273 C CA . SER B 1 87 ? 12.219 23.594 5.43 1 95.12 87 SER B CA 1
ATOM 2274 C C . SER B 1 87 ? 12.906 24.172 6.66 1 95.12 87 SER B C 1
ATOM 2276 O O . SER B 1 87 ? 12.297 24.281 7.73 1 95.12 87 SER B O 1
ATOM 2278 N N . ALA B 1 88 ? 14.102 24.594 6.504 1 94.81 88 ALA B N 1
ATOM 2279 C CA . ALA B 1 88 ? 14.984 24.984 7.598 1 94.81 88 ALA B CA 1
ATOM 2280 C C . ALA B 1 88 ? 14.344 26.062 8.469 1 94.81 88 ALA B C 1
ATOM 2282 O O . ALA B 1 88 ? 14.375 25.984 9.695 1 94.81 88 ALA B O 1
ATOM 2283 N N . GLY B 1 89 ? 13.766 27.031 7.941 1 94.94 89 GLY B N 1
ATOM 2284 C CA . GLY B 1 89 ? 13.227 28.172 8.664 1 94.94 89 GLY B CA 1
ATOM 2285 C C . GLY B 1 89 ? 11.977 27.844 9.445 1 94.94 89 GLY B C 1
ATOM 2286 O O . GLY B 1 89 ? 11.516 28.656 10.266 1 94.94 89 GLY B O 1
ATOM 2287 N N . LYS B 1 90 ? 11.516 26.594 9.352 1 97.25 90 LYS B N 1
ATOM 2288 C CA . LYS B 1 90 ? 10.227 26.266 9.938 1 97.25 90 LYS B CA 1
ATOM 2289 C C . LYS B 1 90 ? 10.375 25.203 11.031 1 97.25 90 LYS B C 1
ATOM 2291 O O . LYS B 1 90 ? 9.375 24.734 11.586 1 97.25 90 LYS B O 1
ATOM 2296 N N . LEU B 1 91 ? 11.555 24.812 11.367 1 97.88 91 LEU B N 1
ATOM 2297 C CA . LEU B 1 91 ? 11.805 23.688 12.266 1 97.88 91 LEU B CA 1
ATOM 2298 C C . LEU B 1 91 ? 11.383 24.031 13.695 1 97.88 91 LEU B C 1
ATOM 2300 O O . LEU B 1 91 ? 10.914 23.156 14.43 1 97.88 91 LEU B O 1
ATOM 2304 N N . GLY B 1 92 ? 11.602 25.266 14.086 1 97.81 92 GLY B N 1
ATOM 2305 C CA . GLY B 1 92 ? 11.133 25.688 15.398 1 97.81 92 GLY B CA 1
ATOM 2306 C C . GLY B 1 92 ? 9.633 25.547 15.57 1 97.81 92 GLY B C 1
ATOM 2307 O O . GLY B 1 92 ? 9.164 25.078 16.609 1 97.81 92 GLY B O 1
ATOM 2308 N N . PHE B 1 93 ? 8.93 25.906 14.523 1 97.69 93 PHE B N 1
ATOM 2309 C CA . PHE B 1 93 ? 7.477 25.781 14.539 1 97.69 93 PHE B CA 1
ATOM 2310 C C . PHE B 1 93 ? 7.074 24.312 14.656 1 97.69 93 PHE B C 1
ATOM 2312 O O . PHE B 1 93 ? 6.207 23.969 15.469 1 97.69 93 PHE B O 1
ATOM 2319 N N . VAL B 1 94 ? 7.723 23.422 13.938 1 98.44 94 VAL B N 1
ATOM 2320 C CA . VAL B 1 94 ? 7.422 22 13.938 1 98.44 94 VAL B CA 1
ATOM 2321 C C . VAL B 1 94 ? 7.598 21.438 15.352 1 98.44 94 VAL B C 1
ATOM 2323 O O . VAL B 1 94 ? 6.75 20.688 15.836 1 98.44 94 VAL B O 1
ATOM 2326 N N . ARG B 1 95 ? 8.625 21.875 16.047 1 98.19 95 ARG B N 1
ATOM 2327 C CA . ARG B 1 95 ? 8.852 21.438 17.406 1 98.19 95 ARG B CA 1
ATOM 2328 C C . ARG B 1 95 ? 7.781 22 18.344 1 98.19 95 ARG B C 1
ATOM 2330 O O . ARG B 1 95 ? 7.309 21.297 19.25 1 98.19 95 ARG B O 1
ATOM 2337 N N . SER B 1 96 ? 7.391 23.188 18.094 1 97.75 96 SER B N 1
ATOM 2338 C CA . SER B 1 96 ? 6.445 23.875 18.969 1 97.75 96 SER B CA 1
ATOM 2339 C C . SER B 1 96 ? 5.078 23.203 18.938 1 97.75 96 SER B C 1
ATOM 2341 O O . SER B 1 96 ? 4.305 23.312 19.891 1 97.75 96 SER B O 1
ATOM 2343 N N . VAL B 1 97 ? 4.855 22.484 17.859 1 97.31 97 VAL B N 1
ATOM 2344 C CA . VAL B 1 97 ? 3.533 21.875 17.766 1 97.31 97 VAL B CA 1
ATOM 2345 C C . VAL B 1 97 ? 3.6 20.422 18.219 1 97.31 97 VAL B C 1
ATOM 2347 O O . VAL B 1 97 ? 2.613 19.688 18.125 1 97.31 97 VAL B O 1
ATOM 2350 N N . GLY B 1 98 ? 4.785 19.969 18.625 1 97.62 98 GLY B N 1
ATOM 2351 C CA . GLY B 1 98 ? 4.777 18.719 19.359 1 97.62 98 GLY B CA 1
ATOM 2352 C C . GLY B 1 98 ? 5.707 17.672 18.781 1 97.62 98 GLY B C 1
ATOM 2353 O O . GLY B 1 98 ? 5.789 16.547 19.281 1 97.62 98 GLY B O 1
ATOM 2354 N N . ALA B 1 99 ? 6.414 17.938 17.719 1 98.62 99 ALA B N 1
ATOM 2355 C CA . ALA B 1 99 ? 7.348 16.953 17.172 1 98.62 99 ALA B CA 1
ATOM 2356 C C . ALA B 1 99 ? 8.516 16.703 18.109 1 98.62 99 ALA B C 1
ATOM 2358 O O . ALA B 1 99 ? 9.031 17.641 18.734 1 98.62 99 ALA B O 1
ATOM 2359 N N . ASP B 1 100 ? 8.914 15.5 18.25 1 98.56 100 ASP B N 1
ATOM 2360 C CA . ASP B 1 100 ? 10.086 15.148 19.031 1 98.56 100 ASP B CA 1
ATOM 2361 C C . ASP B 1 100 ? 11.375 15.539 18.312 1 98.56 100 ASP B C 1
ATOM 2363 O O . ASP B 1 100 ? 12.383 15.852 18.953 1 98.56 100 ASP B O 1
ATOM 2367 N N . LEU B 1 101 ? 11.32 15.469 17.047 1 98.5 101 LEU B N 1
ATOM 2368 C CA . LEU B 1 101 ? 12.43 15.82 16.172 1 98.5 101 LEU B CA 1
ATOM 2369 C C . LEU B 1 101 ? 11.938 16.562 14.938 1 98.5 101 LEU B C 1
ATOM 2371 O O . LEU B 1 101 ? 10.922 16.188 14.352 1 98.5 101 LEU B O 1
ATOM 2375 N N . ALA B 1 102 ? 12.562 17.625 14.617 1 98.69 102 ALA B N 1
ATOM 2376 C CA . ALA B 1 102 ? 12.32 18.344 13.375 1 98.69 102 ALA B CA 1
ATOM 2377 C C . ALA B 1 102 ? 13.539 18.281 12.461 1 98.69 102 ALA B C 1
ATOM 2379 O O . ALA B 1 102 ? 14.664 18.547 12.891 1 98.69 102 ALA B O 1
ATOM 2380 N N . VAL B 1 103 ? 13.32 17.891 11.25 1 98.62 103 VAL B N 1
ATOM 2381 C CA . VAL B 1 103 ? 14.43 17.781 10.312 1 98.62 103 VAL B CA 1
ATOM 2382 C C . VAL B 1 103 ? 14.164 18.641 9.07 1 98.62 103 VAL B C 1
ATOM 2384 O O . VAL B 1 103 ? 13.008 18.812 8.672 1 98.62 103 VAL B O 1
ATOM 2387 N N . ASP B 1 104 ? 15.234 19.156 8.484 1 98 104 ASP B N 1
ATOM 2388 C CA . ASP B 1 104 ? 15.18 19.906 7.234 1 98 104 ASP B CA 1
ATOM 2389 C C . ASP B 1 104 ? 15.297 18.984 6.027 1 98 104 ASP B C 1
ATOM 2391 O O . ASP B 1 104 ? 16.391 18.5 5.703 1 98 104 ASP B O 1
ATOM 2395 N N . TYR B 1 105 ? 14.125 18.75 5.363 1 93.31 105 TYR B N 1
ATOM 2396 C CA . TYR B 1 105 ? 14.172 17.75 4.301 1 93.31 105 TYR B CA 1
ATOM 2397 C C . TYR B 1 105 ? 14.836 18.312 3.049 1 93.31 105 TYR B C 1
ATOM 2399 O O . TYR B 1 105 ? 14.977 17.609 2.047 1 93.31 105 TYR B O 1
ATOM 2407 N N . ASP B 1 106 ? 15.281 19.578 3.117 1 93.12 106 ASP B N 1
ATOM 2408 C CA . ASP B 1 106 ? 16.109 20.156 2.057 1 93.12 106 ASP B CA 1
ATOM 2409 C C . ASP B 1 106 ? 17.594 19.828 2.275 1 93.12 106 ASP B C 1
ATOM 2411 O O . ASP B 1 106 ? 18.406 19.984 1.37 1 93.12 106 ASP B O 1
ATOM 2415 N N . SER B 1 107 ? 17.875 19.484 3.453 1 94.75 107 SER B N 1
ATOM 2416 C CA . SER B 1 107 ? 19.234 19.047 3.758 1 94.75 107 SER B CA 1
ATOM 2417 C C . SER B 1 107 ? 19.484 17.625 3.297 1 94.75 107 SER B C 1
ATOM 2419 O O . SER B 1 107 ? 18.625 16.75 3.473 1 94.75 107 SER B O 1
ATOM 2421 N N . ALA B 1 108 ? 20.625 17.359 2.768 1 93.69 108 ALA B N 1
ATOM 2422 C CA . ALA B 1 108 ? 20.938 16.047 2.211 1 93.69 108 ALA B CA 1
ATOM 2423 C C . ALA B 1 108 ? 21 14.984 3.307 1 93.69 108 ALA B C 1
ATOM 2425 O O . ALA B 1 108 ? 20.781 13.797 3.047 1 93.69 108 ALA B O 1
ATOM 2426 N N . ASP B 1 109 ? 21.203 15.383 4.477 1 95.62 109 ASP B N 1
ATOM 2427 C CA . ASP B 1 109 ? 21.469 14.414 5.535 1 95.62 109 ASP B CA 1
ATOM 2428 C C . ASP B 1 109 ? 20.188 14.141 6.344 1 95.62 109 ASP B C 1
ATOM 2430 O O . ASP B 1 109 ? 20.234 13.43 7.352 1 95.62 109 ASP B O 1
ATOM 2434 N N . TRP B 1 110 ? 19.062 14.656 5.965 1 97 110 TRP B N 1
ATOM 2435 C CA . TRP B 1 110 ? 17.891 14.539 6.809 1 97 110 TRP B CA 1
ATOM 2436 C C . TRP B 1 110 ? 17.484 13.078 6.984 1 97 110 TRP B C 1
ATOM 2438 O O . TRP B 1 110 ? 17.047 12.68 8.07 1 97 110 TRP B O 1
ATOM 2448 N N . PRO B 1 111 ? 17.688 12.164 5.969 1 97.5 111 PRO B N 1
ATOM 2449 C CA . PRO B 1 111 ? 17.359 10.758 6.215 1 97.5 111 PRO B CA 1
ATOM 2450 C C . PRO B 1 111 ? 18.219 10.141 7.312 1 97.5 111 PRO B C 1
ATOM 2452 O O . PRO B 1 111 ? 17.734 9.336 8.109 1 97.5 111 PRO B O 1
ATOM 2455 N N . GLU B 1 112 ? 19.453 10.484 7.32 1 97.69 112 GLU B N 1
ATOM 2456 C CA . GLU B 1 112 ? 20.344 9.961 8.344 1 97.69 112 GLU B CA 1
ATOM 2457 C C . GLU B 1 112 ? 19.922 10.406 9.734 1 97.69 112 GLU B C 1
ATOM 2459 O O . GLU B 1 112 ? 20.047 9.648 10.703 1 97.69 112 GLU B O 1
ATOM 2464 N N . ARG B 1 113 ? 19.484 11.602 9.852 1 97.94 113 ARG B N 1
ATOM 2465 C CA . ARG B 1 113 ? 19 12.117 11.133 1 97.94 113 ARG B CA 1
ATOM 2466 C C . ARG B 1 113 ? 17.766 11.344 11.594 1 97.94 113 ARG B C 1
ATOM 2468 O O . ARG B 1 113 ? 17.625 11.047 12.781 1 97.94 113 ARG B O 1
ATOM 2475 N N . VAL B 1 114 ? 16.891 11.047 10.68 1 98.5 114 VAL B N 1
ATOM 2476 C CA . VAL B 1 114 ? 15.703 10.266 11.008 1 98.5 114 VAL B CA 1
ATOM 2477 C C . VAL B 1 114 ? 16.109 8.867 11.453 1 98.5 114 VAL B C 1
ATOM 2479 O O . VAL B 1 114 ? 15.617 8.359 12.461 1 98.5 114 VAL B O 1
ATOM 2482 N N . ARG B 1 115 ? 17.078 8.234 10.742 1 98 115 ARG B N 1
ATOM 2483 C CA . ARG B 1 115 ? 17.562 6.898 11.086 1 98 115 ARG B CA 1
ATOM 2484 C C . ARG B 1 115 ? 18.156 6.875 12.492 1 98 115 ARG B C 1
ATOM 2486 O O . ARG B 1 115 ? 18 5.898 13.227 1 98 115 ARG B O 1
ATOM 2493 N N . ALA B 1 116 ? 18.844 7.926 12.812 1 97.88 116 ALA B N 1
ATOM 2494 C CA . ALA B 1 116 ? 19.453 8.023 14.133 1 97.88 116 ALA B CA 1
ATOM 2495 C C . ALA B 1 116 ? 18.391 8.078 15.227 1 97.88 116 ALA B C 1
ATOM 2497 O O . ALA B 1 116 ? 18.578 7.535 16.312 1 97.88 116 ALA B O 1
ATOM 2498 N N . ALA B 1 117 ? 17.281 8.703 14.953 1 97.44 117 ALA B N 1
ATOM 2499 C CA . ALA B 1 117 ? 16.203 8.859 15.922 1 97.44 117 ALA B CA 1
ATOM 2500 C C . ALA B 1 117 ? 15.391 7.57 16.047 1 97.44 117 ALA B C 1
ATOM 2502 O O . ALA B 1 117 ? 14.859 7.27 17.125 1 97.44 117 ALA B O 1
ATOM 2503 N N . VAL B 1 118 ? 15.234 6.859 14.922 1 97.81 118 VAL B N 1
ATOM 2504 C CA . VAL B 1 118 ? 14.484 5.609 14.898 1 97.81 118 VAL B CA 1
ATOM 2505 C C . VAL B 1 118 ? 15.281 4.547 14.148 1 97.81 118 VAL B C 1
ATOM 2507 O O . VAL B 1 118 ? 14.938 4.18 13.016 1 97.81 118 VAL B O 1
ATOM 2510 N N . PRO B 1 119 ? 16.25 3.926 14.766 1 96.44 119 PRO B N 1
ATOM 2511 C CA . PRO B 1 119 ? 17.188 3.023 14.086 1 96.44 119 PRO B CA 1
ATOM 2512 C C . PRO B 1 119 ? 16.484 1.832 13.438 1 96.44 119 PRO B C 1
ATOM 2514 O O . PRO B 1 119 ? 16.984 1.292 12.445 1 96.44 119 PRO B O 1
ATOM 2517 N N . GLY B 1 120 ? 15.391 1.396 13.875 1 96.06 120 GLY B N 1
ATOM 2518 C CA . GLY B 1 120 ? 14.68 0.263 13.297 1 96.06 120 GLY B CA 1
ATOM 2519 C C . GLY B 1 120 ? 13.812 0.641 12.117 1 96.06 120 GLY B C 1
ATOM 2520 O O . GLY B 1 120 ? 13.195 -0.224 11.492 1 96.06 120 GLY B O 1
ATOM 2521 N N . GLY B 1 121 ? 13.789 1.959 11.75 1 98.25 121 GLY B N 1
ATOM 2522 C CA . GLY B 1 121 ? 12.922 2.467 10.703 1 98.25 121 GLY B CA 1
ATOM 2523 C C . GLY B 1 121 ? 11.648 3.1 11.234 1 98.25 121 GLY B C 1
ATOM 2524 O O . GLY B 1 121 ? 11.242 2.832 12.367 1 98.25 121 GLY B O 1
ATOM 2525 N N . VAL B 1 122 ? 11.078 3.887 10.414 1 98.75 122 VAL B N 1
ATOM 2526 C CA . VAL B 1 122 ? 9.844 4.578 10.781 1 98.75 122 VAL B CA 1
ATOM 2527 C C . VAL B 1 122 ? 8.648 3.67 10.516 1 98.75 122 VAL B C 1
ATOM 2529 O O . VAL B 1 122 ? 8.578 3.008 9.477 1 98.75 122 VAL B O 1
ATOM 2532 N N . ASP B 1 123 ? 7.691 3.637 11.422 1 98.81 123 ASP B N 1
ATOM 2533 C CA . ASP B 1 123 ? 6.523 2.775 11.25 1 98.81 123 ASP B CA 1
ATOM 2534 C C . ASP B 1 123 ? 5.543 3.367 10.242 1 98.81 123 ASP B C 1
ATOM 2536 O O . ASP B 1 123 ? 4.957 2.641 9.438 1 98.81 123 ASP B O 1
ATOM 2540 N N . VAL B 1 124 ? 5.359 4.688 10.336 1 98.88 124 VAL B N 1
ATOM 2541 C CA . VAL B 1 124 ? 4.367 5.359 9.5 1 98.88 124 VAL B CA 1
ATOM 2542 C C . VAL B 1 124 ? 4.988 6.602 8.859 1 98.88 124 VAL B C 1
ATOM 2544 O O . VAL B 1 124 ? 5.625 7.406 9.539 1 98.88 124 VAL B O 1
ATOM 2547 N N . VAL B 1 125 ? 4.863 6.723 7.574 1 98.81 125 VAL B N 1
ATOM 2548 C CA . VAL B 1 125 ? 5.25 7.934 6.852 1 98.81 125 VAL B CA 1
ATOM 2549 C C . VAL B 1 125 ? 4.012 8.586 6.238 1 98.81 125 VAL B C 1
ATOM 2551 O O . VAL B 1 125 ? 3.24 7.93 5.535 1 98.81 125 VAL B O 1
ATOM 2554 N N . LEU B 1 126 ? 3.764 9.797 6.531 1 98.75 126 LEU B N 1
ATOM 2555 C CA . LEU B 1 126 ? 2.68 10.578 5.949 1 98.75 126 LEU B CA 1
ATOM 2556 C C . LEU B 1 126 ? 3.227 11.672 5.035 1 98.75 126 LEU B C 1
ATOM 2558 O O . LEU B 1 126 ? 4.02 12.508 5.469 1 98.75 126 LEU B O 1
ATOM 2562 N N . ASP B 1 127 ? 2.766 11.68 3.779 1 97.5 127 ASP B N 1
ATOM 2563 C CA . ASP B 1 127 ? 3.441 12.531 2.805 1 97.5 127 ASP B CA 1
ATOM 2564 C C . ASP B 1 127 ? 2.434 13.336 1.991 1 97.5 127 ASP B C 1
ATOM 2566 O O . ASP B 1 127 ? 1.464 12.789 1.467 1 97.5 127 ASP B O 1
ATOM 2570 N N . ALA B 1 128 ? 2.734 14.633 1.901 1 94.31 128 ALA B N 1
ATOM 2571 C CA . ALA B 1 128 ? 1.986 15.516 1.011 1 94.31 128 ALA B CA 1
ATOM 2572 C C . ALA B 1 128 ? 2.918 16.219 0.034 1 94.31 128 ALA B C 1
ATOM 2574 O O . ALA B 1 128 ? 2.52 17.188 -0.625 1 94.31 128 ALA B O 1
ATOM 2575 N N . VAL B 1 129 ? 4.172 15.82 0.015 1 93.25 129 VAL B N 1
ATOM 2576 C CA . VAL B 1 129 ? 5.18 16.516 -0.771 1 93.25 129 VAL B CA 1
ATOM 2577 C C . VAL B 1 129 ? 5.387 15.805 -2.104 1 93.25 129 VAL B C 1
ATOM 2579 O O . VAL B 1 129 ? 5.312 16.422 -3.168 1 93.25 129 VAL B O 1
ATOM 2582 N N . GLY B 1 130 ? 5.602 14.531 -2.064 1 92.62 130 GLY B N 1
ATOM 2583 C CA . GLY B 1 130 ? 5.867 13.75 -3.262 1 92.62 130 GLY B CA 1
ATOM 2584 C C . GLY B 1 130 ? 7.324 13.781 -3.684 1 92.62 130 GLY B C 1
ATOM 2585 O O . GLY B 1 130 ? 8.195 14.156 -2.896 1 92.62 130 GLY B O 1
ATOM 2586 N N . GLY B 1 131 ? 7.523 13.133 -4.848 1 91.44 131 GLY B N 1
ATOM 2587 C CA . GLY B 1 131 ? 8.836 13.164 -5.473 1 91.44 131 GLY B CA 1
ATOM 2588 C C . GLY B 1 131 ? 9.914 12.516 -4.629 1 91.44 131 GLY B C 1
ATOM 2589 O O . GLY B 1 131 ? 9.711 11.438 -4.07 1 91.44 131 GLY B O 1
ATOM 2590 N N . ALA B 1 132 ? 11.062 13.203 -4.547 1 91.56 132 ALA B N 1
ATOM 2591 C CA . ALA B 1 132 ? 12.234 12.648 -3.873 1 91.56 132 ALA B CA 1
ATOM 2592 C C . ALA B 1 132 ? 12 12.516 -2.371 1 91.56 132 ALA B C 1
ATOM 2594 O O . ALA B 1 132 ? 12.492 11.586 -1.735 1 91.56 132 ALA B O 1
ATOM 2595 N N . VAL B 1 133 ? 11.258 13.414 -1.824 1 94.38 133 VAL B N 1
ATOM 2596 C CA . VAL B 1 133 ? 10.984 13.391 -0.391 1 94.38 133 VAL B CA 1
ATOM 2597 C C . VAL B 1 133 ? 10.18 12.141 -0.04 1 94.38 133 VAL B C 1
ATOM 2599 O O . VAL B 1 133 ? 10.5 11.43 0.916 1 94.38 133 VAL B O 1
ATOM 2602 N N . LEU B 1 134 ? 9.18 11.875 -0.836 1 95.19 134 LEU B N 1
ATOM 2603 C CA . LEU B 1 134 ? 8.398 10.664 -0.631 1 95.19 134 LEU B CA 1
ATOM 2604 C C . LEU B 1 134 ? 9.273 9.422 -0.756 1 95.19 134 LEU B C 1
ATOM 2606 O O . LEU B 1 134 ? 9.211 8.523 0.089 1 95.19 134 LEU B O 1
ATOM 2610 N N . ARG B 1 135 ? 10.047 9.398 -1.827 1 93.88 135 ARG B N 1
ATOM 2611 C CA . ARG B 1 135 ? 10.898 8.234 -2.064 1 93.88 135 ARG B CA 1
ATOM 2612 C C . ARG B 1 135 ? 11.82 7.977 -0.875 1 93.88 135 ARG B C 1
ATOM 2614 O O . ARG B 1 135 ? 11.93 6.84 -0.407 1 93.88 135 ARG B O 1
ATOM 2621 N N . ARG B 1 136 ? 12.461 9.016 -0.385 1 95.38 136 ARG B N 1
ATOM 2622 C CA . ARG B 1 136 ? 13.336 8.875 0.773 1 95.38 136 ARG B CA 1
ATOM 2623 C C . ARG B 1 136 ? 12.547 8.445 2.006 1 95.38 136 ARG B C 1
ATOM 2625 O O . ARG B 1 136 ? 13.031 7.629 2.799 1 95.38 136 ARG B O 1
ATOM 2632 N N . GLY B 1 137 ? 11.352 9 2.193 1 97.31 137 GLY B N 1
ATOM 2633 C CA . GLY B 1 137 ? 10.5 8.57 3.285 1 97.31 137 GLY B CA 1
ATOM 2634 C C . GLY B 1 137 ? 10.195 7.082 3.256 1 97.31 137 GLY B C 1
ATOM 2635 O O . GLY B 1 137 ? 10.242 6.414 4.289 1 97.31 137 GLY B O 1
ATOM 2636 N N . VAL B 1 138 ? 9.906 6.574 2.096 1 97.19 138 VAL B N 1
ATOM 2637 C CA . VAL B 1 138 ? 9.602 5.156 1.937 1 97.19 138 VAL B CA 1
ATOM 2638 C C . VAL B 1 138 ? 10.836 4.32 2.244 1 97.19 138 VAL B C 1
ATOM 2640 O O . VAL B 1 138 ? 10.742 3.256 2.859 1 97.19 138 VAL B O 1
ATOM 2643 N N . GLU B 1 139 ? 11.969 4.758 1.837 1 96.88 139 GLU B N 1
ATOM 2644 C CA . GLU B 1 139 ? 13.227 4.07 2.123 1 96.88 139 GLU B CA 1
ATOM 2645 C C . GLU B 1 139 ? 13.484 3.99 3.625 1 96.88 139 GLU B C 1
ATOM 2647 O O . GLU B 1 139 ? 14.203 3.104 4.09 1 96.88 139 GLU B O 1
ATOM 2652 N N . LEU B 1 140 ? 12.938 4.914 4.383 1 98.25 140 LEU B N 1
ATOM 2653 C CA . LEU B 1 140 ? 13.172 5.016 5.816 1 98.25 140 LEU B CA 1
ATOM 2654 C C . LEU B 1 140 ? 12.195 4.141 6.594 1 98.25 140 LEU B C 1
ATOM 2656 O O . LEU B 1 140 ? 12.32 3.986 7.809 1 98.25 140 LEU B O 1
ATOM 2660 N N . LEU B 1 141 ? 11.227 3.572 5.891 1 98.56 141 LEU B N 1
ATOM 2661 C CA . LEU B 1 141 ? 10.219 2.752 6.559 1 98.56 141 LEU B CA 1
ATOM 2662 C C . LEU B 1 141 ? 10.852 1.511 7.176 1 98.56 141 LEU B C 1
ATOM 2664 O O . LEU B 1 141 ? 11.75 0.903 6.582 1 98.56 141 LEU B O 1
ATOM 2668 N N . ALA B 1 142 ? 10.375 1.155 8.336 1 98.19 142 ALA B N 1
ATOM 2669 C CA . ALA B 1 142 ? 10.656 -0.154 8.922 1 98.19 142 ALA B CA 1
ATOM 2670 C C . ALA B 1 142 ? 10.039 -1.271 8.086 1 98.19 142 ALA B C 1
ATOM 2672 O O . ALA B 1 142 ? 9.141 -1.025 7.273 1 98.19 142 ALA B O 1
ATOM 2673 N N . PRO B 1 143 ? 10.609 -2.482 8.219 1 96.81 143 PRO B N 1
ATOM 2674 C CA . PRO B 1 143 ? 9.82 -3.582 7.652 1 96.81 143 PRO B CA 1
ATOM 2675 C C . PRO B 1 143 ? 8.359 -3.547 8.094 1 96.81 143 PRO B C 1
ATOM 2677 O O . PRO B 1 143 ? 8.062 -3.244 9.25 1 96.81 143 PRO B O 1
ATOM 2680 N N . SER B 1 144 ? 7.438 -3.742 7.133 1 97.31 144 SER B N 1
ATOM 2681 C CA . SER B 1 144 ? 5.996 -3.721 7.352 1 97.31 144 SER B CA 1
ATOM 2682 C C . SER B 1 144 ? 5.5 -2.309 7.648 1 97.31 144 SER B C 1
ATOM 2684 O O . SER B 1 144 ? 4.359 -2.121 8.078 1 97.31 144 SER B O 1
ATOM 2686 N N . GLY B 1 145 ? 6.461 -1.296 7.492 1 98.44 145 GLY B N 1
ATOM 2687 C CA . GLY B 1 145 ? 6.039 0.09 7.629 1 98.44 145 GLY B CA 1
ATOM 2688 C C . GLY B 1 145 ? 5.031 0.512 6.574 1 98.44 145 GLY B C 1
ATOM 2689 O O . GLY B 1 145 ? 4.906 -0.135 5.535 1 98.44 145 GLY B O 1
ATOM 2690 N N . ARG B 1 146 ? 4.344 1.581 6.812 1 98.62 146 ARG B N 1
ATOM 2691 C CA . ARG B 1 146 ? 3.254 2.037 5.953 1 98.62 146 ARG B CA 1
ATOM 2692 C C . ARG B 1 146 ? 3.402 3.52 5.625 1 98.62 146 ARG B C 1
ATOM 2694 O O . ARG B 1 146 ? 3.674 4.332 6.508 1 98.62 146 ARG B O 1
ATOM 2701 N N . ALA B 1 147 ? 3.246 3.781 4.41 1 98.5 147 ALA B N 1
ATOM 2702 C CA . ALA B 1 147 ? 3.207 5.176 3.979 1 98.5 147 ALA B CA 1
ATOM 2703 C C . ALA B 1 147 ? 1.819 5.551 3.465 1 98.5 147 ALA B C 1
ATOM 2705 O O . ALA B 1 147 ? 1.143 4.734 2.834 1 98.5 147 ALA B O 1
ATOM 2706 N N . VAL B 1 148 ? 1.378 6.699 3.738 1 98.5 148 VAL B N 1
ATOM 2707 C CA . VAL B 1 148 ? 0.149 7.254 3.184 1 98.5 148 VAL B CA 1
ATOM 2708 C C . VAL B 1 148 ? 0.461 8.547 2.436 1 98.5 148 VAL B C 1
ATOM 2710 O O . VAL B 1 148 ? 1.082 9.461 2.99 1 98.5 148 VAL B O 1
ATOM 2713 N N . VAL B 1 149 ? 0.111 8.609 1.22 1 97.12 149 VAL B N 1
ATOM 2714 C CA . VAL B 1 149 ? 0.283 9.805 0.399 1 97.12 149 VAL B CA 1
ATOM 2715 C C . VAL B 1 149 ? -1.058 10.516 0.239 1 97.12 149 VAL B C 1
ATOM 2717 O O . VAL B 1 149 ? -2.051 9.906 -0.158 1 97.12 149 VAL B O 1
ATOM 2720 N N . TYR B 1 150 ? -1.106 11.805 0.497 1 95.25 150 TYR B N 1
ATOM 2721 C CA . TYR B 1 150 ? -2.385 12.5 0.51 1 95.25 150 TYR B CA 1
ATOM 2722 C C . TYR B 1 150 ? -2.279 13.844 -0.204 1 95.25 150 TYR B C 1
ATOM 2724 O O . TYR B 1 150 ? -3.174 14.688 -0.091 1 95.25 150 TYR B O 1
ATOM 2732 N N . GLY B 1 151 ? -1.17 14.016 -0.867 1 88.56 151 GLY B N 1
ATOM 2733 C CA . GLY B 1 151 ? -0.957 15.219 -1.65 1 88.56 151 GLY B CA 1
ATOM 2734 C C . GLY B 1 151 ? 0.309 15.172 -2.486 1 88.56 151 GLY B C 1
ATOM 2735 O O . GLY B 1 151 ? 1.065 14.203 -2.422 1 88.56 151 GLY B O 1
ATOM 2736 N N . ALA B 1 152 ? 0.469 16.141 -3.342 1 80.88 152 ALA B N 1
ATOM 2737 C CA . ALA B 1 152 ? 1.655 16.297 -4.18 1 80.88 152 ALA B CA 1
ATOM 2738 C C . ALA B 1 152 ? 2.033 17.781 -4.32 1 80.88 152 ALA B C 1
ATOM 2740 O O . ALA B 1 152 ? 2.059 18.312 -5.43 1 80.88 152 ALA B O 1
ATOM 2741 N N . ALA B 1 153 ? 2.439 18.25 -3.207 1 72 153 ALA B N 1
ATOM 2742 C CA . ALA B 1 153 ? 2.672 19.688 -3.121 1 72 153 ALA B CA 1
ATOM 2743 C C . ALA B 1 153 ? 3.852 20.094 -3.992 1 72 153 ALA B C 1
ATOM 2745 O O . ALA B 1 153 ? 3.891 21.219 -4.496 1 72 153 ALA B O 1
ATOM 2746 N N . SER B 1 154 ? 4.801 19.219 -4.117 1 69.62 154 SER B N 1
ATOM 2747 C CA . SER B 1 154 ? 6 19.594 -4.863 1 69.62 154 SER B CA 1
ATOM 2748 C C . SER B 1 154 ? 5.781 19.453 -6.367 1 69.62 154 SER B C 1
ATOM 2750 O O . SER B 1 154 ? 6.566 19.953 -7.164 1 69.62 154 SER B O 1
ATOM 2752 N N . GLY B 1 155 ? 4.688 18.812 -6.633 1 69.06 155 GLY B N 1
ATOM 2753 C CA . GLY B 1 155 ? 4.48 18.531 -8.039 1 69.06 155 GLY B CA 1
ATOM 2754 C C . GLY B 1 155 ? 5.391 17.422 -8.562 1 69.06 155 GLY B C 1
ATOM 2755 O O . GLY B 1 155 ? 5.398 17.141 -9.758 1 69.06 155 GLY B O 1
ATOM 2756 N N . GLY B 1 156 ? 6.27 17 -7.723 1 66.75 156 GLY B N 1
ATOM 2757 C CA . GLY B 1 156 ? 7.195 15.953 -8.141 1 66.75 156 GLY B CA 1
ATOM 2758 C C . GLY B 1 156 ? 6.5 14.695 -8.625 1 66.75 156 GLY B C 1
ATOM 2759 O O . GLY B 1 156 ? 5.43 14.344 -8.133 1 66.75 156 GLY B O 1
ATOM 2760 N N . THR B 1 157 ? 7.109 14.227 -9.656 1 65.5 157 THR B N 1
ATOM 2761 C CA . THR B 1 157 ? 6.457 13.141 -10.367 1 65.5 157 THR B CA 1
ATOM 2762 C C . THR B 1 157 ? 7.207 11.828 -10.156 1 65.5 157 THR B C 1
ATOM 2764 O O . THR B 1 157 ? 6.914 10.82 -10.805 1 65.5 157 THR B O 1
ATOM 2767 N N . GLU B 1 158 ? 8.18 11.992 -9.172 1 74.81 158 GLU B N 1
ATOM 2768 C CA . GLU B 1 158 ? 8.914 10.742 -9.016 1 74.81 158 GLU B CA 1
ATOM 2769 C C . GLU B 1 158 ? 7.996 9.617 -8.531 1 74.81 158 GLU B C 1
ATOM 2771 O O . GLU B 1 158 ? 7.156 9.828 -7.652 1 74.81 158 GLU B O 1
ATOM 2776 N N . ASP B 1 159 ? 8.242 8.492 -9.133 1 83.44 159 ASP B N 1
ATOM 2777 C CA . ASP B 1 159 ? 7.48 7.289 -8.828 1 83.44 159 ASP B CA 1
ATOM 2778 C C . ASP B 1 159 ? 8.188 6.445 -7.77 1 83.44 159 ASP B C 1
ATOM 2780 O O . ASP B 1 159 ? 9.367 6.664 -7.48 1 83.44 159 ASP B O 1
ATOM 2784 N N . VAL B 1 160 ? 7.504 5.703 -7.117 1 88.12 160 VAL B N 1
ATOM 2785 C CA . VAL B 1 160 ? 8.047 4.809 -6.102 1 88.12 160 VAL B CA 1
ATOM 2786 C C . VAL B 1 160 ? 8.367 3.451 -6.723 1 88.12 160 VAL B C 1
ATOM 2788 O O . VAL B 1 160 ? 7.473 2.77 -7.23 1 88.12 160 VAL B O 1
ATOM 2791 N N . PRO B 1 161 ? 9.648 3.104 -6.68 1 90.69 161 PRO B N 1
ATOM 2792 C CA . PRO B 1 161 ? 9.992 1.76 -7.156 1 90.69 161 PRO B CA 1
ATOM 2793 C C . PRO B 1 161 ? 9.359 0.657 -6.309 1 90.69 161 PRO B C 1
ATOM 2795 O O . PRO B 1 161 ? 9.508 0.652 -5.082 1 90.69 161 PRO B O 1
ATOM 2798 N N . PRO B 1 162 ? 8.719 -0.276 -6.93 1 91.31 162 PRO B N 1
ATOM 2799 C CA . PRO B 1 162 ? 8.078 -1.354 -6.172 1 91.31 162 PRO B CA 1
ATOM 2800 C C . PRO B 1 162 ? 9.062 -2.141 -5.312 1 91.31 162 PRO B C 1
ATOM 2802 O O . PRO B 1 162 ? 8.695 -2.658 -4.258 1 91.31 162 PRO B O 1
ATOM 2805 N N . ALA B 1 163 ? 10.297 -2.207 -5.723 1 90.5 163 ALA B N 1
ATOM 2806 C CA . ALA B 1 163 ? 11.328 -2.961 -5.008 1 90.5 163 ALA B CA 1
ATOM 2807 C C . ALA B 1 163 ? 11.5 -2.436 -3.584 1 90.5 163 ALA B C 1
ATOM 2809 O O . ALA B 1 163 ? 11.875 -3.186 -2.68 1 90.5 163 ALA B O 1
ATOM 2810 N N . LEU B 1 164 ? 11.172 -1.173 -3.357 1 93.19 164 LEU B N 1
ATOM 2811 C CA . LEU B 1 164 ? 11.289 -0.568 -2.035 1 93.19 164 LEU B CA 1
ATOM 2812 C C . LEU B 1 164 ? 10.266 -1.153 -1.073 1 93.19 164 LEU B C 1
ATOM 2814 O O . LEU B 1 164 ? 10.375 -0.988 0.143 1 93.19 164 LEU B O 1
ATOM 2818 N N . LEU B 1 165 ? 9.281 -1.874 -1.581 1 96.12 165 LEU B N 1
ATOM 2819 C CA . LEU B 1 165 ? 8.156 -2.316 -0.756 1 96.12 165 LEU B CA 1
ATOM 2820 C C . LEU B 1 165 ? 8.336 -3.771 -0.339 1 96.12 165 LEU B C 1
ATOM 2822 O O . LEU B 1 165 ? 7.59 -4.273 0.507 1 96.12 165 LEU B O 1
ATOM 2826 N N . PHE B 1 166 ? 9.312 -4.469 -0.803 1 94 166 PHE B N 1
ATOM 2827 C CA . PHE B 1 166 ? 9.453 -5.91 -0.634 1 94 166 PHE B CA 1
ATOM 2828 C C . PHE B 1 166 ? 9.656 -6.266 0.833 1 94 166 PHE B C 1
ATOM 2830 O O . PHE B 1 166 ? 9.266 -7.348 1.275 1 94 166 PHE B O 1
ATOM 2837 N N . PRO B 1 167 ? 10.234 -5.355 1.624 1 95.62 167 PRO B N 1
ATOM 2838 C CA . PRO B 1 167 ? 10.273 -5.648 3.059 1 95.62 167 PRO B CA 1
ATOM 2839 C C . PRO B 1 167 ? 8.914 -5.492 3.734 1 95.62 167 PRO B C 1
ATOM 2841 O O . PRO B 1 167 ? 8.836 -4.98 4.852 1 95.62 167 PRO B O 1
ATOM 2844 N N . LEU B 1 168 ? 7.922 -5.844 3.029 1 97.12 168 LEU B N 1
ATOM 2845 C CA . LEU B 1 168 ? 6.543 -5.887 3.5 1 97.12 168 LEU B CA 1
ATOM 2846 C C . LEU B 1 168 ? 6.016 -4.484 3.781 1 97.12 168 LEU B C 1
ATOM 2848 O O . LEU B 1 168 ? 5.16 -4.301 4.648 1 97.12 168 LEU B O 1
ATOM 2852 N N . ARG B 1 169 ? 6.551 -3.465 3.08 1 98 169 ARG B N 1
ATOM 2853 C CA . ARG B 1 169 ? 6.094 -2.084 3.203 1 98 169 ARG B CA 1
ATOM 2854 C C . ARG B 1 169 ? 4.875 -1.828 2.324 1 98 169 ARG B C 1
ATOM 2856 O O . ARG B 1 169 ? 4.645 -2.545 1.348 1 98 169 ARG B O 1
ATOM 2863 N N . SER B 1 170 ? 4.102 -0.836 2.66 1 98.12 170 SER B N 1
ATOM 2864 C CA . SER B 1 170 ? 2.934 -0.488 1.855 1 98.12 170 SER B CA 1
ATOM 2865 C C . SER B 1 170 ? 2.832 1.021 1.654 1 98.12 170 SER B C 1
ATOM 2867 O O . SER B 1 170 ? 3.348 1.796 2.463 1 98.12 170 SER B O 1
ATOM 2869 N N . ILE B 1 171 ? 2.252 1.373 0.559 1 97.69 171 ILE B N 1
ATOM 2870 C CA . ILE B 1 171 ? 1.86 2.75 0.277 1 97.69 171 ILE B CA 1
ATOM 2871 C C . ILE B 1 171 ? 0.366 2.809 -0.034 1 97.69 171 ILE B C 1
ATOM 2873 O O . ILE B 1 171 ? -0.14 2.014 -0.83 1 97.69 171 ILE B O 1
ATOM 2877 N N . THR B 1 172 ? -0.3 3.658 0.628 1 98 172 THR B N 1
ATOM 2878 C CA . THR B 1 172 ? -1.72 3.893 0.391 1 98 172 THR B CA 1
ATOM 2879 C C . THR B 1 172 ? -1.97 5.348 0.001 1 98 172 THR B C 1
ATOM 2881 O O . THR B 1 172 ? -1.383 6.262 0.583 1 98 172 THR B O 1
ATOM 2884 N N . GLY B 1 173 ? -2.787 5.523 -1.013 1 97.38 173 GLY B N 1
ATOM 2885 C CA . GLY B 1 173 ? -3.238 6.871 -1.334 1 97.38 173 GLY B CA 1
ATOM 2886 C C . GLY B 1 173 ? -4.5 7.27 -0.59 1 97.38 173 GLY B C 1
ATOM 2887 O O . GLY B 1 173 ? -5.387 6.441 -0.373 1 97.38 173 GLY B O 1
ATOM 2888 N N . PHE B 1 174 ? -4.543 8.531 -0.239 1 96.5 174 PHE B N 1
ATOM 2889 C CA . PHE B 1 174 ? -5.73 9.039 0.446 1 96.5 174 PHE B CA 1
ATOM 2890 C C . PHE B 1 174 ? -6.297 10.25 -0.276 1 96.5 174 PHE B C 1
ATOM 2892 O O . PHE B 1 174 ? -5.551 11.133 -0.705 1 96.5 174 PHE B O 1
ATOM 2899 N N . ASN B 1 175 ? -7.496 10.242 -0.381 1 93.19 175 ASN B N 1
ATOM 2900 C CA . ASN B 1 175 ? -8.312 11.328 -0.914 1 93.19 175 ASN B CA 1
ATOM 2901 C C . ASN B 1 175 ? -9.594 11.508 -0.112 1 93.19 175 ASN B C 1
ATOM 2903 O O . ASN B 1 175 ? -10.398 10.578 0.007 1 93.19 175 ASN B O 1
ATOM 2907 N N . LEU B 1 176 ? -9.727 12.664 0.379 1 90.75 176 LEU B N 1
ATOM 2908 C CA . LEU B 1 176 ? -10.836 12.898 1.298 1 90.75 176 LEU B CA 1
ATOM 2909 C C . LEU B 1 176 ? -12.18 12.695 0.596 1 90.75 176 LEU B C 1
ATOM 2911 O O . LEU B 1 176 ? -13.102 12.109 1.165 1 90.75 176 LEU B O 1
ATOM 2915 N N . THR B 1 177 ? -12.273 13.227 -0.625 1 87.81 177 THR B N 1
ATOM 2916 C CA . THR B 1 177 ? -13.523 13.094 -1.363 1 87.81 177 THR B CA 1
ATOM 2917 C C . THR B 1 177 ? -13.859 11.617 -1.598 1 87.81 177 THR B C 1
ATOM 2919 O O . THR B 1 177 ? -15.008 11.203 -1.42 1 87.81 177 THR B O 1
ATOM 2922 N N . ALA B 1 178 ? -12.891 10.914 -1.986 1 90.44 178 ALA B N 1
ATOM 2923 C CA . ALA B 1 178 ? -13.086 9.484 -2.186 1 90.44 178 ALA B CA 1
ATOM 2924 C C . ALA B 1 178 ? -13.492 8.805 -0.882 1 90.44 178 ALA B C 1
ATOM 2926 O O . ALA B 1 178 ? -14.375 7.941 -0.876 1 90.44 178 ALA B O 1
ATOM 2927 N N . TRP B 1 179 ? -12.875 9.172 0.168 1 92.06 179 TRP B N 1
ATOM 2928 C CA . TRP B 1 179 ? -13.164 8.586 1.474 1 92.06 179 TRP B CA 1
ATOM 2929 C C . TRP B 1 179 ? -14.594 8.891 1.906 1 92.06 179 TRP B C 1
ATOM 2931 O O . TRP B 1 179 ? -15.32 8 2.355 1 92.06 179 TRP B O 1
ATOM 2941 N N . ARG B 1 180 ? -14.969 10.07 1.784 1 88.5 180 ARG B N 1
ATOM 2942 C CA . ARG B 1 180 ? -16.312 10.477 2.189 1 88.5 180 ARG B CA 1
ATOM 2943 C C . ARG B 1 180 ? -17.375 9.742 1.384 1 88.5 180 ARG B C 1
ATOM 2945 O O . ARG B 1 180 ? -18.438 9.414 1.907 1 88.5 180 ARG B O 1
ATOM 2952 N N . ARG B 1 181 ? -17.125 9.562 0.139 1 88 181 ARG B N 1
ATOM 2953 C CA . ARG B 1 181 ? -18.047 8.82 -0.706 1 88 181 ARG B CA 1
ATOM 2954 C C . ARG B 1 181 ? -18.125 7.359 -0.271 1 88 181 ARG B C 1
ATOM 2956 O O . ARG B 1 181 ? -19.219 6.773 -0.25 1 88 181 ARG B O 1
ATOM 2963 N N . ALA B 1 182 ? -17.016 6.855 0.103 1 89.75 182 ALA B N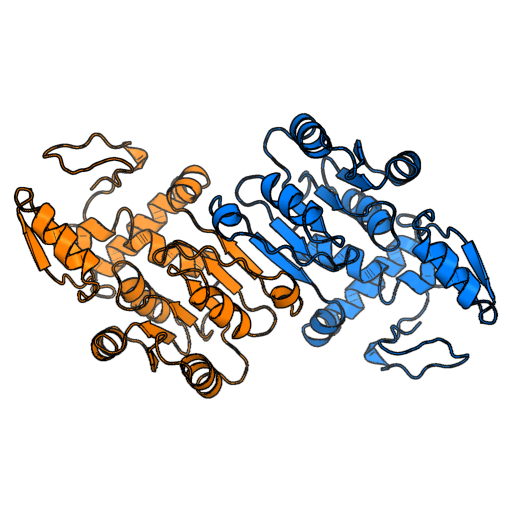 1
ATOM 2964 C CA . ALA B 1 182 ? -16.938 5.441 0.451 1 89.75 182 ALA B CA 1
ATOM 2965 C C . ALA B 1 182 ? -17.547 5.172 1.819 1 89.75 182 ALA B C 1
ATOM 2967 O O . ALA B 1 182 ? -18.125 4.109 2.047 1 89.75 182 ALA B O 1
ATOM 2968 N N . ALA B 1 183 ? -17.375 6.125 2.721 1 91.94 183 ALA B N 1
ATOM 2969 C CA . ALA B 1 183 ? -17.844 5.93 4.09 1 91.94 183 ALA B CA 1
ATOM 2970 C C . ALA B 1 183 ? -18.406 7.227 4.668 1 91.94 183 ALA B C 1
ATOM 2972 O O . ALA B 1 183 ? -17.859 7.77 5.629 1 91.94 183 ALA B O 1
ATOM 2973 N N . PRO B 1 184 ? -19.578 7.645 4.223 1 87.94 184 PRO B N 1
ATOM 2974 C CA . PRO B 1 184 ? -20.125 8.953 4.602 1 87.94 184 PRO B CA 1
ATOM 2975 C C . PRO B 1 184 ? -20.438 9.055 6.094 1 87.94 184 PRO B C 1
ATOM 2977 O O . PRO B 1 184 ? -20.188 10.094 6.707 1 87.94 184 PRO B O 1
ATOM 2980 N N . GLU B 1 185 ? -20.953 7.992 6.703 1 89.06 185 GLU B N 1
ATOM 2981 C CA . GLU B 1 185 ? -21.281 8.039 8.125 1 89.06 185 GLU B CA 1
ATOM 2982 C C . GLU B 1 185 ? -20.031 8.117 8.984 1 89.06 185 GLU B C 1
ATOM 2984 O O . GLU B 1 185 ? -19.984 8.883 9.953 1 89.06 185 GLU B O 1
ATOM 2989 N N . GLN B 1 186 ? -19.047 7.355 8.586 1 91.5 186 GLN B N 1
ATOM 2990 C CA . GLN B 1 186 ? -17.797 7.41 9.312 1 91.5 186 GLN B CA 1
ATOM 2991 C C . GLN B 1 186 ? -17.125 8.781 9.164 1 91.5 186 GLN B C 1
ATOM 2993 O O . GLN B 1 186 ? -16.562 9.305 10.117 1 91.5 186 GLN B O 1
ATOM 2998 N N . ALA B 1 187 ? -17.188 9.312 7.988 1 88.19 187 ALA B N 1
ATOM 2999 C CA . ALA B 1 187 ? -16.609 10.633 7.734 1 88.19 187 ALA B CA 1
ATOM 3000 C C . ALA B 1 187 ? -17.25 11.688 8.633 1 88.19 187 ALA B C 1
ATOM 3002 O O . ALA B 1 187 ? -16.562 12.547 9.188 1 88.19 187 ALA B O 1
ATOM 3003 N N . ARG B 1 188 ? -18.547 11.594 8.828 1 86.06 188 ARG B N 1
ATOM 3004 C CA . ARG B 1 188 ? -19.25 12.531 9.688 1 86.06 188 ARG B CA 1
ATOM 3005 C C . ARG B 1 188 ? -18.828 12.359 11.148 1 86.06 188 ARG B C 1
ATOM 3007 O O . ARG B 1 188 ? -18.609 13.352 11.852 1 86.06 188 ARG B O 1
ATOM 3014 N N . SER B 1 189 ? -18.781 11.102 11.523 1 90.69 189 SER B N 1
ATOM 3015 C CA . SER B 1 189 ? -18.359 10.812 12.898 1 90.69 189 SER B CA 1
ATOM 3016 C C . SER B 1 189 ? -16.953 11.344 13.172 1 90.69 189 SER B C 1
ATOM 3018 O O . SER B 1 189 ? -16.688 11.875 14.258 1 90.69 189 SER B O 1
ATOM 3020 N N . GLU B 1 190 ? -16.109 11.273 12.211 1 91.31 190 GLU B N 1
ATOM 3021 C CA . GLU B 1 190 ? -14.734 11.719 12.383 1 91.31 190 GLU B CA 1
ATOM 3022 C C . GLU B 1 190 ? -14.648 13.242 12.398 1 91.31 190 GLU B C 1
ATOM 3024 O O . GLU B 1 190 ? -13.812 13.82 13.094 1 91.31 190 GLU B O 1
ATOM 3029 N N . MET B 1 191 ? -15.484 13.859 11.625 1 88.81 191 MET B N 1
ATOM 3030 C CA . MET B 1 191 ? -15.57 15.312 11.688 1 88.81 191 MET B CA 1
ATOM 3031 C C . MET B 1 191 ? -15.969 15.781 13.086 1 88.81 191 MET B C 1
ATOM 3033 O O . MET B 1 191 ? -15.406 16.75 13.609 1 88.81 191 MET B O 1
ATOM 3037 N N . ALA B 1 192 ? -16.906 15.086 13.672 1 88.94 192 ALA B N 1
ATOM 3038 C CA . ALA B 1 192 ? -17.344 15.406 15.023 1 88.94 192 ALA B CA 1
ATOM 3039 C C . ALA B 1 192 ? -16.203 15.18 16.031 1 88.94 192 ALA B C 1
ATOM 3041 O O . ALA B 1 192 ? -16.047 15.961 16.969 1 88.94 192 ALA B O 1
ATOM 3042 N N . GLU B 1 193 ? -15.516 14.148 15.82 1 92.69 193 GLU B N 1
ATOM 3043 C CA . GLU B 1 193 ? -14.375 13.859 16.688 1 92.69 193 GLU B CA 1
ATOM 3044 C C . GLU B 1 193 ? -13.328 14.969 16.609 1 92.69 193 GLU B C 1
ATOM 3046 O O . GLU B 1 193 ? -12.852 15.438 17.656 1 92.69 193 GLU B O 1
ATOM 3051 N N . VAL B 1 194 ? -13.008 15.391 15.43 1 92.81 194 VAL B N 1
ATOM 3052 C CA . VAL B 1 194 ? -12.023 16.453 15.242 1 92.81 194 VAL B CA 1
ATOM 3053 C C . VAL B 1 194 ? -12.547 17.75 15.867 1 92.81 194 VAL B C 1
ATOM 3055 O O . VAL B 1 194 ? -11.797 18.484 16.516 1 92.81 194 VAL B O 1
ATOM 3058 N N . ALA B 1 195 ? -13.805 17.969 15.719 1 90.25 195 ALA B N 1
ATOM 3059 C CA . ALA B 1 195 ? -14.422 19.156 16.297 1 90.25 195 ALA B CA 1
ATOM 3060 C C . ALA B 1 195 ? -14.266 19.172 17.828 1 90.25 195 ALA B C 1
ATOM 3062 O O . ALA B 1 195 ? -13.961 20.203 18.406 1 90.25 195 ALA B O 1
ATOM 3063 N N . GLU B 1 196 ? -14.469 18.062 18.375 1 92 196 GLU B N 1
ATOM 3064 C CA . GLU B 1 196 ? -14.344 17.938 19.828 1 92 196 GLU B CA 1
ATOM 3065 C C . GLU B 1 196 ? -12.906 18.188 20.266 1 92 196 GLU B C 1
ATOM 3067 O O . GLU B 1 196 ? -12.672 18.828 21.297 1 92 196 GLU B O 1
ATOM 3072 N N . LEU B 1 197 ? -12 17.703 19.531 1 94.25 197 LEU B N 1
ATOM 3073 C CA . LEU B 1 197 ? -10.594 17.922 19.859 1 94.25 197 LEU B CA 1
ATOM 3074 C C . LEU B 1 197 ? -10.234 19.406 19.812 1 94.25 197 LEU B C 1
ATOM 3076 O O . LEU B 1 197 ? -9.508 19.891 20.672 1 94.25 197 LEU B O 1
ATOM 3080 N N . PHE B 1 198 ? -10.711 20.047 18.828 1 92.31 198 PHE B N 1
ATOM 3081 C CA . PHE B 1 198 ? -10.484 21.484 18.75 1 92.31 198 PHE B CA 1
ATOM 3082 C C . PHE B 1 198 ? -11.18 22.203 19.906 1 92.31 198 PHE B C 1
ATOM 3084 O O . PHE B 1 198 ? -10.602 23.094 20.531 1 92.31 198 PHE B O 1
ATOM 3091 N N . ALA B 1 199 ? -12.367 21.812 20.219 1 90.19 199 ALA B N 1
ATOM 3092 C CA . ALA B 1 199 ? -13.18 22.453 21.234 1 90.19 199 ALA B CA 1
ATOM 3093 C C . ALA B 1 199 ? -12.539 22.312 22.625 1 90.19 199 ALA B C 1
ATOM 3095 O O . ALA B 1 199 ? -12.648 23.219 23.453 1 90.19 199 ALA B O 1
ATOM 3096 N N . THR B 1 200 ? -11.898 21.219 22.875 1 92.94 200 THR B N 1
ATOM 3097 C CA . THR B 1 200 ? -11.32 20.938 24.172 1 92.94 200 THR B CA 1
ATOM 3098 C C . THR B 1 200 ? -9.867 21.391 24.234 1 92.94 200 THR B C 1
ATOM 3100 O O . THR B 1 200 ? -9.18 21.188 25.234 1 92.94 200 THR B O 1
ATOM 3103 N N . GLY B 1 201 ? -9.328 21.906 23.156 1 92.62 201 GLY B N 1
ATOM 3104 C CA . GLY B 1 201 ? -7.984 22.453 23.125 1 92.62 201 GLY B CA 1
ATOM 3105 C C . GLY B 1 201 ? -6.906 21.406 22.938 1 92.62 201 GLY B C 1
ATOM 3106 O O . GLY B 1 201 ? -5.715 21.719 23.016 1 92.62 201 GLY B O 1
ATOM 3107 N N . ARG B 1 202 ? -7.324 20.219 22.609 1 94.5 202 ARG B N 1
ATOM 3108 C CA . ARG B 1 202 ? -6.367 19.141 22.391 1 94.5 202 ARG B CA 1
ATOM 3109 C C . ARG B 1 202 ? -5.781 19.219 20.984 1 94.5 202 ARG B C 1
ATOM 3111 O O . ARG B 1 202 ? -4.789 18.547 20.688 1 94.5 202 ARG B O 1
ATOM 3118 N N . LEU B 1 203 ? -6.418 19.969 20.156 1 94.69 203 LEU B N 1
ATOM 3119 C CA . LEU B 1 203 ? -5.957 20.297 18.812 1 94.69 203 LEU B CA 1
ATOM 3120 C C . LEU B 1 203 ? -6.07 21.797 18.562 1 94.69 203 LEU B C 1
ATOM 3122 O O . LEU B 1 203 ? -7.031 22.438 18.984 1 94.69 203 LEU B O 1
ATOM 3126 N N . ARG B 1 204 ? -5.109 22.312 17.891 1 93.25 204 ARG B N 1
ATOM 3127 C CA . ARG B 1 204 ? -5.133 23.734 17.578 1 93.25 204 ARG B CA 1
ATOM 3128 C C . ARG B 1 204 ? -4.566 24 16.188 1 93.25 204 ARG B C 1
ATOM 3130 O O . ARG B 1 204 ? -3.572 23.375 15.789 1 93.25 204 ARG B O 1
ATOM 3137 N N . THR B 1 205 ? -5.191 24.828 15.484 1 92.81 205 THR B N 1
ATOM 3138 C CA . THR B 1 205 ? -4.668 25.281 14.195 1 92.81 205 THR B CA 1
ATOM 3139 C C . THR B 1 205 ? -3.85 26.562 14.359 1 92.81 205 THR B C 1
ATOM 3141 O O . THR B 1 205 ? -4.184 27.406 15.188 1 92.81 205 THR B O 1
ATOM 3144 N N . THR B 1 206 ? -2.789 26.656 13.672 1 93.19 206 THR B N 1
ATOM 3145 C CA . THR B 1 206 ? -2.006 27.891 13.617 1 93.19 206 THR B CA 1
ATOM 3146 C C . THR B 1 206 ? -2.312 28.672 12.344 1 93.19 206 THR B C 1
ATOM 3148 O O . THR B 1 206 ? -2.254 28.125 11.242 1 93.19 206 THR B O 1
ATOM 3151 N N . VAL B 1 207 ? -2.699 29.875 12.484 1 92.06 207 VAL B N 1
ATOM 3152 C CA . VAL B 1 207 ? -2.934 30.766 11.352 1 92.06 207 VAL B CA 1
ATOM 3153 C C . VAL B 1 207 ? -1.736 31.688 11.172 1 92.06 207 VAL B C 1
ATOM 3155 O O . VAL B 1 207 ? -1.419 32.5 12.055 1 92.06 207 VAL B O 1
ATOM 3158 N N . HIS B 1 208 ? -1.156 31.516 10.039 1 92.06 208 HIS B N 1
ATOM 3159 C CA . HIS B 1 208 ? 0.003 32.344 9.742 1 92.06 208 HIS B CA 1
ATOM 3160 C C . HIS B 1 208 ? -0.416 33.781 9.406 1 92.06 208 HIS B C 1
ATOM 3162 O O . HIS B 1 208 ? 0.216 34.75 9.859 1 92.06 208 HIS B O 1
ATOM 3168 N N . ALA B 1 209 ? -1.437 33.875 8.617 1 90.88 209 ALA B N 1
ATOM 3169 C CA . ALA B 1 209 ? -1.926 35.188 8.188 1 90.88 209 ALA B CA 1
ATOM 3170 C C . ALA B 1 209 ? -3.398 35.125 7.797 1 90.88 209 ALA B C 1
ATOM 3172 O O . ALA B 1 209 ? -3.902 34.062 7.438 1 90.88 209 ALA B O 1
ATOM 3173 N N . GLU B 1 210 ? -4.004 36.219 7.934 1 90.69 210 GLU B N 1
ATOM 3174 C CA . GLU B 1 210 ? -5.383 36.406 7.492 1 90.69 210 GLU B CA 1
ATOM 3175 C C . GLU B 1 210 ? -5.516 37.594 6.539 1 90.69 210 GLU B C 1
ATOM 3177 O O . GLU B 1 210 ? -4.906 38.625 6.758 1 90.69 210 GLU B O 1
ATOM 3182 N N . PHE B 1 211 ? -6.242 37.344 5.457 1 88.31 211 PHE B N 1
ATOM 3183 C CA . PHE B 1 211 ? -6.488 38.375 4.477 1 88.31 211 PHE B CA 1
ATOM 3184 C C . PHE B 1 211 ? -7.977 38.531 4.195 1 88.31 211 PHE B C 1
ATOM 3186 O O . PHE B 1 211 ? -8.727 37.562 4.273 1 88.31 211 PHE B O 1
ATOM 3193 N N . PRO B 1 212 ? -8.359 39.781 3.873 1 87.5 212 PRO B N 1
ATOM 3194 C CA . PRO B 1 212 ? -9.711 39.875 3.301 1 87.5 212 PRO B CA 1
ATOM 3195 C C . PRO B 1 212 ? -9.82 39.188 1.942 1 87.5 212 PRO B C 1
ATOM 3197 O O . PRO B 1 212 ? -8.828 39.062 1.227 1 87.5 212 PRO B O 1
ATOM 3200 N N . LEU B 1 213 ? -10.984 38.719 1.613 1 84.25 213 LEU B N 1
ATOM 3201 C CA . LEU B 1 213 ? -11.234 38 0.383 1 84.25 213 LEU B CA 1
ATOM 3202 C C . LEU B 1 213 ? -10.734 38.781 -0.832 1 84.25 213 LEU B C 1
ATOM 3204 O O . LEU B 1 213 ? -10.258 38.188 -1.801 1 84.25 213 LEU B O 1
ATOM 3208 N N . GLU B 1 214 ? -10.812 40.094 -0.748 1 85.62 214 GLU B N 1
ATOM 3209 C CA . GLU B 1 214 ? -10.414 40.969 -1.854 1 85.62 214 GLU B CA 1
ATOM 3210 C C . GLU B 1 214 ? -8.914 40.875 -2.104 1 85.62 214 GLU B C 1
ATOM 3212 O O . GLU B 1 214 ? -8.438 41.25 -3.178 1 85.62 214 GLU B O 1
ATOM 3217 N N . GLU B 1 215 ? -8.242 40.438 -1.122 1 88.5 215 GLU B N 1
ATOM 3218 C CA . GLU B 1 215 ? -6.789 40.344 -1.24 1 88.5 215 GLU B CA 1
ATOM 3219 C C . GLU B 1 215 ? -6.336 38.906 -1.441 1 88.5 215 GLU B C 1
ATOM 3221 O O . GLU B 1 215 ? -5.281 38.5 -0.94 1 88.5 215 GLU B O 1
ATOM 3226 N N . ALA B 1 216 ? -7.109 38.156 -2.092 1 85.12 216 ALA B N 1
ATOM 3227 C CA . ALA B 1 216 ? -6.805 36.75 -2.352 1 85.12 216 ALA B CA 1
ATOM 3228 C C . ALA B 1 216 ? -5.453 36.594 -3.051 1 85.12 216 ALA B C 1
ATOM 3230 O O . ALA B 1 216 ? -4.73 35.625 -2.816 1 85.12 216 ALA B O 1
ATOM 3231 N N . ALA B 1 217 ? -5.137 37.562 -3.82 1 87.62 217 ALA B N 1
ATOM 3232 C CA . ALA B 1 217 ? -3.869 37.5 -4.543 1 87.62 217 ALA B CA 1
ATOM 3233 C C . ALA B 1 217 ? -2.688 37.562 -3.576 1 87.62 217 ALA B C 1
ATOM 3235 O O . ALA B 1 217 ? -1.674 36.906 -3.791 1 87.62 217 ALA B O 1
ATOM 3236 N N . SER B 1 218 ? -2.842 38.406 -2.588 1 87.5 218 SER B N 1
ATOM 3237 C CA . SER B 1 218 ? -1.796 38.5 -1.576 1 87.5 218 SER B CA 1
ATOM 3238 C C . SER B 1 218 ? -1.613 37.188 -0.842 1 87.5 218 SER B C 1
ATOM 3240 O O . SER B 1 218 ? -0.486 36.781 -0.559 1 87.5 218 SER B O 1
ATOM 3242 N N . ALA B 1 219 ? -2.664 36.531 -0.533 1 84.75 219 ALA B N 1
ATOM 3243 C CA . ALA B 1 219 ? -2.629 35.25 0.116 1 84.75 219 ALA B CA 1
ATOM 3244 C C . ALA B 1 219 ? -1.904 34.219 -0.752 1 84.75 219 ALA B C 1
ATOM 3246 O O . ALA B 1 219 ? -1.073 33.438 -0.258 1 84.75 219 ALA B O 1
ATOM 3247 N N . HIS B 1 220 ? -2.184 34.25 -2.006 1 86.94 220 HIS B N 1
ATOM 3248 C CA . HIS B 1 220 ? -1.55 33.312 -2.936 1 86.94 220 HIS B CA 1
ATOM 3249 C C . HIS B 1 220 ? -0.047 33.562 -3.018 1 86.94 220 HIS B C 1
ATOM 3251 O O . HIS B 1 220 ? 0.738 32.594 -3.066 1 86.94 220 HIS B O 1
ATOM 3257 N N . ARG B 1 221 ? 0.322 34.781 -3.033 1 87.25 221 ARG B N 1
ATOM 3258 C CA . ARG B 1 221 ? 1.741 35.125 -3.072 1 87.25 221 ARG B CA 1
ATOM 3259 C C . ARG B 1 221 ? 2.461 34.625 -1.831 1 87.25 221 ARG B C 1
ATOM 3261 O O . ARG B 1 221 ? 3.551 34.031 -1.932 1 87.25 221 ARG B O 1
ATOM 3268 N N . LEU B 1 222 ? 1.803 34.812 -0.736 1 85.38 222 LEU B N 1
ATOM 3269 C CA . LEU B 1 222 ? 2.383 34.344 0.521 1 85.38 222 LEU B CA 1
ATOM 3270 C C . LEU B 1 222 ? 2.582 32.844 0.505 1 85.38 222 LEU B C 1
ATOM 3272 O O . LEU B 1 222 ? 3.639 32.344 0.902 1 85.38 222 LEU B O 1
ATOM 3276 N N . ILE B 1 223 ? 1.637 32.094 0.023 1 82.5 223 ILE B N 1
ATOM 3277 C CA . ILE B 1 223 ? 1.689 30.656 -0.027 1 82.5 223 ILE B CA 1
ATOM 3278 C C . ILE B 1 223 ? 2.785 30.203 -0.994 1 82.5 223 ILE B C 1
ATOM 3280 O O . ILE B 1 223 ? 3.531 29.266 -0.707 1 82.5 223 ILE B O 1
ATOM 3284 N N . GLU B 1 224 ? 2.936 30.906 -2.037 1 81.75 224 GLU B N 1
ATOM 3285 C CA . GLU B 1 224 ? 3.912 30.547 -3.066 1 81.75 224 GLU B CA 1
ATOM 3286 C C . GLU B 1 224 ? 5.336 30.797 -2.574 1 81.75 224 GLU B C 1
ATOM 3288 O O . GLU B 1 224 ? 6.277 30.141 -3.045 1 81.75 224 GLU B O 1
ATOM 3293 N N . GLU B 1 225 ? 5.383 31.781 -1.64 1 80.69 225 GLU B N 1
ATOM 3294 C CA . GLU B 1 225 ? 6.695 32.094 -1.072 1 80.69 225 GLU B CA 1
ATOM 3295 C C . GLU B 1 225 ? 7.148 30.969 -0.135 1 80.69 225 GLU B C 1
ATOM 3297 O O . GLU B 1 225 ? 8.328 30.891 0.214 1 80.69 225 GLU B O 1
ATOM 3302 N N . ARG B 1 226 ? 6.363 30.156 0.224 1 78.56 226 ARG B N 1
ATOM 3303 C CA . ARG B 1 226 ? 6.637 28.953 1.01 1 78.56 226 ARG B CA 1
ATOM 3304 C C . ARG B 1 226 ? 7.309 29.312 2.332 1 78.56 226 ARG B C 1
ATOM 3306 O O . ARG B 1 226 ? 8.195 28.594 2.793 1 78.56 226 ARG B O 1
ATOM 3313 N N . THR B 1 227 ? 6.938 30.391 2.789 1 81.5 227 THR B N 1
ATOM 3314 C CA . THR B 1 227 ? 7.535 30.844 4.043 1 81.5 227 THR B CA 1
ATOM 3315 C C . THR B 1 227 ? 6.531 30.734 5.188 1 81.5 227 THR B C 1
ATOM 3317 O O . THR B 1 227 ? 6.91 30.781 6.359 1 81.5 227 THR B O 1
ATOM 3320 N N . HIS B 1 228 ? 5.402 30.578 4.898 1 87.75 228 HIS B N 1
ATOM 3321 C CA . HIS B 1 228 ? 4.367 30.578 5.926 1 87.75 228 HIS B CA 1
ATOM 3322 C C . HIS B 1 228 ? 4.324 29.25 6.664 1 87.75 228 HIS B C 1
ATOM 3324 O O . HIS B 1 228 ? 4.762 28.219 6.137 1 87.75 228 HIS B O 1
ATOM 3330 N N . VAL B 1 229 ? 3.877 29.266 7.863 1 91.69 229 VAL B N 1
ATOM 3331 C CA . VAL B 1 229 ? 3.572 28.078 8.641 1 91.69 229 VAL B CA 1
ATOM 3332 C C . VAL B 1 229 ? 2.074 28 8.922 1 91.69 229 VAL B C 1
ATOM 3334 O O . VAL B 1 229 ? 1.417 29.047 9.062 1 91.69 229 VAL B O 1
ATOM 3337 N N . GLY B 1 230 ? 1.575 26.766 9.047 1 92.75 230 GLY B N 1
ATOM 3338 C CA . GLY B 1 230 ? 0.154 26.594 9.312 1 92.75 230 GLY B CA 1
ATOM 3339 C C . GLY B 1 230 ? -0.723 27.062 8.164 1 92.75 230 GLY B C 1
ATOM 3340 O O . GLY B 1 230 ? -0.463 26.719 7.004 1 92.75 230 GLY B O 1
ATOM 3341 N N . ARG B 1 231 ? -1.77 27.828 8.5 1 89.12 231 ARG B N 1
ATOM 3342 C CA . ARG B 1 231 ? -2.785 28.156 7.504 1 89.12 231 ARG B CA 1
ATOM 3343 C C . ARG B 1 231 ? -2.775 29.641 7.184 1 89.12 231 ARG B C 1
ATOM 3345 O O . ARG B 1 231 ? -2.371 30.469 8.016 1 89.12 231 ARG B O 1
ATOM 3352 N N . VAL B 1 232 ? -3.193 29.922 5.949 1 86.19 232 VAL B N 1
ATOM 3353 C CA . VAL B 1 232 ? -3.531 31.281 5.539 1 86.19 232 VAL B CA 1
ATOM 3354 C C . VAL B 1 232 ? -5.035 31.391 5.301 1 86.19 232 VAL B C 1
ATOM 3356 O O . VAL B 1 232 ? -5.613 30.609 4.547 1 86.19 232 VAL B O 1
ATOM 3359 N N . LEU B 1 233 ? -5.668 32.312 5.988 1 85.06 233 LEU B N 1
ATOM 3360 C CA . LEU B 1 233 ? -7.121 32.406 5.957 1 85.06 233 LEU B CA 1
ATOM 3361 C C . LEU B 1 233 ? -7.582 33.625 5.148 1 85.06 233 LEU B C 1
ATOM 3363 O O . LEU B 1 233 ? -6.953 34.688 5.195 1 85.06 233 LEU B O 1
ATOM 3367 N N . LEU B 1 234 ? -8.586 33.344 4.363 1 80.69 234 LEU B N 1
ATOM 3368 C CA . LEU B 1 234 ? -9.297 34.469 3.73 1 80.69 234 LEU B CA 1
ATOM 3369 C C . LEU B 1 234 ? -10.617 34.719 4.438 1 80.69 234 LEU B C 1
ATOM 3371 O O . LEU B 1 234 ? -11.391 33.812 4.699 1 80.69 234 LEU B O 1
ATOM 3375 N N . ARG B 1 235 ? -10.867 35.938 4.746 1 81.31 235 ARG B N 1
ATOM 3376 C CA . ARG B 1 235 ? -12.109 36.344 5.391 1 81.31 235 ARG B CA 1
ATOM 3377 C C . ARG B 1 235 ? -13.031 37.062 4.398 1 81.31 235 ARG B C 1
ATOM 3379 O O . ARG B 1 235 ? -12.594 37.938 3.652 1 81.31 235 ARG B O 1
ATOM 3386 N N . PRO B 1 236 ? -14.281 36.531 4.34 1 76.12 236 PRO B N 1
ATOM 3387 C CA . PRO B 1 236 ? -15.203 37.219 3.445 1 76.12 236 PRO B CA 1
ATOM 3388 C C . PRO B 1 236 ? -15.445 38.688 3.854 1 76.12 236 PRO B C 1
ATOM 3390 O O . PRO B 1 236 ? -15.328 39.031 5.035 1 76.12 236 PRO B O 1
#

Radius of gyration: 25.19 Å; Cα contacts (8 Å, |Δi|>4): 994; chains: 2; bounding box: 49×80×50 Å

Nearest PDB structures (foldseek):
  6lii-assembly1_B  TM=8.993E-01  e=1.343E-19  Homo sapiens
  6lhr-assembly2_D  TM=9.045E-01  e=6.889E-19  Homo sapiens
  6k9y-assembly2_C  TM=9.046E-01  e=8.262E-19  Homo sapiens
  6k9y-assembly2_D  TM=8.948E-01  e=3.326E-18  Homo sapiens
  6lii-assembly2_C  TM=8.855E-01  e=4.502E-18  Homo sapiens